Protein AF-A0A133XW76-F1 (afdb_monomer_lite)

InterPro domains:
  IPR025682 CpXC domain [PF14353] (285-408)

Foldseek 3Di:
DDDDDDDDDDDDDDDDDDPPPVVCVLVVVVPPVDPDPPDPLDADDDDDPLPVQQVAALQHPVRVVQCELVVCVVLLADAFAFFCLQVVLQVVVCVVDVDPDPPPDTQLPDDRQNTSNRSLVSLVVVLVVCVPVPVPSSVSSVVRSSVRSQQSPQVQWWKKAFCDPQADDPQGHDHGHIWTFTAGLLGLATQATDYNPYHQQQADALQVVGIDTPDHNSCSNVCRNVVVHPGQPDGDDDDDDPVCPVVVVVCVVVVHDGDDDDGHHSGPDDQQEDAWDKDWDWDADPPPRDIDIDIAIQEAECVRCVVLLVCLLVVNRQWDADPPPRDIDGHDDWHWYAYLPLQETETADADPVVVVSVVVVLVPQDCVVCVSHNSVGQAAYDHDSQVRSQVSQCSVLSHDLLLVQLVVVVVVVVCCVVVVDPVPPDPVQWDKGFNHDDPQWTKIWIDGPDDPPGIDIDTHHCVSSVVSLVQCCPFPCNVPRDNYRHNVVSVVSVVGGDDD

Sequence (500 aa):
MLKTNIARKQRPTEASPMNEKTSQSAKNFEKNGKPKQNNAAKPITAPDDLEAITAKPYIPPEHQHYGLLPGARKNKTEVYAWPEELVEADAHISEHYPIVLDSRETYIMPRRDESYMQYFARLREFQHQYASEDPDLSQEIAIAAEFMKLVNRKEYWSIVKFVGKQAVGFKGLTPGRCYYWPCSPEHPEYEGVIDDDEFTSYLYPCDPDYWEIVSDPTHMAERALAGDADTVDTWEPAASDARYAEFFEWAHFMDISTKTKGSYYMMLQPYPWAASESEQDTLICSACGSSSDFSYWSVVNAQENPEFTRALLDESFFIKTCAACGASIRTLHPCLYLSPNQRWCIYFVTNDQMKAAVRKMFMNLNADDDREGPGGSTRRIVTTPDEFIDKVAVCEAALDDRIIELVKLGIAGSAMNAGHLPDGIDDDKYYICFCGEHDGALQFEIQRSATPDGPMHCEIDKGAYGFFADLLSRSPMADAQSFLVGRRWARSASDVLPEE

Structure (mmCIF, N/CA/C/O backbone):
data_AF-A0A133XW76-F1
#
_entry.id   AF-A0A133XW76-F1
#
loop_
_atom_site.group_PDB
_atom_site.id
_atom_site.type_symbol
_atom_site.label_atom_id
_atom_site.label_alt_id
_atom_site.label_comp_id
_atom_site.label_asym_id
_atom_site.label_entity_id
_atom_site.label_seq_id
_atom_site.pdbx_PDB_ins_code
_atom_site.Cartn_x
_atom_site.Cartn_y
_atom_site.Cartn_z
_atom_site.occupancy
_atom_site.B_iso_or_equiv
_atom_site.auth_seq_id
_atom_site.auth_comp_id
_atom_site.auth_asym_id
_atom_site.auth_atom_id
_atom_site.pdbx_PDB_model_num
ATOM 1 N N . MET A 1 1 ? -5.649 62.024 12.350 1.00 29.39 1 MET A N 1
ATOM 2 C CA . MET A 1 1 ? -5.123 62.837 13.477 1.00 29.39 1 MET A CA 1
ATOM 3 C C . MET A 1 1 ? -6.315 63.215 14.348 1.00 29.39 1 MET A C 1
ATOM 5 O O . MET A 1 1 ? -7.268 63.690 13.764 1.00 29.39 1 MET A O 1
ATOM 9 N N . LEU A 1 2 ? -6.439 63.024 15.661 1.00 26.41 2 LEU A N 1
ATOM 10 C CA . LEU A 1 2 ? -5.629 62.506 16.770 1.00 26.41 2 LEU A CA 1
ATOM 11 C C . LEU A 1 2 ? -6.669 61.981 17.798 1.00 26.41 2 LEU A C 1
ATOM 13 O O . LEU A 1 2 ? -7.668 62.647 18.033 1.00 26.41 2 LEU A O 1
ATOM 17 N N . LYS A 1 3 ? -6.561 60.731 18.258 1.00 25.64 3 LYS A N 1
ATOM 18 C CA . LYS A 1 3 ? -6.126 60.338 19.616 1.00 25.64 3 LYS A CA 1
ATOM 19 C C . LYS A 1 3 ? -6.927 60.939 20.784 1.00 25.64 3 LYS A C 1
ATOM 21 O O . LYS A 1 3 ? -6.719 62.090 21.148 1.00 25.64 3 LYS A O 1
ATOM 26 N N . THR A 1 4 ? -7.615 60.064 21.513 1.00 25.55 4 THR A N 1
ATOM 27 C CA . THR A 1 4 ? -7.794 60.198 22.965 1.00 25.55 4 THR A CA 1
ATOM 28 C C . THR A 1 4 ? -7.401 58.888 23.642 1.00 25.55 4 THR A C 1
ATOM 30 O O . THR A 1 4 ? -8.057 57.860 23.515 1.00 25.55 4 THR A O 1
ATOM 33 N N . ASN A 1 5 ? -6.257 58.956 24.323 1.00 25.25 5 ASN A N 1
ATOM 34 C CA . ASN A 1 5 ? -5.717 57.959 25.236 1.00 25.25 5 ASN A CA 1
ATOM 35 C C . ASN A 1 5 ? -6.554 57.913 26.518 1.00 25.25 5 ASN A C 1
ATOM 37 O O . ASN A 1 5 ? -6.744 58.954 27.145 1.00 25.25 5 ASN A O 1
ATOM 41 N N . ILE A 1 6 ? -6.896 56.716 26.991 1.00 28.31 6 ILE A N 1
ATOM 42 C CA . ILE A 1 6 ? -7.061 56.460 28.425 1.00 28.31 6 ILE A CA 1
ATOM 43 C C . ILE A 1 6 ? -6.255 55.207 28.759 1.00 28.31 6 ILE A C 1
ATOM 45 O O . ILE A 1 6 ? -6.613 54.091 28.400 1.00 28.31 6 ILE A O 1
ATOM 49 N N . ALA A 1 7 ? -5.137 55.421 29.445 1.00 24.39 7 ALA A N 1
ATOM 50 C CA . ALA A 1 7 ? -4.382 54.381 30.116 1.00 24.39 7 ALA A CA 1
ATOM 51 C C . ALA A 1 7 ? -4.922 54.211 31.541 1.00 24.39 7 ALA A C 1
ATOM 53 O O . ALA A 1 7 ? -5.061 55.208 32.252 1.00 24.39 7 ALA A O 1
ATOM 54 N N . ARG A 1 8 ? -5.106 52.967 32.004 1.00 26.19 8 ARG A N 1
ATOM 55 C CA . ARG A 1 8 ? -4.725 52.581 33.373 1.00 26.19 8 ARG A CA 1
ATOM 56 C C . ARG A 1 8 ? -4.697 51.062 33.597 1.00 26.19 8 ARG A C 1
ATOM 58 O O . ARG A 1 8 ? -5.724 50.406 33.587 1.00 26.19 8 ARG A O 1
ATOM 65 N N . LYS A 1 9 ? -3.489 50.629 33.982 1.00 26.73 9 LYS A N 1
ATOM 66 C CA . LYS A 1 9 ? -3.131 49.632 35.009 1.00 26.73 9 LYS A CA 1
ATOM 67 C C . LYS A 1 9 ? -3.323 48.139 34.711 1.00 26.73 9 LYS A C 1
ATOM 69 O O . LYS A 1 9 ? -4.376 47.558 34.925 1.00 26.73 9 LYS A O 1
ATOM 74 N N . GLN A 1 10 ? -2.177 47.530 34.409 1.00 25.75 10 GLN A N 1
ATOM 75 C CA . GLN A 1 10 ? -1.817 46.144 34.707 1.00 25.75 10 GLN A CA 1
ATOM 76 C C . GLN A 1 10 ? -1.926 45.823 36.212 1.00 25.75 10 GLN A C 1
ATOM 78 O O . GLN A 1 10 ? -1.469 46.609 37.049 1.00 25.75 10 GLN A O 1
ATOM 83 N N . ARG A 1 11 ? -2.402 44.612 36.527 1.00 24.53 11 ARG A N 1
ATOM 84 C CA . ARG A 1 11 ? -1.715 43.648 37.406 1.00 24.53 11 ARG A CA 1
ATOM 85 C C . ARG A 1 11 ? -2.104 42.206 37.025 1.00 24.53 11 ARG A C 1
ATOM 87 O O . ARG A 1 11 ? -3.170 42.027 36.446 1.00 24.53 11 ARG A O 1
ATOM 94 N N . PRO A 1 12 ? -1.218 41.231 37.290 1.00 25.77 12 PRO A N 1
ATOM 95 C CA . PRO A 1 12 ? -1.189 39.927 36.636 1.00 25.77 12 PRO A CA 1
ATOM 96 C C . PRO A 1 12 ? -1.976 38.871 37.419 1.00 25.77 12 PRO A C 1
ATOM 98 O O . PRO A 1 12 ? -1.992 38.900 38.647 1.00 25.77 12 PRO A O 1
ATOM 101 N N . THR A 1 13 ? -2.556 37.902 36.716 1.00 27.48 13 THR A N 1
ATOM 102 C CA . THR A 1 13 ? -2.989 36.626 37.298 1.00 27.48 13 THR A CA 1
ATOM 103 C C . THR A 1 13 ? -2.223 35.506 36.612 1.00 27.48 13 THR A C 1
ATOM 105 O O . THR A 1 13 ? -2.450 35.203 35.444 1.00 27.48 13 THR A O 1
ATOM 108 N N . GLU A 1 14 ? -1.231 35.025 37.356 1.00 24.12 14 GLU A N 1
ATOM 109 C CA . GLU A 1 14 ? -0.675 33.671 37.412 1.00 24.12 14 GLU A CA 1
ATOM 110 C C . GLU A 1 14 ? -1.082 32.719 36.277 1.00 24.12 14 GLU A C 1
ATOM 112 O O . GLU A 1 14 ? -2.132 32.082 36.304 1.00 24.12 14 GLU A O 1
ATOM 117 N N . ALA A 1 15 ? -0.181 32.570 35.304 1.00 24.89 15 ALA A N 1
ATOM 118 C CA . ALA A 1 15 ? -0.104 31.364 34.499 1.00 24.89 15 ALA A CA 1
ATOM 119 C C . ALA A 1 15 ? 0.592 30.283 35.340 1.00 24.89 15 ALA A C 1
ATOM 121 O O . ALA A 1 15 ? 1.779 30.402 35.652 1.00 24.89 15 ALA A O 1
ATOM 122 N N . SER A 1 16 ? -0.147 29.241 35.725 1.00 24.14 16 SER A N 1
ATOM 123 C CA . SER A 1 16 ? 0.458 27.981 36.162 1.00 24.14 16 SER A CA 1
ATOM 124 C C . SER A 1 16 ? 1.220 27.336 34.994 1.00 24.14 16 SER A C 1
ATOM 126 O O . SER A 1 16 ? 0.844 27.531 33.835 1.00 24.14 16 SER A O 1
ATOM 128 N N . PRO A 1 17 ? 2.314 26.607 35.271 1.00 25.45 17 PRO A N 1
ATOM 129 C CA . PRO A 1 17 ? 3.320 26.307 34.268 1.00 25.45 17 PRO A CA 1
ATOM 130 C C . PRO A 1 17 ? 2.810 25.283 33.253 1.00 25.45 17 PRO A C 1
ATOM 132 O O . PRO A 1 17 ? 2.394 24.180 33.605 1.00 25.45 17 PRO A O 1
ATOM 135 N N . MET A 1 18 ? 2.878 25.680 31.981 1.00 25.78 18 MET A N 1
ATOM 136 C CA . MET A 1 18 ? 2.783 24.805 30.819 1.00 25.78 18 MET A CA 1
ATOM 137 C C . MET A 1 18 ? 3.783 23.659 30.962 1.00 25.78 18 MET A C 1
ATOM 139 O O . MET A 1 18 ? 4.983 23.875 31.109 1.00 25.78 18 MET A O 1
ATOM 143 N N . ASN A 1 19 ? 3.266 22.439 30.885 1.00 28.55 19 ASN A N 1
ATOM 144 C CA . ASN A 1 19 ? 4.056 21.226 30.775 1.00 28.55 19 ASN A CA 1
ATOM 145 C C . ASN A 1 19 ? 4.823 21.277 29.437 1.00 28.55 19 ASN A C 1
ATOM 147 O O . ASN A 1 19 ? 4.235 21.120 28.371 1.00 28.55 19 ASN A O 1
ATOM 151 N N . GLU A 1 20 ? 6.132 21.528 29.481 1.00 26.64 20 GLU A N 1
ATOM 152 C CA . GLU A 1 20 ? 7.012 21.684 28.306 1.00 26.64 20 GLU A CA 1
ATOM 153 C C . GLU A 1 20 ? 7.146 20.414 27.437 1.00 26.64 20 GLU A C 1
ATOM 155 O O . GLU A 1 20 ? 7.664 20.483 26.321 1.00 26.64 20 GLU A O 1
ATOM 160 N N . LYS A 1 21 ? 6.620 19.264 27.883 1.00 30.03 21 LYS A N 1
ATOM 161 C CA . LYS A 1 21 ? 6.766 17.967 27.200 1.00 30.03 21 LYS A CA 1
ATOM 162 C C . LYS A 1 21 ? 5.862 17.772 25.972 1.00 30.03 21 LYS A C 1
ATOM 164 O O . LYS A 1 21 ? 6.264 17.090 25.038 1.00 30.03 21 LYS A O 1
ATOM 169 N N . THR A 1 22 ? 4.695 18.417 25.891 1.00 32.34 22 THR A N 1
ATOM 170 C CA . THR A 1 22 ? 3.752 18.255 24.756 1.00 32.34 22 THR A CA 1
ATOM 171 C C . THR A 1 22 ? 4.220 18.920 23.459 1.00 32.34 22 THR A C 1
ATOM 173 O O . THR A 1 22 ? 3.707 18.623 22.384 1.00 32.34 22 THR A O 1
ATOM 176 N N . SER A 1 23 ? 5.218 19.806 23.531 1.00 29.02 23 SER A N 1
ATOM 177 C CA . SER A 1 23 ? 5.750 20.518 22.363 1.00 29.02 23 SER A CA 1
ATOM 178 C C . SER A 1 23 ? 6.969 19.849 21.716 1.00 29.02 23 SER A C 1
ATOM 180 O O . SER A 1 23 ? 7.393 20.284 20.646 1.00 29.02 23 SER A O 1
ATOM 182 N N . GLN A 1 24 ? 7.522 18.792 22.326 1.00 31.00 24 GLN A N 1
ATOM 183 C CA . GLN A 1 24 ? 8.679 18.060 21.798 1.00 31.00 24 GLN A CA 1
ATOM 184 C C . GLN A 1 24 ? 8.292 16.971 20.787 1.00 31.00 24 GLN A C 1
ATOM 186 O O . GLN A 1 24 ? 8.972 16.859 19.771 1.00 31.00 24 GLN A O 1
ATOM 191 N N . SER A 1 25 ? 7.172 16.261 20.960 1.00 31.88 25 SER A N 1
ATOM 192 C CA . SER A 1 25 ? 6.766 15.205 20.012 1.00 31.88 25 SER A CA 1
ATOM 193 C C . SER A 1 25 ? 6.368 15.752 18.631 1.00 31.88 25 SER A C 1
ATOM 195 O O . SER A 1 25 ? 6.731 15.170 17.616 1.00 31.88 25 SER A O 1
ATOM 197 N N . ALA A 1 26 ? 5.727 16.927 18.561 1.00 29.70 26 ALA A N 1
ATOM 198 C CA . ALA A 1 26 ? 5.404 17.577 17.282 1.00 29.70 26 ALA A CA 1
ATOM 199 C C . ALA A 1 26 ? 6.628 18.247 16.617 1.00 29.70 26 ALA A C 1
ATOM 201 O O . ALA A 1 26 ? 6.742 18.267 15.394 1.00 29.70 26 ALA A O 1
ATOM 202 N N . LYS A 1 27 ? 7.578 18.765 17.413 1.00 29.38 27 LYS A N 1
ATOM 203 C CA . LYS A 1 27 ? 8.809 19.393 16.896 1.00 29.38 27 LYS A CA 1
ATOM 204 C C . LYS A 1 27 ? 9.888 18.388 16.488 1.00 29.38 27 LYS A C 1
ATOM 206 O O . LYS A 1 27 ? 10.749 18.744 15.686 1.00 29.38 27 LYS A O 1
ATOM 211 N N . ASN A 1 28 ? 9.856 17.161 17.008 1.00 31.02 28 ASN A N 1
ATOM 212 C CA . ASN A 1 28 ? 10.784 16.104 16.599 1.00 31.02 28 ASN A CA 1
ATOM 213 C C . ASN A 1 28 ? 10.475 15.554 15.196 1.00 31.02 28 ASN A C 1
ATOM 215 O O . ASN A 1 28 ? 11.390 15.056 14.549 1.00 31.02 28 ASN A O 1
ATOM 219 N N . PHE A 1 29 ? 9.253 15.728 14.682 1.00 32.41 29 PHE A N 1
ATOM 220 C CA . PHE A 1 29 ? 8.929 15.426 13.282 1.00 32.41 29 PHE A CA 1
ATOM 221 C C . PHE A 1 29 ? 9.299 16.577 12.329 1.00 32.41 29 PHE A C 1
ATOM 223 O O . PHE A 1 29 ? 9.912 16.332 11.296 1.00 32.41 29 PHE A O 1
ATOM 230 N N . GLU A 1 30 ? 9.058 17.845 12.700 1.00 30.42 30 GLU A N 1
ATOM 231 C CA . GLU A 1 30 ? 9.458 19.007 11.870 1.00 30.42 30 GLU A CA 1
ATOM 232 C C . GLU A 1 30 ? 10.988 19.191 11.754 1.00 30.42 30 GLU A C 1
ATOM 234 O O . GLU A 1 30 ? 11.457 19.903 10.868 1.00 30.42 30 GLU A O 1
ATOM 239 N N . LYS A 1 31 ? 11.788 18.549 12.620 1.00 28.09 31 LYS A N 1
ATOM 240 C CA . LYS A 1 31 ? 13.264 18.571 12.563 1.00 28.09 31 LYS A CA 1
ATOM 241 C C . LYS A 1 31 ? 13.920 17.312 11.994 1.00 28.09 31 LYS A C 1
ATOM 243 O O . LYS A 1 31 ? 15.137 17.321 11.828 1.00 28.09 31 LYS A O 1
ATOM 248 N N . ASN A 1 32 ? 13.148 16.293 11.624 1.00 30.44 32 ASN A N 1
ATOM 249 C CA . ASN A 1 32 ? 13.658 15.097 10.944 1.00 30.44 32 ASN A CA 1
ATOM 250 C C . ASN A 1 32 ? 13.375 15.120 9.431 1.00 30.44 32 ASN A C 1
ATOM 252 O O . ASN A 1 32 ? 13.240 14.081 8.801 1.00 30.44 32 ASN A O 1
ATOM 256 N N . GLY A 1 33 ? 13.394 16.313 8.823 1.00 30.81 33 GLY A N 1
ATOM 257 C CA . GLY A 1 33 ? 13.541 16.518 7.373 1.00 30.81 33 GLY A CA 1
ATOM 258 C C . GLY A 1 33 ? 14.966 16.262 6.861 1.00 30.81 33 GLY A C 1
ATOM 259 O O . GLY A 1 33 ? 15.459 16.971 5.990 1.00 30.81 33 GLY A O 1
ATOM 260 N N . LYS A 1 34 ? 15.655 15.287 7.453 1.00 24.22 34 LYS A N 1
ATOM 261 C CA . LYS A 1 34 ? 16.765 14.568 6.836 1.00 24.22 34 LYS A CA 1
ATOM 262 C C . LYS A 1 34 ? 16.568 13.110 7.226 1.00 24.22 34 LYS A C 1
ATOM 264 O O . LYS A 1 34 ? 16.566 12.843 8.433 1.00 24.22 34 LYS A O 1
ATOM 269 N N . PRO A 1 35 ? 16.397 12.184 6.269 1.00 26.22 35 PRO A N 1
ATOM 270 C CA . PRO A 1 35 ? 16.408 10.772 6.601 1.00 26.22 35 PRO A CA 1
ATOM 271 C C . PRO A 1 35 ? 17.702 10.500 7.371 1.00 26.22 35 PRO A C 1
ATOM 273 O O . PRO A 1 35 ? 18.795 10.891 6.946 1.00 26.22 35 PRO A O 1
ATOM 276 N N . LYS A 1 36 ? 17.583 9.899 8.560 1.00 26.09 36 LYS A N 1
ATOM 277 C CA . LYS A 1 36 ? 18.749 9.317 9.218 1.00 26.09 36 LYS A CA 1
ATOM 278 C C . LYS A 1 36 ? 19.333 8.332 8.212 1.00 26.09 36 LYS A C 1
ATOM 280 O O . LYS A 1 36 ? 18.658 7.381 7.837 1.00 26.09 36 LYS A O 1
ATOM 285 N N . GLN A 1 37 ? 20.563 8.593 7.772 1.00 32.69 37 GLN A N 1
ATOM 286 C CA . GLN A 1 37 ? 21.376 7.649 7.014 1.00 32.69 37 GLN A CA 1
ATOM 287 C C . GLN A 1 37 ? 21.433 6.339 7.799 1.00 32.69 37 GLN A C 1
ATOM 289 O O . GLN A 1 37 ? 22.192 6.231 8.755 1.00 32.69 37 GLN A O 1
ATOM 294 N N . ASN A 1 38 ? 20.579 5.387 7.446 1.00 31.42 38 ASN A N 1
ATOM 295 C CA . ASN A 1 38 ? 20.690 3.985 7.823 1.00 31.42 38 ASN A CA 1
ATOM 296 C C . ASN A 1 38 ? 19.844 3.155 6.860 1.00 31.42 38 ASN A C 1
ATOM 298 O O . ASN A 1 38 ? 18.806 2.607 7.200 1.00 31.42 38 ASN A O 1
ATOM 302 N N . ASN A 1 39 ? 20.299 3.155 5.615 1.00 30.25 39 ASN A N 1
ATOM 303 C CA . ASN A 1 39 ? 20.593 1.969 4.822 1.00 30.25 39 ASN A CA 1
ATOM 304 C C . ASN A 1 39 ? 21.134 2.524 3.511 1.00 30.25 39 ASN A C 1
ATOM 306 O O . ASN A 1 39 ? 20.373 2.965 2.660 1.00 30.25 39 ASN A O 1
ATOM 310 N N . ALA A 1 40 ? 22.462 2.607 3.388 1.00 33.44 40 ALA A N 1
ATOM 311 C CA . ALA A 1 40 ? 23.055 2.876 2.087 1.00 33.44 40 ALA A CA 1
ATOM 312 C C . ALA A 1 40 ? 22.515 1.807 1.131 1.00 33.44 40 ALA A C 1
ATOM 314 O O . ALA A 1 40 ? 22.739 0.618 1.386 1.00 33.44 40 ALA A O 1
ATOM 315 N N . ALA A 1 41 ? 21.773 2.227 0.102 1.00 37.28 41 ALA A N 1
ATOM 316 C CA . ALA A 1 41 ? 21.392 1.368 -1.006 1.00 37.28 41 ALA A CA 1
ATOM 317 C C . ALA A 1 41 ? 22.676 0.686 -1.482 1.00 37.28 41 ALA A C 1
ATOM 319 O O . ALA A 1 41 ? 23.635 1.341 -1.898 1.00 37.28 41 ALA A O 1
ATOM 320 N N . LYS A 1 42 ? 22.769 -0.627 -1.264 1.00 35.47 42 LYS A N 1
ATOM 321 C CA . LYS A 1 42 ? 23.931 -1.382 -1.713 1.00 35.47 42 LYS A CA 1
ATOM 322 C C . LYS A 1 42 ? 23.695 -1.699 -3.183 1.00 35.47 42 LYS A C 1
ATOM 324 O O . LYS A 1 42 ? 22.668 -2.311 -3.474 1.00 35.47 42 LYS A O 1
ATOM 329 N N . PRO A 1 43 ? 24.616 -1.329 -4.086 1.00 38.91 43 PRO A N 1
ATOM 330 C CA . PRO A 1 43 ? 24.539 -1.799 -5.456 1.00 38.91 43 PRO A CA 1
ATOM 331 C C . PRO A 1 43 ? 24.514 -3.327 -5.440 1.00 38.91 43 PRO A C 1
ATOM 333 O O . PRO A 1 43 ? 25.259 -3.965 -4.684 1.00 38.91 43 PRO A O 1
ATOM 336 N N . ILE A 1 44 ? 23.648 -3.909 -6.265 1.00 47.22 44 ILE A N 1
ATOM 337 C CA . ILE A 1 44 ? 23.719 -5.330 -6.583 1.00 47.22 44 ILE A CA 1
ATOM 338 C C . ILE A 1 44 ? 25.116 -5.550 -7.169 1.00 47.22 44 ILE A C 1
ATOM 340 O O . ILE A 1 44 ? 25.546 -4.818 -8.059 1.00 47.22 44 ILE A O 1
ATOM 344 N N . THR A 1 45 ? 25.882 -6.469 -6.582 1.00 44.00 45 THR A N 1
ATOM 345 C CA . THR A 1 45 ? 27.278 -6.717 -6.961 1.00 44.00 45 THR A CA 1
ATOM 346 C C . THR A 1 45 ? 27.363 -7.032 -8.450 1.00 44.00 45 THR A C 1
ATOM 348 O O . THR A 1 45 ? 26.920 -8.095 -8.879 1.00 44.00 45 THR A O 1
ATOM 351 N N . ALA A 1 46 ? 27.924 -6.097 -9.216 1.00 51.69 46 ALA A N 1
ATOM 352 C CA . ALA A 1 46 ? 28.096 -6.207 -10.654 1.00 51.69 46 ALA A CA 1
ATOM 353 C C . ALA A 1 46 ? 29.060 -7.352 -11.032 1.00 51.69 46 ALA A C 1
ATOM 355 O O . ALA A 1 46 ? 30.065 -7.549 -10.343 1.00 51.69 46 ALA A O 1
ATOM 356 N N . PRO A 1 47 ? 28.805 -8.089 -12.127 1.00 53.03 47 PRO A N 1
ATOM 357 C CA . PRO A 1 47 ? 29.741 -9.080 -12.653 1.00 53.03 47 PRO A CA 1
ATOM 358 C C . PRO A 1 47 ? 31.001 -8.438 -13.268 1.00 53.03 47 PRO A C 1
ATOM 360 O O . PRO A 1 47 ? 30.965 -7.314 -13.762 1.00 53.03 47 PRO A O 1
ATOM 363 N N . ASP A 1 48 ? 32.102 -9.199 -13.287 1.00 49.59 48 ASP A N 1
ATOM 364 C CA . ASP A 1 48 ? 33.492 -8.772 -13.555 1.00 49.59 48 ASP A CA 1
ATOM 365 C C . ASP A 1 48 ? 33.812 -8.151 -14.951 1.00 49.59 48 ASP A C 1
ATOM 367 O O . ASP A 1 48 ? 34.985 -7.929 -15.246 1.00 49.59 48 ASP A O 1
ATOM 371 N N . ASP A 1 49 ? 32.839 -7.830 -15.822 1.00 63.38 49 ASP A N 1
ATOM 372 C CA . ASP A 1 49 ? 33.111 -7.176 -17.125 1.00 63.38 49 ASP A CA 1
ATOM 373 C C . ASP A 1 49 ? 31.919 -6.376 -17.705 1.00 63.38 49 ASP A C 1
ATOM 375 O O . ASP A 1 49 ? 31.384 -6.681 -18.775 1.00 63.38 49 ASP A O 1
ATOM 379 N N . LEU A 1 50 ? 31.463 -5.338 -16.992 1.00 69.06 50 LEU A N 1
ATOM 380 C CA . LEU A 1 50 ? 30.395 -4.452 -17.482 1.00 69.06 50 LEU A CA 1
ATOM 381 C C . LEU A 1 50 ? 30.807 -3.599 -18.689 1.00 69.06 50 LEU A C 1
ATOM 383 O O . LEU A 1 50 ? 29.960 -3.240 -19.501 1.00 69.06 50 LEU A O 1
ATOM 387 N N . GLU A 1 51 ? 32.093 -3.294 -18.862 1.00 80.50 51 GLU A N 1
ATOM 388 C CA . GLU A 1 51 ? 32.556 -2.504 -20.009 1.00 80.50 51 GLU A CA 1
ATOM 389 C C . GLU A 1 51 ? 32.505 -3.286 -21.327 1.00 80.50 51 GLU A C 1
ATOM 391 O O . GLU A 1 51 ? 32.292 -2.677 -22.379 1.00 80.50 51 GLU A O 1
ATOM 396 N N . ALA A 1 52 ? 32.610 -4.621 -21.310 1.00 78.94 52 ALA A N 1
ATOM 397 C CA . ALA A 1 52 ? 32.519 -5.419 -22.531 1.00 78.94 52 ALA A CA 1
ATOM 398 C C . ALA A 1 52 ? 31.203 -5.242 -23.296 1.00 78.94 52 ALA A C 1
ATOM 400 O O . ALA A 1 52 ? 31.199 -5.395 -24.520 1.00 78.94 52 ALA A O 1
ATOM 401 N N . ILE A 1 53 ? 30.098 -4.883 -22.628 1.00 80.38 53 ILE A N 1
ATOM 402 C CA . ILE A 1 53 ? 28.825 -4.629 -23.319 1.00 80.38 53 ILE A CA 1
ATOM 403 C C . ILE A 1 53 ? 28.940 -3.484 -24.329 1.00 80.38 53 ILE A C 1
ATOM 405 O O . ILE A 1 53 ? 28.313 -3.528 -25.385 1.00 80.38 53 ILE A O 1
ATOM 409 N N . THR A 1 54 ? 29.796 -2.494 -24.059 1.00 83.69 54 THR A N 1
ATOM 410 C CA . THR A 1 54 ? 29.954 -1.315 -24.919 1.00 83.69 54 THR A CA 1
ATOM 411 C C . THR A 1 54 ? 30.457 -1.684 -26.316 1.00 83.69 54 THR A C 1
ATOM 413 O O . THR A 1 54 ? 30.126 -1.012 -27.290 1.00 83.69 54 THR A O 1
ATOM 416 N N . ALA A 1 55 ? 31.204 -2.787 -26.429 1.00 85.00 55 ALA A N 1
ATOM 417 C CA . ALA A 1 55 ? 31.751 -3.298 -27.680 1.00 85.00 55 ALA A CA 1
ATOM 418 C C . ALA A 1 55 ? 30.846 -4.332 -28.378 1.00 85.00 55 ALA A C 1
ATOM 420 O O . ALA A 1 55 ? 31.157 -4.761 -29.493 1.00 85.00 55 ALA A O 1
ATOM 421 N N . LYS A 1 56 ? 29.750 -4.764 -27.743 1.00 83.94 56 LYS A N 1
ATOM 422 C CA . LYS A 1 56 ? 28.840 -5.769 -28.304 1.00 83.94 56 LYS A CA 1
ATOM 423 C C . LYS A 1 56 ? 27.863 -5.151 -29.309 1.00 83.94 56 LYS A C 1
ATOM 425 O O . LYS A 1 56 ? 27.489 -3.984 -29.178 1.00 83.94 56 LYS A O 1
ATOM 430 N N . PRO A 1 57 ? 27.410 -5.926 -30.313 1.00 86.06 57 PRO A N 1
ATOM 431 C CA . PRO A 1 57 ? 26.264 -5.522 -31.112 1.00 86.06 57 PRO A CA 1
ATOM 432 C C . PRO A 1 57 ? 25.014 -5.487 -30.232 1.00 86.06 57 PRO A C 1
ATOM 434 O O . PRO A 1 57 ? 24.857 -6.303 -29.327 1.00 86.06 57 PRO A O 1
ATOM 437 N N . TYR A 1 58 ? 24.086 -4.593 -30.551 1.00 85.25 58 TYR A N 1
ATOM 438 C CA . TYR A 1 58 ? 22.843 -4.478 -29.801 1.00 85.25 58 TYR A CA 1
ATOM 439 C C . TYR A 1 58 ? 21.935 -5.713 -29.863 1.00 85.25 58 TYR A C 1
ATOM 441 O O . TYR A 1 58 ? 21.158 -5.956 -28.946 1.00 85.25 58 TYR A O 1
ATOM 449 N N . ILE A 1 59 ? 21.995 -6.481 -30.956 1.00 88.00 59 ILE A N 1
ATOM 450 C CA . ILE A 1 59 ? 21.369 -7.802 -31.049 1.00 88.00 59 ILE A CA 1
ATOM 451 C C . ILE A 1 59 ? 22.498 -8.832 -30.984 1.00 88.00 59 ILE A C 1
ATOM 453 O O . ILE A 1 59 ? 23.313 -8.871 -31.919 1.00 88.00 59 ILE A O 1
ATOM 457 N N . PRO A 1 60 ? 22.544 -9.670 -29.931 1.00 89.56 60 PRO A N 1
ATOM 458 C CA . PRO A 1 60 ? 23.536 -10.729 -29.815 1.00 89.56 60 PRO A CA 1
ATOM 459 C C . PRO A 1 60 ? 23.552 -11.623 -31.067 1.00 89.56 60 PRO A C 1
ATOM 461 O O . PRO A 1 60 ? 22.486 -11.882 -31.640 1.00 89.56 60 PRO A O 1
ATOM 464 N N . PRO A 1 61 ? 24.723 -12.088 -31.543 1.00 89.62 61 PRO A N 1
ATOM 465 C CA . PRO A 1 61 ? 24.826 -12.954 -32.722 1.00 89.62 61 PRO A CA 1
ATOM 466 C C . PRO A 1 61 ? 23.883 -14.165 -32.689 1.00 89.62 61 PRO A C 1
ATOM 468 O O . PRO A 1 61 ? 23.240 -14.481 -33.689 1.00 89.62 61 PRO A O 1
ATOM 471 N N . GLU A 1 62 ? 23.746 -14.787 -31.524 1.00 90.44 62 GLU A N 1
ATOM 472 C CA . GLU A 1 62 ? 22.863 -15.913 -31.227 1.00 90.44 62 GLU A CA 1
ATOM 473 C C . GLU A 1 62 ? 21.369 -15.573 -31.298 1.00 90.44 62 GLU A C 1
ATOM 475 O O . GLU A 1 62 ? 20.545 -16.477 -31.341 1.00 90.44 62 GLU A O 1
ATOM 480 N N . HIS A 1 63 ? 20.993 -14.293 -31.321 1.00 92.69 63 HIS A N 1
ATOM 481 C CA . HIS A 1 63 ? 19.598 -13.860 -31.421 1.00 92.69 63 HIS A CA 1
ATOM 482 C C . HIS A 1 63 ? 19.204 -13.454 -32.851 1.00 92.69 63 HIS A C 1
ATOM 484 O O . HIS A 1 63 ? 18.021 -13.266 -33.149 1.00 92.69 63 HIS A O 1
ATOM 490 N N . GLN A 1 64 ? 20.170 -13.337 -33.771 1.00 89.56 64 GLN A N 1
ATOM 491 C CA . GLN A 1 64 ? 19.940 -12.792 -35.115 1.00 89.56 64 GLN A CA 1
ATOM 492 C C . GLN A 1 64 ? 18.965 -13.621 -35.962 1.00 89.56 64 GLN A C 1
ATOM 494 O O . GLN A 1 64 ? 18.286 -13.063 -36.830 1.00 89.56 64 GLN A O 1
ATOM 499 N N . HIS A 1 65 ? 18.866 -14.933 -35.724 1.00 91.00 65 HIS A N 1
ATOM 500 C CA . HIS A 1 65 ? 17.980 -15.820 -36.487 1.00 91.00 65 HIS A CA 1
ATOM 501 C C . HIS A 1 65 ? 16.506 -15.742 -36.075 1.00 91.00 65 HIS A C 1
ATOM 503 O O . HIS A 1 65 ? 15.661 -16.218 -36.829 1.00 91.00 65 HIS A O 1
ATOM 509 N N . TYR A 1 66 ? 16.169 -15.118 -34.942 1.00 91.88 66 TYR A N 1
ATOM 510 C CA . TYR A 1 66 ? 14.780 -15.018 -34.467 1.00 91.88 66 TYR A CA 1
ATOM 511 C C . TYR A 1 66 ? 13.964 -13.904 -35.136 1.00 91.88 66 TYR A C 1
ATOM 513 O O . TYR A 1 66 ? 12.766 -13.790 -34.893 1.00 91.88 66 TYR A O 1
ATOM 521 N N . GLY A 1 67 ? 14.580 -13.071 -35.982 1.00 89.38 67 GLY A N 1
ATOM 522 C CA . GLY A 1 67 ? 13.866 -11.985 -36.664 1.00 89.38 67 GLY A CA 1
ATOM 523 C C . GLY A 1 67 ? 13.372 -10.879 -35.722 1.00 89.38 67 GLY A C 1
ATOM 524 O O . GLY A 1 67 ? 12.383 -10.219 -36.028 1.00 89.38 67 GLY A O 1
ATOM 525 N N . LEU A 1 68 ? 14.058 -10.688 -34.592 1.00 89.44 68 LEU A N 1
ATOM 526 C CA . LEU A 1 68 ? 13.761 -9.670 -33.582 1.00 89.44 68 LEU A CA 1
ATOM 527 C C . LEU A 1 68 ? 14.000 -8.254 -34.129 1.00 89.44 68 LEU A C 1
ATOM 529 O O . LEU A 1 68 ? 14.903 -8.039 -34.944 1.00 89.44 68 LEU A O 1
ATOM 533 N N . LEU A 1 69 ? 13.189 -7.302 -33.660 1.00 86.12 69 LEU A N 1
ATOM 534 C CA . LEU A 1 69 ? 13.286 -5.864 -33.955 1.00 86.12 69 LEU A CA 1
ATOM 535 C C . LEU A 1 69 ? 13.480 -5.511 -35.463 1.00 86.12 69 LEU A C 1
ATOM 537 O O . LEU A 1 69 ? 14.412 -4.789 -35.826 1.00 86.12 69 LEU A O 1
ATOM 541 N N . PRO A 1 70 ? 12.656 -6.035 -36.394 1.00 84.62 70 PRO A N 1
ATOM 542 C CA . PRO A 1 70 ? 12.788 -5.821 -37.838 1.00 84.62 70 PRO A CA 1
ATOM 543 C C . PRO A 1 70 ? 12.751 -4.348 -38.279 1.00 84.62 70 PRO A C 1
ATOM 545 O O . PRO A 1 70 ? 13.470 -3.973 -39.208 1.00 84.62 70 PRO A O 1
ATOM 548 N N . GLY A 1 71 ? 11.928 -3.514 -37.647 1.00 80.12 71 GLY A N 1
ATOM 549 C CA . GLY A 1 71 ? 11.864 -2.072 -37.867 1.00 80.12 71 GLY A CA 1
ATOM 550 C C . GLY A 1 71 ? 13.125 -1.364 -37.380 1.00 80.12 71 GLY A C 1
ATOM 551 O O . GLY A 1 71 ? 13.724 -0.614 -38.155 1.00 80.12 71 GLY A O 1
ATOM 552 N N . ALA A 1 72 ? 13.584 -1.670 -36.163 1.00 79.25 72 ALA A N 1
ATOM 553 C CA . ALA A 1 72 ? 14.821 -1.101 -35.626 1.00 79.25 72 ALA A CA 1
ATOM 554 C C . ALA A 1 72 ? 16.030 -1.480 -36.502 1.00 79.25 72 ALA A C 1
ATOM 556 O O . ALA A 1 72 ? 16.789 -0.621 -36.953 1.00 79.25 72 ALA A O 1
ATOM 557 N N . ARG A 1 73 ? 16.119 -2.754 -36.911 1.00 80.31 73 ARG A N 1
ATOM 558 C CA . ARG A 1 73 ? 17.145 -3.249 -37.847 1.00 80.31 73 ARG A CA 1
ATOM 559 C C . ARG A 1 73 ? 17.098 -2.554 -39.205 1.00 80.31 73 ARG A C 1
ATOM 561 O O . ARG A 1 73 ? 18.147 -2.231 -39.761 1.00 80.31 73 ARG A O 1
ATOM 568 N N . LYS A 1 74 ? 15.902 -2.321 -39.757 1.00 82.94 74 LYS A N 1
ATOM 569 C CA . LYS A 1 74 ? 15.728 -1.608 -41.034 1.00 82.94 74 LYS A CA 1
ATOM 570 C C . LYS A 1 74 ? 16.196 -0.155 -40.935 1.00 82.94 74 LYS A C 1
ATOM 572 O O . LYS A 1 74 ? 16.804 0.349 -41.878 1.00 82.94 74 LYS A O 1
ATOM 577 N N . ASN A 1 75 ? 15.914 0.495 -39.810 1.00 77.81 75 ASN A N 1
ATOM 578 C CA . ASN A 1 75 ? 16.221 1.904 -39.582 1.00 77.81 75 ASN A CA 1
ATOM 579 C C . ASN A 1 75 ? 17.615 2.132 -38.978 1.00 77.81 75 ASN A C 1
ATOM 581 O O . ASN A 1 75 ? 18.017 3.285 -38.844 1.00 77.81 75 ASN A O 1
ATOM 585 N N . LYS A 1 76 ? 18.353 1.056 -38.659 1.00 76.00 76 LYS A N 1
ATOM 586 C CA . LYS A 1 76 ? 19.621 1.085 -37.911 1.00 76.00 76 LYS A CA 1
ATOM 587 C C . LYS A 1 76 ? 19.496 1.824 -36.574 1.00 76.00 76 LYS A C 1
ATOM 589 O O . LYS A 1 76 ? 20.391 2.561 -36.181 1.00 76.00 76 LYS A O 1
ATOM 594 N N . THR A 1 77 ? 18.358 1.650 -35.918 1.00 74.12 77 THR A N 1
ATOM 595 C CA . THR A 1 77 ? 18.091 2.160 -34.575 1.00 74.12 77 THR A CA 1
ATOM 596 C C . THR A 1 77 ? 18.094 1.007 -33.587 1.00 74.12 77 THR A C 1
ATOM 598 O O . THR A 1 77 ? 18.127 -0.158 -33.988 1.00 74.12 77 THR A O 1
ATOM 601 N N . GLU A 1 78 ? 18.034 1.336 -32.302 1.00 77.88 78 GLU A N 1
ATOM 602 C CA . GLU A 1 78 ? 17.968 0.349 -31.238 1.00 77.88 78 GLU A CA 1
ATOM 603 C C . GLU A 1 78 ? 16.930 0.719 -30.180 1.00 77.88 78 GLU A C 1
ATOM 605 O O . GLU A 1 78 ? 16.608 1.897 -30.025 1.00 77.88 78 GLU A O 1
ATOM 610 N N . VAL A 1 79 ? 16.436 -0.297 -29.470 1.00 78.25 79 VAL A N 1
ATOM 611 C CA . VAL A 1 79 ? 15.536 -0.169 -28.327 1.00 78.25 79 VAL A CA 1
ATOM 612 C C . VAL A 1 79 ? 16.275 -0.487 -27.028 1.00 78.25 79 VAL A C 1
ATOM 614 O O . VAL A 1 79 ? 17.035 -1.458 -26.949 1.00 78.25 79 VAL A O 1
ATOM 617 N N . TYR A 1 80 ? 16.027 0.342 -26.017 1.00 81.75 80 TYR A N 1
ATOM 618 C CA . TYR A 1 80 ? 16.684 0.302 -24.716 1.00 81.75 80 TYR A CA 1
ATOM 619 C C . TYR A 1 80 ? 15.671 0.139 -23.594 1.00 81.75 80 TYR A C 1
ATOM 621 O O . TYR A 1 80 ? 14.668 0.847 -23.588 1.00 81.75 80 TYR A O 1
ATOM 629 N N . ALA A 1 81 ? 15.985 -0.734 -22.636 1.00 80.44 81 ALA A N 1
ATOM 630 C CA . ALA A 1 81 ? 15.448 -0.657 -21.283 1.00 80.44 81 ALA A CA 1
ATOM 631 C C . ALA A 1 81 ? 16.096 0.527 -20.567 1.00 80.44 81 ALA A C 1
ATOM 633 O O . ALA A 1 81 ? 17.319 0.681 -20.642 1.00 80.44 81 ALA A O 1
ATOM 634 N N . TRP A 1 82 ? 15.295 1.348 -19.897 1.00 79.44 82 TRP A N 1
ATOM 635 C CA . TRP A 1 82 ? 15.755 2.523 -19.159 1.00 79.44 82 TRP A CA 1
ATOM 636 C C . TRP A 1 82 ? 15.284 2.417 -17.710 1.00 79.44 82 TRP A C 1
ATOM 638 O O . TRP A 1 82 ? 14.076 2.303 -17.493 1.00 79.44 82 TRP A O 1
ATOM 648 N N . PRO A 1 83 ? 16.208 2.463 -16.740 1.00 79.75 83 PRO A N 1
ATOM 649 C CA . PRO A 1 83 ? 15.866 2.561 -15.333 1.00 79.75 83 PRO A CA 1
ATOM 650 C C . PRO A 1 83 ? 15.547 4.022 -14.970 1.00 79.75 83 PRO A C 1
ATOM 652 O O . PRO A 1 83 ? 16.003 4.950 -15.648 1.00 79.75 83 PRO A O 1
ATOM 655 N N . GLU A 1 84 ? 14.789 4.243 -13.899 1.00 78.25 84 GLU A N 1
ATOM 656 C CA . GLU A 1 84 ? 14.362 5.581 -13.466 1.00 78.25 84 GLU A CA 1
ATOM 657 C C . GLU A 1 84 ? 15.547 6.478 -13.080 1.00 78.25 84 GLU A C 1
ATOM 659 O O . GLU A 1 84 ? 15.506 7.683 -13.306 1.00 78.25 84 GLU A O 1
ATOM 664 N N . GLU A 1 85 ? 16.672 5.901 -12.644 1.00 85.75 85 GLU A N 1
ATOM 665 C CA . GLU A 1 85 ? 17.908 6.652 -12.392 1.00 85.75 85 GLU A CA 1
ATOM 666 C C . GLU A 1 85 ? 18.410 7.421 -13.626 1.00 85.75 85 GLU A C 1
ATOM 668 O O . GLU A 1 85 ? 19.046 8.467 -13.494 1.00 85.75 85 GLU A O 1
ATOM 673 N N . LEU A 1 86 ? 18.134 6.928 -14.841 1.00 87.88 86 LEU A N 1
ATOM 674 C CA . LEU A 1 86 ? 18.459 7.664 -16.063 1.00 87.88 86 LEU A CA 1
ATOM 675 C C . LEU A 1 86 ? 17.523 8.867 -16.266 1.00 87.88 86 LEU A C 1
ATOM 677 O O . LEU A 1 86 ? 17.962 9.896 -16.777 1.00 87.88 86 LEU A O 1
ATOM 681 N N . VAL A 1 87 ? 16.251 8.739 -15.880 1.00 84.12 87 VAL A N 1
ATOM 682 C CA . VAL A 1 87 ? 15.237 9.805 -15.957 1.00 84.12 87 VAL A CA 1
ATOM 683 C C . VAL A 1 87 ? 15.553 10.916 -14.970 1.00 84.12 87 VAL A C 1
ATOM 685 O O . VAL A 1 87 ? 15.567 12.082 -15.363 1.00 84.12 87 VAL A O 1
ATOM 688 N N . GLU A 1 88 ? 15.896 10.562 -13.735 1.00 83.19 88 GLU A N 1
ATOM 689 C CA . GLU A 1 88 ? 16.303 11.520 -12.707 1.00 83.19 88 GLU A CA 1
ATOM 690 C C . GLU A 1 88 ? 17.560 12.286 -13.118 1.00 83.19 88 GLU A C 1
ATOM 692 O O . GLU A 1 88 ? 17.569 13.516 -13.077 1.00 83.19 88 GLU A O 1
ATOM 697 N N . ALA A 1 89 ? 18.587 11.586 -13.609 1.00 87.38 89 ALA A N 1
ATOM 698 C CA . ALA A 1 89 ? 19.804 12.237 -14.081 1.00 87.38 89 ALA A CA 1
ATOM 699 C C . ALA A 1 89 ? 19.536 13.164 -15.288 1.00 87.38 89 ALA A C 1
ATOM 701 O O . ALA A 1 89 ? 20.121 14.243 -15.372 1.00 87.38 89 ALA A O 1
ATOM 702 N N . ASP A 1 90 ? 18.638 12.802 -16.215 1.00 88.19 90 ASP A N 1
ATOM 703 C CA . ASP A 1 90 ? 18.260 13.663 -17.351 1.00 88.19 90 ASP A CA 1
ATOM 704 C C . ASP A 1 90 ? 17.502 14.916 -16.890 1.00 88.19 90 ASP A C 1
ATOM 706 O O . ASP A 1 90 ? 17.796 16.025 -17.349 1.00 88.19 90 ASP A O 1
ATOM 710 N N . ALA A 1 91 ? 16.576 14.753 -15.941 1.00 84.94 91 ALA A N 1
ATOM 711 C CA . ALA A 1 91 ? 15.838 15.853 -15.330 1.00 84.94 91 ALA A CA 1
ATOM 712 C C . ALA A 1 91 ? 16.781 16.807 -14.584 1.00 84.94 91 ALA A C 1
ATOM 714 O O . ALA A 1 91 ? 16.723 18.020 -14.793 1.00 84.94 91 ALA A O 1
ATOM 715 N N . HIS A 1 92 ? 17.714 16.264 -13.801 1.00 86.31 92 HIS A N 1
ATOM 716 C CA . HIS A 1 92 ? 18.712 17.036 -13.071 1.00 86.31 92 HIS A CA 1
ATOM 717 C C . HIS A 1 92 ? 19.634 17.810 -14.035 1.00 86.31 92 HIS A C 1
ATOM 719 O O . HIS A 1 92 ? 19.849 19.010 -13.858 1.00 86.31 92 HIS A O 1
ATOM 725 N N . ILE A 1 93 ? 20.078 17.204 -15.146 1.00 86.31 93 ILE A N 1
ATOM 726 C CA . ILE A 1 93 ? 20.800 17.933 -16.210 1.00 86.31 93 ILE A CA 1
ATOM 727 C C . ILE A 1 93 ? 19.956 19.090 -16.758 1.00 86.31 93 ILE A C 1
ATOM 729 O O . ILE A 1 93 ? 20.479 20.191 -16.957 1.00 86.31 93 ILE A O 1
ATOM 733 N N . SER A 1 94 ? 18.660 18.866 -16.989 1.00 82.75 94 SER A N 1
ATOM 734 C CA . SER A 1 94 ? 17.756 19.888 -17.523 1.00 82.75 94 SER A CA 1
ATOM 735 C C . SER A 1 94 ? 17.586 21.092 -16.595 1.00 82.75 94 SER A C 1
ATOM 737 O O . SER A 1 94 ? 17.385 22.205 -17.086 1.00 82.75 94 SER A O 1
ATOM 739 N N . GLU A 1 95 ? 17.671 20.910 -15.278 1.00 79.50 95 GLU A N 1
ATOM 740 C CA . GLU A 1 95 ? 17.623 22.018 -14.317 1.00 79.50 95 GLU A CA 1
ATOM 741 C C . GLU A 1 95 ? 18.884 22.895 -14.390 1.00 79.50 95 GLU A C 1
ATOM 743 O O . GLU A 1 95 ? 18.804 24.122 -14.270 1.00 79.50 95 GLU A O 1
ATOM 748 N N . HIS A 1 96 ? 20.042 22.286 -14.663 1.00 74.19 96 HIS A N 1
ATOM 749 C CA . HIS A 1 96 ? 21.327 22.979 -14.781 1.00 74.19 96 HIS A CA 1
ATOM 750 C C . HIS A 1 96 ? 21.604 23.552 -16.184 1.00 74.19 96 HIS A C 1
ATOM 752 O O . HIS A 1 96 ? 22.365 24.517 -16.310 1.00 74.19 96 HIS A O 1
ATOM 758 N N . TYR A 1 97 ? 20.980 23.011 -17.236 1.00 67.38 97 TYR A N 1
ATOM 759 C CA . TYR A 1 97 ? 21.059 23.500 -18.617 1.00 67.38 97 TYR A CA 1
ATOM 760 C C . TYR A 1 97 ? 19.687 23.985 -19.120 1.00 67.38 97 TYR A C 1
ATOM 762 O O . TYR A 1 97 ? 18.945 23.238 -19.751 1.00 67.38 97 TYR A O 1
ATOM 770 N N . PRO A 1 98 ? 19.340 25.273 -18.948 1.00 54.41 98 PRO A N 1
ATOM 771 C CA . PRO A 1 98 ? 18.092 25.828 -19.464 1.00 54.41 98 PRO A CA 1
ATOM 772 C C . PRO A 1 98 ? 18.217 26.214 -20.949 1.00 54.41 98 PRO A C 1
ATOM 774 O O . PRO A 1 98 ? 17.853 27.323 -21.350 1.00 54.41 98 PRO A O 1
ATOM 777 N N . ILE A 1 99 ? 18.776 25.339 -21.790 1.00 56.69 99 ILE A N 1
ATOM 778 C CA . ILE A 1 99 ? 18.612 25.490 -23.239 1.00 56.69 99 ILE A CA 1
ATOM 779 C C . ILE A 1 99 ? 17.207 24.988 -23.567 1.00 56.69 99 ILE A C 1
ATOM 781 O O . ILE A 1 99 ? 16.802 23.923 -23.112 1.00 56.69 99 ILE A O 1
ATOM 785 N N . VAL A 1 100 ? 16.459 25.758 -24.360 1.00 48.81 100 VAL A N 1
ATOM 786 C CA . VAL A 1 100 ? 15.183 25.304 -24.925 1.00 48.81 100 VAL A CA 1
ATOM 787 C C . VAL A 1 100 ? 15.494 24.212 -25.945 1.00 48.81 100 VAL A C 1
ATOM 789 O O . VAL A 1 100 ? 15.687 24.479 -27.130 1.00 48.81 100 VAL A O 1
ATOM 792 N N . LEU A 1 101 ? 15.603 22.987 -25.453 1.00 54.12 101 LEU A N 1
ATOM 793 C CA . LEU A 1 101 ? 15.440 21.784 -26.244 1.00 54.12 101 LEU A CA 1
ATOM 794 C C . LEU A 1 101 ? 14.038 21.834 -26.878 1.00 54.12 101 LEU A C 1
ATOM 796 O O . LEU A 1 101 ? 13.078 22.290 -26.248 1.00 54.12 101 LEU A O 1
ATOM 800 N N . ASP A 1 102 ? 13.902 21.428 -28.145 1.00 53.41 102 ASP A N 1
ATOM 801 C CA . ASP A 1 102 ? 12.565 21.176 -28.700 1.00 53.41 102 ASP A CA 1
ATOM 802 C C . ASP A 1 102 ? 11.870 20.153 -27.784 1.00 53.41 102 ASP A C 1
ATOM 804 O O . ASP A 1 102 ? 12.541 19.338 -27.160 1.00 53.41 102 ASP A O 1
ATOM 808 N N . SER A 1 103 ? 10.542 20.157 -27.691 1.00 47.97 103 SER A N 1
ATOM 809 C CA . SER A 1 103 ? 9.740 19.329 -26.756 1.00 47.97 103 SER A CA 1
ATOM 810 C C . SER A 1 103 ? 9.984 17.805 -26.814 1.00 47.97 103 SER A C 1
ATOM 812 O O . SER A 1 103 ? 9.383 17.044 -26.062 1.00 47.97 103 SER A O 1
ATOM 814 N N . ARG A 1 104 ? 10.837 17.348 -27.734 1.00 48.78 104 ARG A N 1
ATOM 815 C CA . ARG A 1 104 ? 11.252 15.960 -27.955 1.00 48.78 104 ARG A CA 1
ATOM 816 C C . ARG A 1 104 ? 12.754 15.753 -27.760 1.00 48.78 104 ARG A C 1
ATOM 818 O O . ARG A 1 104 ? 13.259 14.686 -28.111 1.00 48.78 104 ARG A O 1
ATOM 825 N N . GLU A 1 105 ? 13.490 16.756 -27.288 1.00 59.03 105 GLU A N 1
ATOM 826 C CA . GLU A 1 105 ? 14.915 16.670 -26.995 1.00 59.03 105 GLU A CA 1
ATOM 827 C C . GLU A 1 105 ? 15.195 16.420 -25.498 1.00 59.03 105 GLU A C 1
ATOM 829 O O . GLU A 1 105 ? 14.570 17.017 -24.637 1.00 59.03 105 GLU A O 1
ATOM 834 N N . THR A 1 106 ? 16.103 15.487 -25.208 1.00 70.88 106 THR A N 1
ATOM 835 C CA . THR A 1 106 ? 16.519 14.952 -23.899 1.00 70.88 106 THR A CA 1
ATOM 836 C C . THR A 1 106 ? 18.044 14.846 -23.935 1.00 70.88 106 THR A C 1
ATOM 838 O O . THR A 1 106 ? 18.623 14.700 -25.018 1.00 70.88 106 THR A O 1
ATOM 841 N N . TYR A 1 107 ? 18.719 14.949 -22.798 1.00 81.69 107 TYR A N 1
ATOM 842 C CA . TYR A 1 107 ? 20.171 15.119 -22.749 1.00 81.69 107 TYR A CA 1
ATOM 843 C C . TYR A 1 107 ? 20.923 13.793 -22.833 1.00 81.69 107 TYR A C 1
ATOM 845 O O . TYR A 1 107 ? 21.795 13.612 -23.690 1.00 81.69 107 TYR A O 1
ATOM 853 N N . ILE A 1 108 ? 20.562 12.847 -21.972 1.00 86.69 108 ILE A N 1
ATOM 854 C CA . ILE A 1 108 ? 21.287 11.588 -21.763 1.00 86.69 108 ILE A CA 1
ATOM 855 C C . ILE A 1 108 ? 20.470 10.348 -22.114 1.00 86.69 108 ILE A C 1
ATOM 857 O O . ILE A 1 108 ? 21.024 9.249 -22.195 1.00 86.69 108 ILE A O 1
ATOM 861 N N . MET A 1 109 ? 19.185 10.509 -22.430 1.00 84.69 109 MET A N 1
ATOM 862 C CA . MET A 1 109 ? 18.391 9.404 -22.960 1.00 84.69 109 MET A CA 1
ATOM 863 C C . MET A 1 109 ? 18.984 8.880 -24.287 1.00 84.69 109 MET A C 1
ATOM 865 O O . MET A 1 109 ? 19.476 9.675 -25.106 1.00 84.69 109 MET A O 1
ATOM 869 N N . PRO A 1 110 ? 18.960 7.557 -24.529 1.00 79.69 110 PRO A N 1
ATOM 870 C CA . PRO A 1 110 ? 19.303 6.936 -25.801 1.00 79.69 110 PRO A CA 1
ATOM 871 C C . PRO A 1 110 ? 18.613 7.598 -26.998 1.00 79.69 110 PRO A C 1
ATOM 873 O O . PRO A 1 110 ? 17.402 7.816 -26.994 1.00 79.69 110 PRO A O 1
ATOM 876 N N . ARG A 1 111 ? 19.383 7.931 -28.044 1.00 69.94 111 ARG A N 1
ATOM 877 C CA . ARG A 1 111 ? 18.882 8.689 -29.206 1.00 69.94 111 ARG A CA 1
ATOM 878 C C . ARG A 1 111 ? 19.553 8.260 -30.497 1.00 69.94 111 ARG A C 1
ATOM 880 O O . ARG A 1 111 ? 20.560 8.839 -30.888 1.00 69.94 111 ARG A O 1
ATOM 887 N N . ARG A 1 112 ? 18.949 7.305 -31.214 1.00 69.00 112 ARG A N 1
ATOM 888 C CA . ARG A 1 112 ? 19.433 6.855 -32.540 1.00 69.00 112 ARG A CA 1
ATOM 889 C C . ARG A 1 112 ? 20.955 6.598 -32.577 1.00 69.00 112 ARG A C 1
ATOM 891 O O . ARG A 1 112 ? 21.577 6.783 -33.619 1.00 69.00 112 ARG A O 1
ATOM 898 N N . ASP A 1 113 ? 21.538 6.211 -31.443 1.00 77.75 113 ASP A N 1
ATOM 899 C CA . ASP A 1 113 ? 22.952 5.876 -31.338 1.00 77.75 113 ASP A CA 1
ATOM 900 C C . ASP A 1 113 ? 23.203 4.603 -32.171 1.00 77.75 113 ASP A C 1
ATOM 902 O O . ASP A 1 113 ? 22.400 3.670 -32.151 1.00 77.75 113 ASP A O 1
ATOM 906 N N . GLU A 1 114 ? 24.288 4.568 -32.947 1.00 77.25 114 GLU A N 1
ATOM 907 C CA . GLU A 1 114 ? 24.582 3.454 -33.861 1.00 77.25 114 GLU A CA 1
ATOM 908 C C . GLU A 1 114 ? 25.177 2.234 -33.131 1.00 77.25 114 GLU A C 1
ATOM 910 O O . GLU A 1 114 ? 25.251 1.141 -33.698 1.00 77.25 114 GLU A O 1
ATOM 915 N N . SER A 1 115 ? 25.640 2.411 -31.887 1.00 84.88 115 SER A N 1
ATOM 916 C CA . SER A 1 115 ? 26.236 1.356 -31.055 1.00 84.88 115 SER A CA 1
ATOM 917 C C . SER A 1 115 ? 26.226 1.709 -29.564 1.00 84.88 115 SER A C 1
ATOM 919 O O . SER A 1 115 ? 26.237 2.889 -29.201 1.00 84.88 115 SER A O 1
ATOM 921 N N . TYR A 1 116 ? 26.288 0.693 -28.689 1.00 87.50 116 TYR A N 1
ATOM 922 C CA . TYR A 1 116 ? 26.469 0.912 -27.249 1.00 87.50 116 TYR A CA 1
ATOM 923 C C . TYR A 1 116 ? 27.700 1.787 -26.971 1.00 87.50 116 TYR A C 1
ATOM 925 O O . TYR A 1 116 ? 27.636 2.688 -26.142 1.00 87.50 116 TYR A O 1
ATOM 933 N N . MET A 1 117 ? 28.800 1.586 -27.704 1.00 88.56 117 MET A N 1
ATOM 934 C CA . MET A 1 117 ? 30.014 2.398 -27.584 1.00 88.56 117 MET A CA 1
ATOM 935 C C . MET A 1 117 ? 29.740 3.895 -27.762 1.00 88.56 117 MET A C 1
ATOM 937 O O . MET A 1 117 ? 30.241 4.695 -26.975 1.00 88.56 117 MET A O 1
ATOM 941 N N . GLN A 1 118 ? 28.956 4.271 -28.776 1.00 87.69 118 GLN A N 1
ATOM 942 C CA . GLN A 1 118 ? 28.609 5.670 -29.026 1.00 87.69 118 GLN A CA 1
ATOM 943 C C . GLN A 1 118 ? 27.753 6.238 -27.890 1.00 87.69 118 GLN A C 1
ATOM 945 O O . GLN A 1 118 ? 28.066 7.305 -27.363 1.00 87.69 118 GLN A O 1
ATOM 950 N N . TYR A 1 119 ? 26.727 5.494 -27.474 1.00 89.88 119 TYR A N 1
ATOM 951 C CA . TYR A 1 119 ? 25.828 5.908 -26.401 1.00 89.88 119 TYR A CA 1
ATOM 952 C C . TYR A 1 119 ? 26.569 6.115 -25.066 1.00 89.88 119 TYR A C 1
ATOM 954 O O . TYR A 1 119 ? 26.506 7.189 -24.467 1.00 89.88 119 TYR A O 1
ATOM 962 N N . PHE A 1 120 ? 27.353 5.127 -24.626 1.00 90.94 120 PHE A N 1
ATOM 963 C CA . PHE A 1 120 ? 28.092 5.213 -23.363 1.00 90.94 120 PHE A CA 1
ATOM 964 C C . PHE A 1 120 ? 29.271 6.196 -23.417 1.00 90.94 120 PHE A C 1
ATOM 966 O O . PHE A 1 120 ? 29.665 6.733 -22.383 1.00 90.94 120 PHE A O 1
ATOM 973 N N . ALA A 1 121 ? 29.837 6.479 -24.597 1.00 89.81 121 ALA A N 1
ATOM 974 C CA . ALA A 1 121 ? 30.798 7.573 -24.748 1.00 89.81 121 ALA A CA 1
ATOM 975 C C . ALA A 1 121 ? 30.146 8.933 -24.460 1.00 89.81 121 ALA A C 1
ATOM 977 O O . ALA A 1 121 ? 30.719 9.717 -23.709 1.00 89.81 121 ALA A O 1
ATOM 978 N N . ARG A 1 122 ? 28.926 9.166 -24.962 1.00 90.25 122 ARG A N 1
ATOM 979 C CA . ARG A 1 122 ? 28.156 10.385 -24.678 1.00 90.25 122 ARG A CA 1
ATOM 980 C C . ARG A 1 122 ? 27.845 10.535 -23.187 1.00 90.25 122 ARG A C 1
ATOM 982 O O . ARG A 1 122 ? 28.062 11.606 -22.635 1.00 90.25 122 ARG A O 1
ATOM 989 N N . LEU A 1 123 ? 27.415 9.469 -22.506 1.00 91.25 123 LEU A N 1
ATOM 990 C CA . LEU A 1 123 ? 27.210 9.513 -21.047 1.00 91.25 123 LEU A CA 1
ATOM 991 C C . LEU A 1 123 ? 28.493 9.889 -20.288 1.00 91.25 123 LEU A C 1
ATOM 993 O O . LEU A 1 123 ? 28.449 10.709 -19.373 1.00 91.25 123 LEU A O 1
ATOM 997 N N . ARG A 1 124 ? 29.650 9.352 -20.703 1.00 91.25 124 ARG A N 1
ATOM 998 C CA . ARG A 1 124 ? 30.953 9.718 -20.120 1.00 91.25 124 ARG A CA 1
ATOM 999 C C . ARG A 1 124 ? 31.314 11.186 -20.351 1.00 91.25 124 ARG A C 1
ATOM 1001 O O . ARG A 1 124 ? 31.923 11.793 -19.476 1.00 91.25 124 ARG A O 1
ATOM 1008 N N . GLU A 1 125 ? 30.946 11.772 -21.489 1.00 90.75 125 GLU A N 1
ATOM 1009 C CA . GLU A 1 125 ? 31.148 13.207 -21.738 1.00 90.75 125 GLU A CA 1
ATOM 1010 C C . GLU A 1 125 ? 30.363 14.063 -20.734 1.00 90.75 125 GLU A C 1
ATOM 1012 O O . GLU A 1 125 ? 30.953 14.944 -20.106 1.00 90.75 125 GLU A O 1
ATOM 1017 N N . PHE A 1 126 ? 29.083 13.747 -20.501 1.00 89.38 126 PHE A N 1
ATOM 1018 C CA . PHE A 1 126 ? 28.270 14.418 -19.479 1.00 89.38 126 PHE A CA 1
ATOM 1019 C C . PHE A 1 126 ? 28.836 14.206 -18.069 1.00 89.38 126 PHE A C 1
ATOM 1021 O O . PHE A 1 126 ? 28.997 15.166 -17.318 1.00 89.38 126 PHE A O 1
ATOM 1028 N N . GLN A 1 127 ? 29.238 12.979 -17.723 1.00 90.50 127 GLN A N 1
ATOM 1029 C CA . GLN A 1 127 ? 29.890 12.694 -16.444 1.00 90.50 127 GLN A CA 1
ATOM 1030 C C . GLN A 1 127 ? 31.130 13.579 -16.227 1.00 90.50 127 GLN A C 1
ATOM 1032 O O . GLN A 1 127 ? 31.281 14.189 -15.166 1.00 90.50 127 GLN A O 1
ATOM 1037 N N . HIS A 1 128 ? 32.015 13.669 -17.226 1.00 91.00 128 HIS A N 1
ATOM 1038 C CA . HIS A 1 128 ? 33.231 14.481 -17.157 1.00 91.00 128 HIS A CA 1
ATOM 1039 C C . HIS A 1 128 ? 32.940 15.977 -17.077 1.00 91.00 128 HIS A C 1
ATOM 1041 O O . HIS A 1 128 ? 33.666 16.692 -16.385 1.00 91.00 128 HIS A O 1
ATOM 1047 N N . GLN A 1 129 ? 31.897 16.440 -17.762 1.00 88.94 129 GLN A N 1
ATOM 1048 C CA . GLN A 1 129 ? 31.471 17.833 -17.731 1.00 88.94 129 GLN A CA 1
ATOM 1049 C C . GLN A 1 129 ? 31.084 18.268 -16.312 1.00 88.94 129 GLN A C 1
ATOM 1051 O O . GLN A 1 129 ? 31.523 19.325 -15.863 1.00 88.94 129 GLN A O 1
ATOM 1056 N N . TYR A 1 130 ? 30.325 17.442 -15.587 1.00 87.31 130 TYR A N 1
ATOM 1057 C CA . TYR A 1 130 ? 29.859 17.780 -14.238 1.00 87.31 130 TYR A CA 1
ATOM 1058 C C . TYR A 1 130 ? 30.838 17.408 -13.122 1.00 87.31 130 TYR A C 1
ATOM 1060 O O . TYR A 1 130 ? 30.692 17.897 -12.010 1.00 87.31 130 TYR A O 1
ATOM 1068 N N . ALA A 1 131 ? 31.894 16.638 -13.400 1.00 89.25 131 ALA A N 1
ATOM 1069 C CA . ALA A 1 131 ? 32.805 16.105 -12.378 1.00 89.25 131 ALA A CA 1
ATOM 1070 C C . ALA A 1 131 ? 33.388 17.150 -11.401 1.00 89.25 131 ALA A C 1
ATOM 1072 O O . ALA A 1 131 ? 33.688 16.815 -10.256 1.00 89.25 131 ALA A O 1
ATOM 1073 N N . SER A 1 132 ? 33.585 18.400 -11.837 1.00 85.94 132 SER A N 1
ATOM 1074 C CA . SER A 1 132 ? 34.062 19.489 -10.972 1.00 85.94 132 SER A CA 1
ATOM 1075 C C . SER A 1 132 ? 32.980 20.463 -10.511 1.00 85.94 132 SER A C 1
ATOM 1077 O O . SER A 1 132 ? 33.154 21.093 -9.470 1.00 85.94 132 SER A O 1
ATOM 1079 N N . GLU A 1 133 ? 31.928 20.648 -11.308 1.00 86.56 133 GLU A N 1
ATOM 1080 C CA . GLU A 1 133 ? 30.893 21.663 -11.068 1.00 86.56 133 GLU A CA 1
ATOM 1081 C C . GLU A 1 133 ? 29.756 21.115 -10.204 1.00 86.56 133 GLU A C 1
ATOM 1083 O O . GLU A 1 133 ? 29.292 21.814 -9.305 1.00 86.56 133 GLU A O 1
ATOM 1088 N N . ASP A 1 134 ? 29.380 19.858 -10.437 1.00 87.25 134 ASP A N 1
ATOM 1089 C CA . ASP A 1 134 ? 28.360 19.125 -9.698 1.00 87.25 134 ASP A CA 1
ATOM 1090 C C . ASP A 1 134 ? 28.763 17.640 -9.554 1.00 87.25 134 ASP A C 1
ATOM 1092 O O . ASP A 1 134 ? 28.427 16.790 -10.390 1.00 87.25 134 ASP A O 1
ATOM 1096 N N . PRO A 1 135 ? 29.564 17.312 -8.522 1.00 86.88 135 PRO A N 1
ATOM 1097 C CA . PRO A 1 135 ? 30.026 15.947 -8.294 1.00 86.88 135 PRO A CA 1
ATOM 1098 C C . PRO A 1 135 ? 28.895 14.951 -8.019 1.00 86.88 135 PRO A C 1
ATOM 1100 O O . PRO A 1 135 ? 29.070 13.768 -8.311 1.00 86.88 135 PRO A O 1
ATOM 1103 N N . ASP A 1 136 ? 27.766 15.415 -7.475 1.00 84.12 136 ASP A N 1
ATOM 1104 C CA . ASP A 1 136 ? 26.617 14.566 -7.163 1.00 84.12 136 ASP A CA 1
ATOM 1105 C C . ASP A 1 136 ? 25.915 14.162 -8.470 1.00 84.12 136 ASP A C 1
ATOM 1107 O O . ASP A 1 136 ? 25.781 12.968 -8.741 1.00 84.12 136 ASP A O 1
ATOM 1111 N N . LEU A 1 137 ? 25.641 15.117 -9.368 1.00 86.69 137 LEU A N 1
ATOM 1112 C CA . LEU A 1 137 ? 25.111 14.826 -10.707 1.00 86.69 137 LEU A CA 1
ATOM 1113 C C . LEU A 1 137 ? 26.069 13.959 -11.545 1.00 86.69 137 LEU A C 1
ATOM 1115 O O . LEU A 1 137 ? 25.656 13.026 -12.234 1.00 86.69 137 LEU A O 1
ATOM 1119 N N . SER A 1 138 ? 27.378 14.224 -11.481 1.00 87.56 138 SER A N 1
ATOM 1120 C CA . SER A 1 138 ? 28.385 13.376 -12.138 1.00 87.56 138 SER A CA 1
ATOM 1121 C C . SER A 1 138 ? 28.298 11.919 -11.661 1.00 87.56 138 SER A C 1
ATOM 1123 O O . SER A 1 138 ? 28.411 10.986 -12.462 1.00 87.56 138 SER A O 1
ATOM 1125 N N . GLN A 1 139 ? 28.062 11.713 -10.363 1.00 85.06 139 GLN A N 1
ATOM 1126 C CA . GLN A 1 139 ? 27.889 10.393 -9.772 1.00 85.06 139 GLN A CA 1
ATOM 1127 C C . GLN A 1 139 ? 26.548 9.749 -10.158 1.00 85.06 139 GLN A C 1
ATOM 1129 O O . GLN A 1 139 ? 26.534 8.553 -10.448 1.00 85.06 139 GLN A O 1
ATOM 1134 N N . GLU A 1 140 ? 25.453 10.509 -10.217 1.00 86.00 140 GLU A N 1
ATOM 1135 C CA . GLU A 1 140 ? 24.145 10.039 -10.704 1.00 86.00 140 GLU A CA 1
ATOM 1136 C C . GLU A 1 140 ? 24.231 9.536 -12.151 1.00 86.00 140 GLU A C 1
ATOM 1138 O O . GLU A 1 140 ? 23.833 8.408 -12.438 1.00 86.00 140 GLU A O 1
ATOM 1143 N N . ILE A 1 141 ? 24.860 10.308 -13.047 1.00 89.56 141 ILE A N 1
ATOM 1144 C CA . ILE A 1 141 ? 25.084 9.908 -14.448 1.00 89.56 141 ILE A CA 1
ATOM 1145 C C . ILE A 1 141 ? 25.913 8.619 -14.522 1.00 89.56 141 ILE A C 1
ATOM 1147 O O . ILE A 1 141 ? 25.628 7.738 -15.336 1.00 89.56 141 ILE A O 1
ATOM 1151 N N . ALA A 1 142 ? 26.940 8.489 -13.678 1.00 86.81 142 ALA A N 1
ATOM 1152 C CA . ALA A 1 142 ? 27.766 7.287 -13.627 1.00 86.81 142 ALA A CA 1
ATOM 1153 C C . ALA A 1 142 ? 26.961 6.055 -13.179 1.00 86.81 142 ALA A C 1
ATOM 1155 O O . ALA A 1 142 ? 27.098 4.987 -13.774 1.00 86.81 142 ALA A O 1
ATOM 1156 N N . ILE A 1 143 ? 26.103 6.205 -12.166 1.00 84.19 143 ILE A N 1
ATOM 1157 C CA . ILE A 1 143 ? 25.215 5.139 -11.679 1.00 84.19 143 ILE A CA 1
ATOM 1158 C C . ILE A 1 143 ? 24.218 4.738 -12.769 1.00 84.19 143 ILE A C 1
ATOM 1160 O O . ILE A 1 143 ? 24.116 3.555 -13.098 1.00 84.19 143 ILE A O 1
ATOM 1164 N N . ALA A 1 144 ? 23.553 5.716 -13.388 1.00 88.31 144 ALA A N 1
ATOM 1165 C CA . ALA A 1 144 ? 22.627 5.479 -14.489 1.00 88.31 144 ALA A CA 1
ATOM 1166 C C . ALA A 1 144 ? 23.312 4.746 -15.655 1.00 88.31 144 ALA A C 1
ATOM 1168 O O . ALA A 1 144 ? 22.744 3.813 -16.220 1.00 88.31 144 ALA A O 1
ATOM 1169 N N . ALA A 1 145 ? 24.561 5.098 -15.987 1.00 89.69 145 ALA A N 1
ATOM 1170 C CA . ALA A 1 145 ? 25.332 4.412 -17.020 1.00 89.69 145 ALA A CA 1
ATOM 1171 C C . ALA A 1 145 ? 25.592 2.932 -16.683 1.00 89.69 145 ALA A C 1
ATOM 1173 O O . ALA A 1 145 ? 25.462 2.081 -17.563 1.00 89.69 145 ALA A O 1
ATOM 1174 N N . GLU A 1 146 ? 25.937 2.599 -15.437 1.00 87.69 146 GLU A N 1
ATOM 1175 C CA . GLU A 1 146 ? 26.130 1.205 -15.011 1.00 87.69 146 GLU A CA 1
ATOM 1176 C C . GLU A 1 146 ? 24.821 0.404 -15.055 1.00 87.69 146 GLU A C 1
ATOM 1178 O O . GLU A 1 146 ? 24.801 -0.722 -15.557 1.00 87.69 146 GLU A O 1
ATOM 1183 N N . PHE A 1 147 ? 23.703 0.987 -14.621 1.00 86.25 147 PHE A N 1
ATOM 1184 C CA . PHE A 1 147 ? 22.398 0.327 -14.710 1.00 86.25 147 PHE A CA 1
ATOM 1185 C C . PHE A 1 147 ? 21.932 0.137 -16.142 1.00 86.25 147 PHE A C 1
ATOM 1187 O O . PHE A 1 147 ? 21.512 -0.960 -16.501 1.00 86.25 147 PHE A O 1
ATOM 1194 N N . MET A 1 148 ? 22.130 1.136 -17.002 1.00 88.00 148 MET A N 1
ATOM 1195 C CA . MET A 1 148 ? 21.886 1.004 -18.435 1.00 88.00 148 MET A CA 1
ATOM 1196 C C . MET A 1 148 ? 22.664 -0.161 -19.051 1.00 88.00 148 MET A C 1
ATOM 1198 O O . MET A 1 148 ? 22.133 -0.840 -19.932 1.00 88.00 148 MET A O 1
ATOM 1202 N N . LYS A 1 149 ? 23.896 -0.430 -18.594 1.00 87.31 149 LYS A N 1
ATOM 1203 C CA . LYS A 1 149 ? 24.665 -1.611 -19.017 1.00 87.31 149 LYS A CA 1
ATOM 1204 C C . LYS A 1 149 ? 24.047 -2.907 -18.500 1.00 87.31 149 LYS A C 1
ATOM 1206 O O . LYS A 1 149 ? 24.031 -3.876 -19.246 1.00 87.31 149 LYS A O 1
ATOM 1211 N N . LEU A 1 150 ? 23.549 -2.944 -17.265 1.00 85.19 150 LEU A N 1
ATOM 1212 C CA . LEU A 1 150 ? 22.952 -4.140 -16.662 1.00 85.19 150 LEU A CA 1
ATOM 1213 C C . LEU A 1 150 ? 21.621 -4.526 -17.320 1.00 85.19 150 LEU A C 1
ATOM 1215 O O . LEU A 1 150 ? 21.495 -5.647 -17.818 1.00 85.19 150 LEU A O 1
ATOM 1219 N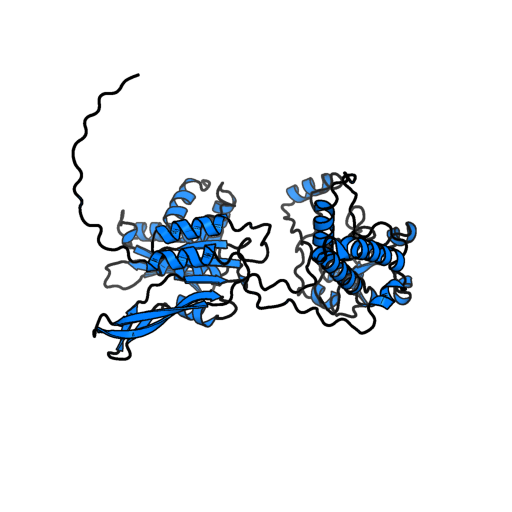 N . VAL A 1 151 ? 20.664 -3.595 -17.401 1.00 82.44 151 VAL A N 1
ATOM 1220 C CA . VAL A 1 151 ? 19.307 -3.883 -17.907 1.00 82.44 151 VAL A CA 1
ATOM 1221 C C . VAL A 1 151 ? 19.286 -4.223 -19.394 1.00 82.44 151 VAL A C 1
ATOM 1223 O O . VAL A 1 151 ? 18.425 -4.968 -19.846 1.00 82.44 151 VAL A O 1
ATOM 1226 N N . ASN A 1 152 ? 20.265 -3.742 -20.168 1.00 86.44 152 ASN A N 1
ATOM 1227 C CA . ASN A 1 152 ? 20.333 -3.955 -21.615 1.00 86.44 152 ASN A CA 1
ATOM 1228 C C . ASN A 1 152 ? 21.189 -5.161 -22.044 1.00 86.44 152 ASN A C 1
ATOM 1230 O O . ASN A 1 152 ? 21.537 -5.290 -23.221 1.00 86.44 152 ASN A O 1
ATOM 1234 N N . ARG A 1 153 ? 21.509 -6.082 -21.127 1.00 87.81 153 ARG A N 1
ATOM 1235 C CA . ARG A 1 153 ? 22.138 -7.372 -21.461 1.00 87.81 153 ARG A CA 1
ATOM 1236 C C . ARG A 1 153 ? 21.122 -8.324 -22.075 1.00 87.81 153 ARG A C 1
ATOM 1238 O O . ARG A 1 153 ? 20.551 -9.178 -21.398 1.00 87.81 153 ARG A O 1
ATOM 1245 N N . LYS A 1 154 ? 20.908 -8.189 -23.382 1.00 89.00 154 LYS A N 1
ATOM 1246 C CA . LYS A 1 154 ? 19.865 -8.941 -24.090 1.00 89.00 154 LYS A CA 1
ATOM 1247 C C . LYS A 1 154 ? 20.054 -10.450 -24.063 1.00 89.00 154 LYS A C 1
ATOM 1249 O O . LYS A 1 154 ? 19.079 -11.154 -24.271 1.00 89.00 154 LYS A O 1
ATOM 1254 N N . GLU A 1 155 ? 21.254 -10.959 -23.782 1.00 89.00 155 GLU A N 1
ATOM 1255 C CA . GLU A 1 155 ? 21.499 -12.392 -23.562 1.00 89.00 155 GLU A CA 1
ATOM 1256 C C . GLU A 1 155 ? 20.718 -12.960 -22.363 1.00 89.00 155 GLU A C 1
ATOM 1258 O O . GLU A 1 155 ? 20.553 -14.173 -22.268 1.00 89.00 155 GLU A O 1
ATOM 1263 N N . TYR A 1 156 ? 20.237 -12.102 -21.457 1.00 88.69 156 TYR A N 1
ATOM 1264 C CA . TYR A 1 156 ? 19.357 -12.474 -20.346 1.00 88.69 156 TYR A CA 1
ATOM 1265 C C . TYR A 1 156 ? 17.880 -12.194 -20.602 1.00 88.69 156 TYR A C 1
ATOM 1267 O O . TYR A 1 156 ? 17.032 -12.609 -19.815 1.00 88.69 156 TYR A O 1
ATOM 1275 N N . TRP A 1 157 ? 17.553 -11.517 -21.698 1.00 90.81 157 TRP A N 1
ATOM 1276 C CA . TRP A 1 157 ? 16.166 -11.257 -22.041 1.00 90.81 157 TRP A CA 1
ATOM 1277 C C . TRP A 1 157 ? 15.523 -12.536 -22.559 1.00 90.81 157 TRP A C 1
ATOM 1279 O O . TRP A 1 157 ? 16.104 -13.282 -23.354 1.00 90.81 157 TRP A O 1
ATOM 1289 N N . SER A 1 158 ? 14.290 -12.767 -22.129 1.00 91.81 158 SER A N 1
ATOM 1290 C CA . SER A 1 158 ? 13.476 -13.830 -22.690 1.00 91.81 158 SER A CA 1
ATOM 1291 C C . SER A 1 158 ? 13.119 -13.510 -24.139 1.00 91.81 158 SER A C 1
ATOM 1293 O O . SER A 1 158 ? 12.944 -12.353 -24.529 1.00 91.81 158 SER A O 1
ATOM 1295 N N . ILE A 1 159 ? 13.000 -14.553 -24.949 1.00 93.56 159 ILE A N 1
ATOM 1296 C CA . ILE A 1 159 ? 12.497 -14.488 -26.314 1.00 93.56 159 ILE A CA 1
ATOM 1297 C C . ILE A 1 159 ? 11.222 -15.308 -26.346 1.00 93.56 159 ILE A C 1
ATOM 1299 O O . ILE A 1 159 ? 11.246 -16.519 -26.122 1.00 93.56 159 ILE A O 1
ATOM 1303 N N . VAL A 1 160 ? 10.118 -14.651 -26.670 1.00 91.94 160 VAL A N 1
ATOM 1304 C CA . VAL A 1 160 ? 8.812 -15.291 -26.821 1.00 91.94 160 VAL A CA 1
ATOM 1305 C C . VAL A 1 160 ? 8.303 -15.102 -28.239 1.00 91.94 160 VAL A C 1
ATOM 1307 O O . VAL A 1 160 ? 8.606 -14.108 -28.900 1.00 91.94 160 VAL A O 1
ATOM 1310 N N . LYS A 1 161 ? 7.522 -16.057 -28.731 1.00 92.94 161 LYS A N 1
ATOM 1311 C CA . LYS A 1 161 ? 6.807 -15.955 -29.999 1.00 92.94 161 LYS A CA 1
ATOM 1312 C C . LYS A 1 161 ? 5.326 -15.752 -29.725 1.00 92.94 161 LYS A C 1
ATOM 1314 O O . LYS A 1 161 ? 4.726 -16.498 -28.961 1.00 92.94 161 LYS A O 1
ATOM 1319 N N . PHE A 1 162 ? 4.729 -14.786 -30.412 1.00 89.31 162 PHE A N 1
ATOM 1320 C CA . PHE A 1 162 ? 3.287 -14.589 -30.361 1.00 89.31 162 PHE A CA 1
ATOM 1321 C C . PHE A 1 162 ? 2.571 -15.628 -31.237 1.00 89.31 162 PHE A C 1
ATOM 1323 O O . PHE A 1 162 ? 2.814 -15.694 -32.445 1.00 89.31 162 PHE A O 1
ATOM 1330 N N . VAL A 1 163 ? 1.684 -16.433 -30.650 1.00 89.56 163 VAL A N 1
ATOM 1331 C CA . VAL A 1 163 ? 0.915 -17.495 -31.336 1.00 89.56 163 VAL A CA 1
ATOM 1332 C C . VAL A 1 163 ? -0.570 -17.158 -31.504 1.00 89.56 163 VAL A C 1
ATOM 1334 O O . VAL A 1 163 ? -1.345 -17.976 -32.006 1.00 89.56 163 VAL A O 1
ATOM 1337 N N . GLY A 1 164 ? -0.967 -15.932 -31.150 1.00 79.88 164 GLY A N 1
ATOM 1338 C CA . GLY A 1 164 ? -2.317 -15.433 -31.388 1.00 79.88 164 GLY A CA 1
ATOM 1339 C C . GLY A 1 164 ? -2.737 -15.537 -32.859 1.00 79.88 164 GLY A C 1
ATOM 1340 O O . GLY A 1 164 ? -1.925 -15.476 -33.781 1.00 79.88 164 GLY A O 1
ATOM 1341 N N . LYS A 1 165 ? -4.041 -15.705 -33.097 1.00 76.38 165 LYS A N 1
ATOM 1342 C CA . LYS A 1 165 ? -4.590 -15.968 -34.443 1.00 76.38 165 LYS A CA 1
ATOM 1343 C C . LYS A 1 165 ? -4.623 -14.737 -35.352 1.00 76.38 165 LYS A C 1
ATOM 1345 O O . LYS A 1 165 ? -4.744 -14.884 -36.567 1.00 76.38 165 LYS A O 1
ATOM 1350 N N . GLN A 1 166 ? -4.581 -13.540 -34.777 1.00 71.31 166 GLN A N 1
ATOM 1351 C CA . GLN A 1 166 ? -4.693 -12.268 -35.487 1.00 71.31 166 GLN A CA 1
ATOM 1352 C C . GLN A 1 166 ? -3.640 -11.298 -34.968 1.00 71.31 166 GLN A C 1
ATOM 1354 O O . GLN A 1 166 ? -3.206 -11.413 -33.825 1.00 71.31 166 GLN A O 1
ATOM 1359 N N . ALA A 1 167 ? -3.230 -10.359 -35.819 1.00 67.88 167 ALA A N 1
ATOM 1360 C CA . ALA A 1 167 ? -2.385 -9.265 -35.374 1.00 67.88 167 ALA A CA 1
ATOM 1361 C C . ALA A 1 167 ? -3.167 -8.340 -34.438 1.00 67.88 167 ALA A C 1
ATOM 1363 O O . ALA A 1 167 ? -4.363 -8.130 -34.648 1.00 67.88 167 ALA A O 1
ATOM 1364 N N . VAL A 1 168 ? -2.494 -7.785 -33.434 1.00 64.19 168 VAL A N 1
ATOM 1365 C CA . VAL A 1 168 ? -3.125 -6.913 -32.440 1.00 64.19 168 VAL A CA 1
ATOM 1366 C C . VAL A 1 168 ? -2.386 -5.578 -32.388 1.00 64.19 168 VAL A C 1
ATOM 1368 O O . VAL A 1 168 ? -1.167 -5.567 -32.289 1.00 64.19 168 VAL A O 1
ATOM 1371 N N . GLY A 1 169 ? -3.112 -4.458 -32.468 1.00 56.44 169 GLY A N 1
ATOM 1372 C CA . GLY A 1 169 ? -2.557 -3.094 -32.436 1.00 56.44 169 GLY A CA 1
ATOM 1373 C C . GLY A 1 169 ? -1.989 -2.577 -33.774 1.00 56.44 169 GLY A C 1
ATOM 1374 O O . GLY A 1 169 ? -1.587 -3.341 -34.647 1.00 56.44 169 GLY A O 1
ATOM 1375 N N . PHE A 1 170 ? -1.924 -1.247 -33.938 1.00 41.47 170 PHE A N 1
ATOM 1376 C CA . PHE A 1 170 ? -1.514 -0.549 -35.180 1.00 41.47 170 PHE A CA 1
ATOM 1377 C C . PHE A 1 170 ? -0.019 -0.728 -35.553 1.00 41.47 170 PHE A C 1
ATOM 1379 O O . PHE A 1 170 ? 0.373 -0.507 -36.700 1.00 41.47 170 PHE A O 1
ATOM 1386 N N . LYS A 1 171 ? 0.806 -1.190 -34.603 1.00 54.22 171 LYS A N 1
ATOM 1387 C CA . LYS A 1 171 ? 2.196 -1.666 -34.778 1.00 54.22 171 LYS A CA 1
ATOM 1388 C C . LYS A 1 171 ? 2.489 -2.954 -33.982 1.00 54.22 171 LYS A C 1
ATOM 1390 O O . LYS A 1 171 ? 3.646 -3.330 -33.831 1.00 54.22 171 LYS A O 1
ATOM 1395 N N . GLY A 1 172 ? 1.457 -3.609 -33.452 1.00 64.06 172 GLY A N 1
ATOM 1396 C CA . GLY A 1 172 ? 1.630 -4.544 -32.344 1.00 64.06 172 GLY A CA 1
ATOM 1397 C C . GLY A 1 172 ? 1.897 -5.996 -32.739 1.00 64.06 172 GLY A C 1
ATOM 1398 O O . GLY A 1 172 ? 2.550 -6.303 -33.746 1.00 64.06 172 GLY A O 1
ATOM 1399 N N . LEU A 1 173 ? 1.462 -6.916 -31.878 1.00 75.19 173 LEU A N 1
ATOM 1400 C CA . LEU A 1 173 ? 1.853 -8.319 -31.953 1.00 75.19 173 LEU A CA 1
ATOM 1401 C C . LEU A 1 173 ? 1.415 -8.966 -33.268 1.00 75.19 173 LEU A C 1
ATOM 1403 O O . LEU A 1 173 ? 0.261 -8.883 -33.678 1.00 75.19 173 LEU A O 1
ATOM 1407 N N . THR A 1 174 ? 2.359 -9.613 -33.946 1.00 84.19 174 THR A N 1
ATOM 1408 C CA . THR A 1 174 ? 2.186 -10.248 -35.252 1.00 84.19 174 THR A CA 1
ATOM 1409 C C . THR A 1 174 ? 2.285 -11.763 -35.081 1.00 84.19 174 THR A C 1
ATOM 1411 O O . THR A 1 174 ? 3.296 -12.234 -34.552 1.00 84.19 174 THR A O 1
ATOM 1414 N N . PRO A 1 175 ? 1.289 -12.548 -35.533 1.00 86.81 175 PRO A N 1
ATOM 1415 C CA . PRO A 1 175 ? 1.317 -14.002 -35.415 1.00 86.81 175 PRO A CA 1
ATOM 1416 C C . PRO A 1 175 ? 2.607 -14.610 -35.974 1.00 86.81 175 PRO A C 1
ATOM 1418 O O . PRO A 1 175 ? 3.011 -14.324 -37.102 1.00 86.81 175 PRO A O 1
ATOM 1421 N N . GLY A 1 176 ? 3.258 -15.451 -35.176 1.00 89.06 176 GLY A N 1
ATOM 1422 C CA . GLY A 1 176 ? 4.499 -16.142 -35.517 1.00 89.06 176 GLY A CA 1
ATOM 1423 C C . GLY A 1 176 ? 5.780 -15.317 -35.364 1.00 89.06 176 GLY A C 1
ATOM 1424 O O . GLY A 1 176 ? 6.860 -15.864 -35.597 1.00 89.06 176 GLY A O 1
ATOM 1425 N N . ARG A 1 177 ? 5.700 -14.038 -34.973 1.00 90.19 177 ARG A N 1
ATOM 1426 C CA . ARG A 1 177 ? 6.871 -13.177 -34.749 1.00 90.19 177 ARG A CA 1
ATOM 1427 C C . ARG A 1 177 ? 7.429 -13.355 -33.334 1.00 90.19 177 ARG A C 1
ATOM 1429 O O . ARG A 1 177 ? 6.667 -13.540 -32.386 1.00 90.19 177 ARG A O 1
ATOM 1436 N N . CYS A 1 178 ? 8.756 -13.282 -33.212 1.00 92.69 178 CYS A N 1
ATOM 1437 C CA . CYS A 1 178 ? 9.447 -13.273 -31.926 1.00 92.69 178 CYS A CA 1
ATOM 1438 C C . CYS A 1 178 ? 9.610 -11.850 -31.378 1.00 92.69 178 CYS A C 1
ATOM 1440 O O . CYS A 1 178 ? 9.826 -10.899 -32.138 1.00 92.69 178 CYS A O 1
ATOM 1442 N N . TYR A 1 179 ? 9.566 -11.745 -30.055 1.00 89.81 179 TYR A N 1
ATOM 1443 C CA . TYR A 1 179 ? 9.662 -10.518 -29.275 1.00 89.81 179 TYR A CA 1
ATOM 1444 C C . TYR A 1 179 ? 10.608 -10.716 -28.094 1.00 89.81 179 TYR A C 1
ATOM 1446 O O . TYR A 1 179 ? 10.777 -11.838 -27.613 1.00 89.81 179 TYR A O 1
ATOM 1454 N N . TYR A 1 180 ? 11.216 -9.621 -27.641 1.00 89.88 180 TYR A N 1
ATOM 1455 C CA . TYR A 1 180 ? 11.981 -9.611 -26.400 1.00 89.88 180 TYR A CA 1
ATOM 1456 C C . TYR A 1 180 ? 11.065 -9.341 -25.212 1.00 89.88 180 TYR A C 1
ATOM 1458 O O . TYR A 1 180 ? 10.222 -8.447 -25.282 1.00 89.88 180 TYR A O 1
ATOM 1466 N N . TRP A 1 181 ? 11.297 -10.080 -24.132 1.00 87.06 181 TRP A N 1
ATOM 1467 C CA . TRP A 1 181 ? 10.787 -9.839 -22.785 1.00 87.06 181 TRP A CA 1
ATOM 1468 C C . TRP A 1 181 ? 11.981 -9.496 -21.884 1.00 87.06 181 TRP A C 1
ATOM 1470 O O . TRP A 1 181 ? 12.743 -10.401 -21.519 1.00 87.06 181 TRP A O 1
ATOM 1480 N N . PRO A 1 182 ? 12.220 -8.202 -21.604 1.00 83.38 182 PRO A N 1
ATOM 1481 C CA . PRO A 1 182 ? 13.382 -7.754 -20.849 1.00 83.38 182 PRO A CA 1
ATOM 1482 C C . PRO A 1 182 ? 13.340 -8.234 -19.407 1.00 83.38 182 PRO A C 1
ATOM 1484 O O . PRO A 1 182 ? 12.281 -8.308 -18.785 1.00 83.38 182 PRO A O 1
ATOM 1487 N N . CYS A 1 183 ? 14.516 -8.597 -18.913 1.00 79.94 183 CYS A N 1
ATOM 1488 C CA . CYS A 1 183 ? 14.757 -8.991 -17.536 1.00 79.94 183 CYS A CA 1
ATOM 1489 C C . CYS A 1 183 ? 16.265 -8.993 -17.295 1.00 79.94 183 CYS A C 1
ATOM 1491 O O . CYS A 1 183 ? 17.042 -9.360 -18.183 1.00 79.94 183 CYS A O 1
ATOM 1493 N N . SER A 1 184 ? 16.680 -8.635 -16.085 1.00 75.00 184 SER A N 1
ATOM 1494 C CA . SER A 1 184 ? 18.053 -8.828 -15.629 1.00 75.00 184 SER A CA 1
ATOM 1495 C C . SER A 1 184 ? 18.096 -9.835 -14.471 1.00 75.00 184 SER A C 1
ATOM 1497 O O . SER A 1 184 ? 17.143 -9.925 -13.696 1.00 75.00 184 SER A O 1
ATOM 1499 N N . PRO A 1 185 ? 19.176 -10.623 -14.318 1.00 74.81 185 PRO A N 1
ATOM 1500 C CA . PRO A 1 185 ? 19.381 -11.437 -13.119 1.00 74.81 185 PRO A CA 1
ATOM 1501 C C . PRO A 1 185 ? 19.389 -10.609 -11.829 1.00 74.81 185 PRO A C 1
ATOM 1503 O O . PRO A 1 185 ? 19.002 -11.105 -10.773 1.00 74.81 185 PRO A O 1
ATOM 1506 N N . GLU A 1 186 ? 19.851 -9.364 -11.921 1.00 68.88 186 GLU A N 1
ATOM 1507 C CA . GLU A 1 186 ? 19.910 -8.404 -10.826 1.00 68.88 186 GLU A CA 1
ATOM 1508 C C . GLU A 1 186 ? 18.508 -7.919 -10.419 1.00 68.88 186 GLU A C 1
ATOM 1510 O O . GLU A 1 186 ? 18.239 -7.752 -9.232 1.00 68.88 186 GLU A O 1
ATOM 1515 N N . HIS A 1 187 ? 17.600 -7.768 -11.385 1.00 68.88 187 HIS A N 1
ATOM 1516 C CA . HIS A 1 187 ? 16.216 -7.347 -11.184 1.00 68.88 187 HIS A CA 1
ATOM 1517 C C . HIS A 1 187 ? 15.262 -8.282 -11.950 1.00 68.88 187 HIS A C 1
ATOM 1519 O O . HIS A 1 187 ? 14.869 -7.997 -13.089 1.00 68.88 187 HIS A O 1
ATOM 1525 N N . PRO A 1 188 ? 14.920 -9.450 -11.369 1.00 71.81 188 PRO A N 1
ATOM 1526 C CA . PRO A 1 188 ? 14.196 -10.509 -12.057 1.00 71.81 188 PRO A CA 1
ATOM 1527 C C . PRO A 1 188 ? 12.682 -10.249 -12.079 1.00 71.81 188 PRO A C 1
ATOM 1529 O O . PRO A 1 188 ? 11.900 -11.145 -11.746 1.00 71.81 188 PRO A O 1
ATOM 1532 N N . GLU A 1 189 ? 12.274 -9.051 -12.510 1.00 72.00 189 GLU A N 1
ATOM 1533 C CA . GLU A 1 189 ? 10.879 -8.614 -12.653 1.00 72.00 189 GLU A CA 1
ATOM 1534 C C . GLU A 1 189 ? 10.458 -8.447 -14.115 1.00 72.00 189 GLU A C 1
ATOM 1536 O O . GLU A 1 189 ? 11.269 -8.130 -14.984 1.00 72.00 189 GLU A O 1
ATOM 1541 N N . TYR A 1 190 ? 9.180 -8.705 -14.402 1.00 73.69 190 TYR A N 1
ATOM 1542 C CA . TYR A 1 190 ? 8.652 -8.591 -15.756 1.00 73.69 190 TYR A CA 1
ATOM 1543 C C . TYR A 1 190 ? 8.546 -7.118 -16.159 1.00 73.69 190 TYR A C 1
ATOM 1545 O O . TYR A 1 190 ? 7.772 -6.341 -15.586 1.00 73.69 190 TYR A O 1
ATOM 1553 N N . GLU A 1 191 ? 9.315 -6.748 -17.179 1.00 69.69 191 GLU A N 1
ATOM 1554 C CA . GLU A 1 191 ? 9.367 -5.384 -17.709 1.00 69.69 191 GLU A CA 1
ATOM 1555 C C . GLU A 1 191 ? 8.522 -5.203 -18.972 1.00 69.69 191 GLU A C 1
ATOM 1557 O O . GLU A 1 191 ? 8.525 -4.129 -19.561 1.00 69.69 191 GLU A O 1
ATOM 1562 N N . GLY A 1 192 ? 7.772 -6.225 -19.392 1.00 74.12 192 GLY A N 1
ATOM 1563 C CA . GLY A 1 192 ? 6.918 -6.160 -20.571 1.00 74.12 192 GLY A CA 1
ATOM 1564 C C . GLY A 1 192 ? 7.487 -6.805 -21.820 1.00 74.12 192 GLY A C 1
ATOM 1565 O O . GLY A 1 192 ? 8.446 -7.570 -21.797 1.00 74.12 192 GLY A O 1
ATOM 1566 N N . VAL A 1 193 ? 6.874 -6.445 -22.944 1.00 77.44 193 VAL A N 1
ATOM 1567 C CA . VAL A 1 193 ? 7.309 -6.837 -24.285 1.00 77.44 193 VAL A CA 1
ATOM 1568 C C . VAL A 1 193 ? 7.947 -5.627 -24.949 1.00 77.44 193 VAL A C 1
ATOM 1570 O O . VAL A 1 193 ? 7.444 -4.518 -24.805 1.00 77.44 193 VAL A O 1
ATOM 1573 N N . ILE A 1 194 ? 9.031 -5.821 -25.692 1.00 77.31 194 ILE A N 1
ATOM 1574 C CA . ILE A 1 194 ? 9.597 -4.771 -26.544 1.00 77.31 194 ILE A CA 1
ATOM 1575 C C . ILE A 1 194 ? 9.179 -4.996 -27.999 1.00 77.31 194 ILE A C 1
ATOM 1577 O O . ILE A 1 194 ? 9.410 -6.079 -28.558 1.00 77.31 194 ILE A O 1
ATOM 1581 N N . ASP A 1 195 ? 8.638 -3.947 -28.630 1.00 69.12 195 ASP A N 1
ATOM 1582 C CA . ASP A 1 195 ? 8.490 -3.853 -30.085 1.00 69.12 195 ASP A CA 1
ATOM 1583 C C . ASP A 1 195 ? 9.574 -2.960 -30.730 1.00 69.12 195 ASP A C 1
ATOM 1585 O O . ASP A 1 195 ? 10.555 -2.598 -30.097 1.00 69.12 195 ASP A O 1
ATOM 1589 N N . ASP A 1 196 ? 9.467 -2.676 -32.030 1.00 71.69 196 ASP A N 1
ATOM 1590 C CA . ASP A 1 196 ? 10.465 -1.900 -32.786 1.00 71.69 196 ASP A CA 1
ATOM 1591 C C . ASP A 1 196 ? 10.700 -0.449 -32.310 1.00 71.69 196 ASP A C 1
ATOM 1593 O O . ASP A 1 196 ? 11.589 0.204 -32.866 1.00 71.69 196 ASP A O 1
ATOM 1597 N N . ASP A 1 197 ? 9.901 0.067 -31.372 1.00 63.22 197 ASP A N 1
ATOM 1598 C CA . ASP A 1 197 ? 9.888 1.477 -30.956 1.00 63.22 197 ASP A CA 1
ATOM 1599 C C . ASP A 1 197 ? 9.992 1.640 -29.426 1.00 63.22 197 ASP A C 1
ATOM 1601 O O . ASP A 1 197 ? 10.832 2.407 -28.958 1.00 63.22 197 ASP A O 1
ATOM 1605 N N . GLU A 1 198 ? 9.174 0.928 -28.638 1.00 60.69 198 GLU A N 1
ATOM 1606 C CA . GLU A 1 198 ? 9.051 1.183 -27.192 1.00 60.69 198 GLU A CA 1
ATOM 1607 C C . GLU A 1 198 ? 8.766 -0.087 -26.369 1.00 60.69 198 GLU A C 1
ATOM 1609 O O . GLU A 1 198 ? 8.379 -1.137 -26.891 1.00 60.69 198 GLU A O 1
ATOM 1614 N N . PHE A 1 199 ? 8.958 0.027 -25.052 1.00 58.47 199 PHE A N 1
ATOM 1615 C CA . PHE A 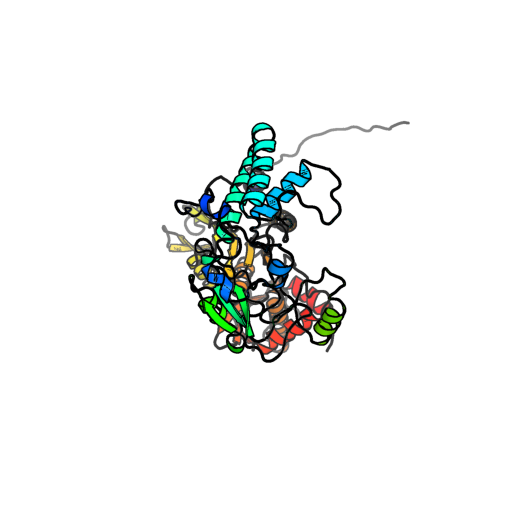1 199 ? 8.415 -0.896 -24.062 1.00 58.47 199 PHE A CA 1
ATOM 1616 C C . PHE A 1 199 ? 6.898 -0.845 -24.117 1.00 58.47 199 PHE A C 1
ATOM 1618 O O . PHE A 1 199 ? 6.293 0.195 -23.890 1.00 58.47 199 PHE A O 1
ATOM 1625 N N . THR A 1 200 ? 6.278 -1.985 -24.372 1.00 53.41 200 THR A N 1
ATOM 1626 C CA . THR A 1 200 ? 4.827 -2.115 -24.463 1.00 53.41 200 THR A CA 1
ATOM 1627 C C . THR A 1 200 ? 4.277 -2.921 -23.290 1.00 53.41 200 THR A C 1
ATOM 1629 O O . THR A 1 200 ? 3.314 -3.668 -23.449 1.00 53.41 200 THR A O 1
ATOM 1632 N N . SER A 1 201 ? 4.919 -2.842 -22.121 1.00 48.28 201 SER A N 1
ATOM 1633 C CA . SER A 1 201 ? 4.554 -3.593 -20.908 1.00 48.28 201 SER A CA 1
ATOM 1634 C C . SER A 1 201 ? 3.101 -3.396 -20.486 1.00 48.28 201 SER A C 1
ATOM 1636 O O . SER A 1 201 ? 2.460 -4.321 -20.002 1.00 48.28 201 SER A O 1
ATOM 1638 N N . TYR A 1 202 ? 2.572 -2.208 -20.756 1.00 49.81 202 TYR A N 1
ATOM 1639 C CA . TYR A 1 202 ? 1.191 -1.800 -20.530 1.00 49.81 202 TYR A CA 1
ATOM 1640 C C . TYR A 1 202 ? 0.218 -2.266 -21.635 1.00 49.81 202 TYR A C 1
ATOM 1642 O O . TYR A 1 202 ? -0.993 -2.174 -21.471 1.00 49.81 202 TYR A O 1
ATOM 1650 N N . LEU A 1 203 ? 0.716 -2.800 -22.757 1.00 50.72 203 LEU A N 1
ATOM 1651 C CA . LEU A 1 203 ? -0.116 -3.184 -23.902 1.00 50.72 203 LEU A CA 1
ATOM 1652 C C . LEU A 1 203 ? -0.557 -4.641 -23.897 1.00 50.72 203 LEU A C 1
ATOM 1654 O O . LEU A 1 203 ? -1.614 -4.919 -24.456 1.00 50.72 203 LEU A O 1
ATOM 1658 N N . TYR A 1 204 ? 0.242 -5.564 -23.348 1.00 59.19 204 TYR A N 1
ATOM 1659 C CA . TYR A 1 204 ? 0.101 -6.997 -23.631 1.00 59.19 204 TYR A CA 1
ATOM 1660 C C . TYR A 1 204 ? 0.130 -7.859 -22.347 1.00 59.19 204 TYR A C 1
ATOM 1662 O O . TYR A 1 204 ? 1.133 -7.831 -21.633 1.00 59.19 204 TYR A O 1
ATOM 1670 N N . PRO A 1 205 ? -0.919 -8.657 -22.062 1.00 58.88 205 PRO A N 1
ATOM 1671 C CA . PRO A 1 205 ? -1.001 -9.565 -20.931 1.00 58.88 205 PRO A CA 1
ATOM 1672 C C . PRO A 1 205 ? -0.142 -10.809 -21.165 1.00 58.88 205 PRO A C 1
ATOM 1674 O O . PRO A 1 205 ? 0.179 -11.190 -22.300 1.00 58.88 205 PRO A O 1
ATOM 1677 N N . CYS A 1 206 ? 0.148 -11.495 -20.067 1.00 72.25 206 CYS A N 1
ATOM 1678 C CA . CYS A 1 206 ? 0.889 -12.750 -20.037 1.00 72.25 206 CYS A CA 1
ATOM 1679 C C . CYS A 1 206 ? -0.042 -13.973 -20.083 1.00 72.25 206 CYS A C 1
ATOM 1681 O O . CYS A 1 206 ? 0.167 -14.935 -19.353 1.00 72.25 206 CYS A O 1
ATOM 1683 N N . ASP A 1 207 ? -1.075 -13.951 -20.930 1.00 74.81 207 ASP A N 1
ATOM 1684 C CA . ASP A 1 207 ? -1.939 -15.123 -21.113 1.00 74.81 207 ASP A CA 1
ATOM 1685 C C . ASP A 1 207 ? -1.150 -16.242 -21.833 1.00 74.81 207 ASP A C 1
ATOM 1687 O O . ASP A 1 207 ? -0.707 -16.039 -22.974 1.00 74.81 207 ASP A O 1
ATOM 1691 N N . PRO A 1 208 ? -0.956 -17.416 -21.198 1.00 78.62 208 PRO A N 1
ATOM 1692 C CA . PRO A 1 208 ? -0.153 -18.509 -21.745 1.00 78.62 208 PRO A CA 1
ATOM 1693 C C . PRO A 1 208 ? -0.649 -19.032 -23.097 1.00 78.62 208 PRO A C 1
ATOM 1695 O O . PRO A 1 208 ? 0.153 -19.571 -23.858 1.00 78.62 208 PRO A O 1
ATOM 1698 N N . ASP A 1 209 ? -1.919 -18.827 -23.458 1.00 78.75 209 ASP A N 1
ATOM 1699 C CA . ASP A 1 209 ? -2.462 -19.276 -24.745 1.00 78.75 209 ASP A CA 1
ATOM 1700 C C . ASP A 1 209 ? -1.968 -18.438 -25.942 1.00 78.75 209 ASP A C 1
ATOM 1702 O O . ASP A 1 209 ? -2.113 -18.847 -27.101 1.00 78.75 209 ASP A O 1
ATOM 1706 N N . TYR A 1 210 ? -1.370 -17.268 -25.693 1.00 80.50 210 TYR A N 1
ATOM 1707 C CA . TYR A 1 210 ? -0.910 -16.344 -26.735 1.00 80.50 210 TYR A CA 1
ATOM 1708 C C . TYR A 1 210 ? 0.599 -16.365 -26.970 1.00 80.50 210 TYR A C 1
ATOM 1710 O O . TYR A 1 210 ? 1.063 -15.762 -27.948 1.00 80.50 210 TYR A O 1
ATOM 1718 N N . TRP A 1 211 ? 1.361 -17.082 -26.141 1.00 88.19 211 TRP A N 1
ATOM 1719 C CA . TRP A 1 211 ? 2.819 -17.022 -26.136 1.00 88.19 211 TRP A CA 1
ATOM 1720 C C . TRP A 1 211 ? 3.472 -18.404 -26.158 1.00 88.19 211 TRP A C 1
ATOM 1722 O O . TRP A 1 211 ? 3.097 -19.319 -25.437 1.00 88.19 211 TRP A O 1
ATOM 1732 N N . GLU A 1 212 ? 4.513 -18.539 -26.973 1.00 93.69 212 GLU A N 1
ATOM 1733 C CA . GLU A 1 212 ? 5.432 -19.676 -26.960 1.00 93.69 212 GLU A CA 1
ATOM 1734 C C . GLU A 1 212 ? 6.798 -19.184 -26.467 1.00 93.69 212 GLU A C 1
ATOM 1736 O O . GLU A 1 212 ? 7.390 -18.288 -27.074 1.00 93.69 212 GLU A O 1
ATOM 1741 N N . ILE A 1 213 ? 7.318 -19.765 -25.384 1.00 94.44 213 ILE A N 1
ATOM 1742 C CA . ILE A 1 213 ? 8.673 -19.469 -24.905 1.00 94.44 213 ILE A CA 1
ATOM 1743 C C . ILE A 1 213 ? 9.689 -20.084 -25.874 1.00 94.44 213 ILE A C 1
ATOM 1745 O O . ILE A 1 213 ? 9.720 -21.296 -26.075 1.00 94.44 213 ILE A O 1
ATOM 1749 N N . VAL A 1 214 ? 10.542 -19.244 -26.463 1.00 95.56 214 VAL A N 1
ATOM 1750 C CA . VAL A 1 214 ? 11.605 -19.660 -27.393 1.00 95.56 214 VAL A CA 1
ATOM 1751 C C . VAL A 1 214 ? 12.952 -19.762 -26.677 1.00 95.56 214 VAL A C 1
ATOM 1753 O O . VAL A 1 214 ? 13.725 -20.682 -26.934 1.00 95.56 214 VAL A O 1
ATOM 1756 N N . SER A 1 215 ? 13.240 -18.812 -25.790 1.00 94.06 215 SER A N 1
ATOM 1757 C CA . SER A 1 215 ? 14.433 -18.780 -24.943 1.00 94.06 215 SER A CA 1
ATOM 1758 C C . SER A 1 215 ? 14.087 -18.058 -23.650 1.00 94.06 215 SER A C 1
ATOM 1760 O O . SER A 1 215 ? 13.503 -16.982 -23.709 1.00 94.06 215 SER A O 1
ATOM 1762 N N . ASP A 1 216 ? 14.451 -18.618 -22.503 1.00 91.38 216 ASP A N 1
ATOM 1763 C CA . ASP A 1 216 ? 14.145 -18.023 -21.198 1.00 91.38 216 ASP A CA 1
ATOM 1764 C C . ASP A 1 216 ? 15.280 -18.285 -20.194 1.00 91.38 216 ASP A C 1
ATOM 1766 O O . ASP A 1 216 ? 15.207 -19.200 -19.375 1.00 91.38 216 ASP A O 1
ATOM 1770 N N . PRO A 1 217 ? 16.392 -17.539 -20.294 1.00 88.56 217 PRO A N 1
ATOM 1771 C CA . PRO A 1 217 ? 17.583 -17.779 -19.478 1.00 88.56 217 PRO A CA 1
ATOM 1772 C C . PRO A 1 217 ? 17.404 -17.405 -17.998 1.00 88.56 217 PRO A C 1
ATOM 1774 O O . PRO A 1 217 ? 18.169 -17.883 -17.161 1.00 88.56 217 PRO A O 1
ATOM 1777 N N . THR A 1 218 ? 16.430 -16.552 -17.666 1.00 84.94 218 THR A N 1
ATOM 1778 C CA . THR A 1 218 ? 16.156 -16.074 -16.297 1.00 84.94 218 THR A CA 1
ATOM 1779 C C . THR A 1 218 ? 14.861 -16.637 -15.710 1.00 84.94 218 THR A C 1
ATOM 1781 O O . THR A 1 218 ? 14.480 -16.259 -14.597 1.00 84.94 218 THR A O 1
ATOM 1784 N N . HIS A 1 219 ? 14.183 -17.539 -16.427 1.00 86.88 219 HIS A N 1
ATOM 1785 C CA . HIS A 1 219 ? 12.840 -18.036 -16.106 1.00 86.88 219 HIS A CA 1
ATOM 1786 C C . HIS A 1 219 ? 11.789 -16.918 -15.984 1.00 86.88 219 HIS A C 1
ATOM 1788 O O . HIS A 1 219 ? 10.797 -17.062 -15.270 1.00 86.88 219 HIS A O 1
ATOM 1794 N N . MET A 1 220 ? 12.038 -15.761 -16.604 1.00 84.94 220 MET A N 1
ATOM 1795 C CA . MET A 1 220 ? 11.133 -14.620 -16.544 1.00 84.94 220 MET A CA 1
ATOM 1796 C C . MET A 1 220 ? 9.838 -14.925 -17.285 1.00 84.94 220 MET A C 1
ATOM 1798 O O . MET A 1 220 ? 8.758 -14.695 -16.747 1.00 84.94 220 MET A O 1
ATOM 1802 N N . ALA A 1 221 ? 9.938 -15.442 -18.511 1.00 87.56 221 ALA A N 1
ATOM 1803 C CA . ALA A 1 221 ? 8.751 -15.719 -19.300 1.00 87.56 221 ALA A CA 1
ATOM 1804 C C . ALA A 1 221 ? 7.902 -16.821 -18.664 1.00 87.56 221 ALA A C 1
ATOM 1806 O O . ALA A 1 221 ? 6.684 -16.688 -18.599 1.00 87.56 221 ALA A O 1
ATOM 1807 N N . GLU A 1 222 ? 8.542 -17.858 -18.125 1.00 88.25 222 GLU A N 1
ATOM 1808 C CA . GLU A 1 222 ? 7.872 -18.914 -17.368 1.00 88.25 222 GLU A CA 1
ATOM 1809 C C . GLU A 1 222 ? 7.097 -18.356 -16.164 1.00 88.25 222 GLU A C 1
ATOM 1811 O O . GLU A 1 222 ? 5.902 -18.622 -16.040 1.00 88.25 222 GLU A O 1
ATOM 1816 N N . ARG A 1 223 ? 7.737 -17.535 -15.318 1.00 83.94 223 ARG A N 1
ATOM 1817 C CA . ARG A 1 223 ? 7.088 -16.914 -14.148 1.00 83.94 223 ARG A CA 1
ATOM 1818 C C . ARG A 1 223 ? 5.955 -15.970 -14.539 1.00 83.94 223 ARG A C 1
ATOM 1820 O O . ARG A 1 223 ? 4.863 -16.046 -13.983 1.00 83.94 223 ARG A O 1
ATOM 1827 N N . ALA A 1 224 ? 6.194 -15.097 -15.514 1.00 80.38 224 ALA A N 1
ATOM 1828 C CA . ALA A 1 224 ? 5.201 -14.121 -15.942 1.00 80.38 224 ALA A CA 1
ATOM 1829 C C . ALA A 1 224 ? 3.946 -14.798 -16.522 1.00 80.38 224 ALA A C 1
ATOM 1831 O O . ALA A 1 224 ? 2.835 -14.385 -16.201 1.00 80.38 224 ALA A O 1
ATOM 1832 N N . LEU A 1 225 ? 4.104 -15.876 -17.301 1.00 82.00 225 LEU A N 1
ATOM 1833 C CA . LEU A 1 225 ? 2.983 -16.679 -17.812 1.00 82.00 225 LEU A CA 1
ATOM 1834 C C . LEU A 1 225 ? 2.293 -17.530 -16.728 1.00 82.00 225 LEU A C 1
ATOM 1836 O O . LEU A 1 225 ? 1.151 -17.945 -16.916 1.00 82.00 225 LEU A O 1
ATOM 1840 N N . ALA A 1 226 ? 2.962 -17.794 -15.601 1.00 80.38 226 ALA A N 1
ATOM 1841 C CA . ALA A 1 226 ? 2.390 -18.489 -14.446 1.00 80.38 226 ALA A CA 1
ATOM 1842 C C . ALA A 1 226 ? 1.585 -17.568 -13.506 1.00 80.38 226 ALA A C 1
ATOM 1844 O O . ALA A 1 226 ? 0.964 -18.063 -12.565 1.00 80.38 226 ALA A O 1
ATOM 1845 N N . GLY A 1 227 ? 1.563 -16.255 -13.770 1.00 69.88 227 GLY A N 1
ATOM 1846 C CA . GLY A 1 227 ? 0.848 -15.263 -12.963 1.00 69.88 227 GLY A CA 1
ATOM 1847 C C . GLY A 1 227 ? 1.680 -14.623 -11.847 1.00 69.88 227 GLY A C 1
ATOM 1848 O O . GLY A 1 227 ? 1.126 -13.879 -11.045 1.00 69.88 227 GLY A O 1
ATOM 1849 N N . ASP A 1 228 ? 2.996 -14.863 -11.802 1.00 65.38 228 ASP A N 1
ATOM 1850 C CA . ASP A 1 228 ? 3.898 -14.279 -10.792 1.00 65.38 228 ASP A CA 1
ATOM 1851 C C . ASP A 1 228 ? 4.279 -12.816 -11.093 1.00 65.38 228 ASP A C 1
ATOM 1853 O O . ASP A 1 228 ? 4.967 -12.170 -10.304 1.00 65.38 228 ASP A O 1
ATOM 1857 N N . ALA A 1 229 ? 3.886 -12.294 -12.255 1.00 63.62 229 ALA A N 1
ATOM 1858 C CA . ALA A 1 229 ? 4.146 -10.919 -12.648 1.00 63.62 229 ALA A CA 1
ATOM 1859 C C . ALA A 1 229 ? 2.886 -10.064 -12.490 1.00 63.62 229 ALA A C 1
ATOM 1861 O O . ALA A 1 229 ? 1.825 -10.431 -13.001 1.00 63.62 229 ALA A O 1
ATOM 1862 N N . ASP A 1 230 ? 3.039 -8.883 -11.879 1.00 52.34 230 ASP A N 1
ATOM 1863 C CA . ASP A 1 230 ? 2.047 -7.809 -11.962 1.00 52.34 230 ASP A CA 1
ATOM 1864 C C . ASP A 1 230 ? 1.891 -7.413 -13.435 1.00 52.34 230 ASP A C 1
ATOM 1866 O O . ASP A 1 230 ? 2.708 -6.694 -14.022 1.00 52.34 230 ASP A O 1
ATOM 1870 N N . THR A 1 231 ? 0.852 -7.961 -14.050 1.00 51.91 231 THR A N 1
ATOM 1871 C CA . THR A 1 231 ? 0.479 -7.729 -15.440 1.00 51.91 231 THR A CA 1
ATOM 1872 C C . THR A 1 231 ? -0.845 -6.985 -15.472 1.00 51.91 231 THR A C 1
ATOM 1874 O O . THR A 1 231 ? -1.577 -6.906 -14.483 1.00 51.91 231 THR A O 1
ATOM 1877 N N . VAL A 1 232 ? -1.145 -6.365 -16.607 1.00 44.91 232 VAL A N 1
ATOM 1878 C CA . VAL A 1 232 ? -2.481 -5.827 -16.829 1.00 44.91 232 VAL A CA 1
ATOM 1879 C C . VAL A 1 232 ? -3.395 -6.983 -17.225 1.00 44.91 232 VAL A C 1
ATOM 1881 O O . VAL A 1 232 ? -3.113 -7.686 -18.193 1.00 44.91 232 VAL A O 1
ATOM 1884 N N . ASP A 1 233 ? -4.491 -7.181 -16.488 1.00 36.50 233 ASP A N 1
ATOM 1885 C CA . ASP A 1 233 ? -5.495 -8.214 -16.799 1.00 36.50 233 ASP A CA 1
ATOM 1886 C C . ASP A 1 233 ? -6.163 -7.967 -18.172 1.00 36.50 233 ASP A C 1
ATOM 1888 O O . ASP A 1 233 ? -6.760 -8.865 -18.767 1.00 36.50 233 ASP A O 1
ATOM 1892 N N . THR A 1 234 ? -6.025 -6.746 -18.704 1.00 38.09 234 THR A N 1
ATOM 1893 C CA . THR A 1 234 ? -6.551 -6.292 -19.995 1.00 38.09 234 THR A CA 1
ATOM 1894 C C . THR A 1 234 ? -5.610 -5.292 -20.682 1.00 38.09 234 THR A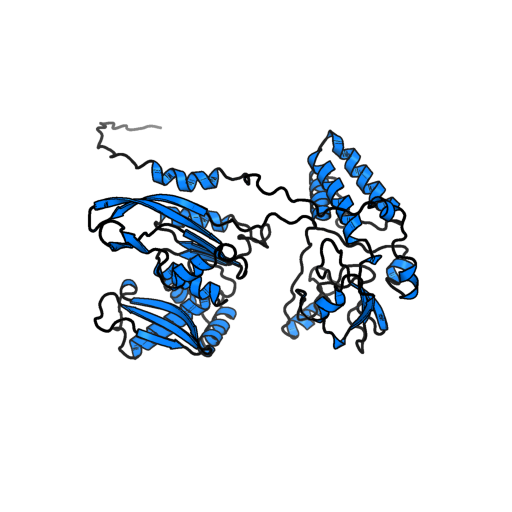 C 1
ATOM 1896 O O . THR A 1 234 ? -5.033 -4.417 -20.044 1.00 38.09 234 THR A O 1
ATOM 1899 N N . TRP A 1 235 ? -5.475 -5.440 -22.004 1.00 41.75 235 TRP A N 1
ATOM 1900 C CA . TRP A 1 235 ? -4.616 -4.674 -22.918 1.00 41.75 235 TRP A CA 1
ATOM 1901 C C . TRP A 1 235 ? -5.031 -3.197 -23.042 1.00 41.75 235 TRP A C 1
ATOM 1903 O O . TRP A 1 235 ? -6.075 -3.003 -23.652 1.00 41.75 235 TRP A O 1
ATOM 1913 N N . GLU A 1 236 ? -4.236 -2.176 -22.661 1.00 43.09 236 GLU A N 1
ATOM 1914 C CA . GLU A 1 236 ? -4.428 -0.800 -23.199 1.00 43.09 236 GLU A CA 1
ATOM 1915 C C . GLU A 1 236 ? -3.155 0.104 -23.244 1.00 43.09 236 GLU A C 1
ATOM 1917 O O . GLU A 1 236 ? -2.457 0.253 -22.242 1.00 43.09 236 GLU A O 1
ATOM 1922 N N . PRO A 1 237 ? -2.869 0.792 -24.379 1.00 35.72 237 PRO A N 1
ATOM 1923 C CA . PRO A 1 237 ? -1.886 1.881 -24.508 1.00 35.72 237 PRO A CA 1
ATOM 1924 C C . PRO A 1 237 ? -2.208 3.143 -23.717 1.00 35.72 237 PRO A C 1
ATOM 1926 O O . PRO A 1 237 ? -3.364 3.496 -23.538 1.00 35.72 237 PRO A O 1
ATOM 1929 N N . ALA A 1 238 ? -1.163 3.880 -23.328 1.00 36.31 238 ALA A N 1
ATOM 1930 C CA . ALA A 1 238 ? -1.269 5.145 -22.606 1.00 36.31 238 ALA A CA 1
ATOM 1931 C C . ALA A 1 238 ? -1.869 6.297 -23.448 1.00 36.31 238 ALA A C 1
ATOM 1933 O O . ALA A 1 238 ? -1.593 6.459 -24.639 1.00 36.31 238 ALA A O 1
ATOM 1934 N N . ALA A 1 239 ? -2.667 7.139 -22.782 1.00 36.47 239 ALA A N 1
ATOM 1935 C CA . ALA A 1 239 ? -3.589 8.133 -23.345 1.00 36.47 239 ALA A CA 1
ATOM 1936 C C . ALA A 1 239 ? -2.996 9.458 -23.861 1.00 36.47 239 ALA A C 1
ATOM 1938 O O . ALA A 1 239 ? -3.733 10.422 -24.071 1.00 36.47 239 ALA A O 1
ATOM 1939 N N . SER A 1 240 ? -1.685 9.553 -24.086 1.00 39.06 240 SER A N 1
ATOM 1940 C CA . SER A 1 240 ? -1.034 10.843 -24.375 1.00 39.06 240 SER A CA 1
ATOM 1941 C C . SER A 1 240 ? -0.774 11.136 -25.858 1.00 39.06 240 SER A C 1
ATOM 1943 O O . SER A 1 240 ? -0.319 12.233 -26.187 1.00 39.06 240 SER A O 1
ATOM 1945 N N . ASP A 1 241 ? -1.103 10.222 -26.778 1.00 40.94 241 ASP A N 1
ATOM 1946 C CA . ASP A 1 241 ? -0.872 10.419 -28.213 1.00 40.94 241 ASP A CA 1
ATOM 1947 C C . ASP A 1 241 ? -2.177 10.376 -29.026 1.00 40.94 241 ASP A C 1
ATOM 1949 O O . ASP A 1 241 ? -2.915 9.390 -29.024 1.00 40.94 241 ASP A O 1
ATOM 1953 N N . ALA A 1 242 ? -2.445 11.453 -29.773 1.00 41.78 242 ALA A N 1
ATOM 1954 C CA . ALA A 1 242 ? -3.644 11.642 -30.596 1.00 41.78 242 ALA A CA 1
ATOM 1955 C C . ALA A 1 242 ? -3.872 10.535 -31.649 1.00 41.78 242 ALA A C 1
ATOM 1957 O O . ALA A 1 242 ? -4.960 10.431 -32.213 1.00 41.78 242 ALA A O 1
ATOM 1958 N N . ARG A 1 243 ? -2.864 9.693 -31.912 1.00 46.44 243 ARG A N 1
ATOM 1959 C CA . ARG A 1 243 ? -2.950 8.509 -32.782 1.00 46.44 243 ARG A CA 1
ATOM 1960 C C . ARG A 1 243 ? -3.781 7.358 -32.194 1.00 46.44 243 ARG A C 1
ATOM 1962 O O . ARG A 1 243 ? -4.130 6.452 -32.943 1.00 46.44 243 ARG A O 1
ATOM 1969 N N . TYR A 1 244 ? -4.105 7.393 -30.900 1.00 47.56 244 TYR A N 1
ATOM 1970 C CA . TYR A 1 244 ? -4.860 6.349 -30.190 1.00 47.56 244 TYR A CA 1
ATOM 1971 C C . TYR A 1 244 ? -6.296 6.775 -29.815 1.00 47.56 244 TYR A C 1
ATOM 1973 O O . TYR A 1 244 ? -6.998 6.042 -29.129 1.00 47.56 244 TYR A O 1
ATOM 1981 N N . ALA A 1 245 ? -6.774 7.936 -30.281 1.00 44.38 245 ALA A N 1
ATOM 1982 C CA . ALA A 1 245 ? -8.094 8.474 -29.921 1.00 44.38 245 ALA A CA 1
ATOM 1983 C C . ALA A 1 245 ? -9.273 7.551 -30.300 1.00 44.38 245 ALA A C 1
ATOM 1985 O O . ALA A 1 245 ? -10.174 7.346 -29.493 1.00 44.38 245 ALA A O 1
ATOM 1986 N N . GLU A 1 246 ? -9.235 6.936 -31.488 1.00 45.19 246 GLU A N 1
ATOM 1987 C CA . GLU A 1 246 ? -10.261 5.973 -31.936 1.00 45.19 246 GLU A CA 1
ATOM 1988 C C . GLU A 1 246 ? -10.274 4.687 -31.085 1.00 45.19 246 GLU A C 1
ATOM 1990 O O . GLU A 1 246 ? -11.298 4.017 -30.976 1.00 45.19 246 GLU A O 1
ATOM 1995 N N . PHE A 1 247 ? -9.144 4.349 -30.457 1.00 42.44 247 PHE A N 1
ATOM 1996 C CA . PHE A 1 247 ? -9.013 3.205 -29.558 1.00 42.44 247 PHE A CA 1
ATOM 1997 C C . PHE A 1 247 ? -9.613 3.505 -28.172 1.00 42.44 247 PHE A C 1
ATOM 1999 O O . PHE A 1 247 ? -10.338 2.666 -27.645 1.00 42.44 247 PHE A O 1
ATOM 2006 N N . PHE A 1 248 ? -9.412 4.713 -27.626 1.00 42.31 248 PHE A N 1
ATOM 2007 C CA . PHE A 1 248 ? -9.988 5.111 -26.330 1.00 42.31 248 PHE A CA 1
ATOM 2008 C C . PHE A 1 248 ? -11.511 5.277 -26.355 1.00 42.31 248 PHE A C 1
ATOM 2010 O O . PHE A 1 248 ? -12.174 4.968 -25.368 1.00 42.31 248 PHE A O 1
ATOM 2017 N N . GLU A 1 249 ? -12.091 5.716 -27.478 1.00 42.59 249 GLU A N 1
ATOM 2018 C CA . GLU A 1 249 ? -13.554 5.746 -27.635 1.00 42.59 249 GLU A CA 1
ATOM 2019 C C . GLU A 1 249 ? -14.160 4.332 -27.629 1.00 42.59 249 GLU A C 1
ATOM 2021 O O . GLU A 1 249 ? -15.231 4.118 -27.063 1.00 42.59 249 GLU A O 1
ATOM 2026 N N . TRP A 1 250 ? -13.460 3.353 -28.211 1.00 44.94 250 TRP A N 1
ATOM 2027 C CA . TRP A 1 250 ? -13.857 1.945 -28.176 1.00 44.94 250 TRP A CA 1
ATOM 2028 C C . TRP A 1 250 ? -13.645 1.303 -26.791 1.00 44.94 250 TRP A C 1
ATOM 2030 O O . TRP A 1 250 ? -14.524 0.583 -26.327 1.00 44.94 250 TRP A O 1
ATOM 2040 N N . ALA A 1 251 ? -12.540 1.605 -26.103 1.00 34.78 251 ALA A N 1
ATOM 2041 C CA . ALA A 1 251 ? -12.245 1.158 -24.736 1.00 34.78 251 ALA A CA 1
ATOM 2042 C C . ALA A 1 251 ? -13.263 1.673 -23.705 1.00 34.78 251 ALA A C 1
ATOM 2044 O O . ALA A 1 251 ? -13.817 0.901 -22.923 1.00 34.78 251 ALA A O 1
ATOM 2045 N N . HIS A 1 252 ? -13.603 2.965 -23.779 1.00 39.00 252 HIS A N 1
ATOM 2046 C CA . HIS A 1 252 ? -14.663 3.572 -22.973 1.00 39.00 252 HIS A CA 1
ATOM 2047 C C . HIS A 1 252 ? -16.044 2.965 -23.282 1.00 39.00 252 HIS A C 1
ATOM 2049 O O . HIS A 1 252 ? -16.862 2.795 -22.384 1.00 39.00 252 HIS A O 1
ATOM 2055 N N . PHE A 1 253 ? -16.301 2.592 -24.542 1.00 41.19 253 PHE A N 1
ATOM 2056 C CA . PHE A 1 253 ? -17.522 1.885 -24.946 1.00 41.19 253 PHE A CA 1
ATOM 2057 C C . PHE A 1 253 ? -17.589 0.434 -24.427 1.00 41.19 253 PHE A C 1
ATOM 2059 O O . PHE A 1 253 ? -18.686 -0.105 -24.278 1.00 41.19 253 PHE A O 1
ATOM 2066 N N . MET A 1 254 ? -16.442 -0.195 -24.152 1.00 35.78 254 MET A N 1
ATOM 2067 C CA . MET A 1 254 ? -16.325 -1.578 -23.670 1.00 35.78 254 MET A CA 1
ATOM 2068 C C . MET A 1 254 ? -16.110 -1.696 -22.147 1.00 35.78 254 MET A C 1
ATOM 2070 O O . MET A 1 254 ? -16.028 -2.817 -21.653 1.00 35.78 254 MET A O 1
ATOM 2074 N N . ASP A 1 255 ? -16.064 -0.572 -21.421 1.00 33.16 255 ASP A N 1
ATOM 2075 C CA . ASP A 1 255 ? -15.924 -0.480 -19.955 1.00 33.16 255 ASP A CA 1
ATOM 2076 C C . ASP A 1 255 ? -14.629 -1.110 -19.395 1.00 33.16 255 ASP A C 1
ATOM 2078 O O . ASP A 1 255 ? -14.632 -1.854 -18.415 1.00 33.16 255 ASP A O 1
ATOM 2082 N N . ILE A 1 256 ? -13.497 -0.833 -20.053 1.00 34.69 256 ILE A N 1
ATOM 2083 C CA . ILE A 1 256 ? -12.167 -1.343 -19.681 1.00 34.69 256 ILE A CA 1
ATOM 2084 C C . ILE A 1 256 ? -11.342 -0.220 -19.020 1.00 34.69 256 ILE A C 1
ATOM 2086 O O . ILE A 1 256 ? -11.385 0.934 -19.444 1.00 34.69 256 ILE A O 1
ATOM 2090 N N . SER A 1 257 ? -10.607 -0.551 -17.947 1.00 32.47 257 SER A N 1
ATOM 2091 C CA . SER A 1 257 ? -9.754 0.377 -17.184 1.00 32.47 257 SER A CA 1
ATOM 2092 C C . SER A 1 257 ? -8.267 0.100 -17.429 1.00 32.47 257 SER A C 1
ATOM 2094 O O . SER A 1 257 ? -7.807 -1.036 -17.296 1.00 32.47 257 SER A O 1
ATOM 2096 N N . THR A 1 258 ? -7.499 1.140 -17.763 1.00 33.28 258 THR A N 1
ATOM 2097 C CA . THR A 1 258 ? -6.066 1.044 -18.083 1.00 33.28 258 THR A CA 1
ATOM 2098 C C . THR A 1 258 ? -5.202 1.204 -16.834 1.00 33.28 258 THR A C 1
ATOM 2100 O O . THR A 1 258 ? -5.283 2.237 -16.167 1.00 33.28 258 THR A O 1
ATOM 2103 N N . LYS A 1 259 ? -4.304 0.254 -16.546 1.00 35.25 259 LYS A N 1
ATOM 2104 C CA . LYS A 1 259 ? -3.215 0.466 -15.576 1.00 35.25 259 LYS A CA 1
ATOM 2105 C C . LYS A 1 259 ? -1.940 0.879 -16.314 1.00 35.25 259 LYS A C 1
ATOM 2107 O O . LYS A 1 259 ? -1.472 0.177 -17.203 1.00 35.25 259 LYS A O 1
ATOM 2112 N N . THR A 1 260 ? -1.345 1.996 -15.912 1.00 36.03 260 THR A N 1
ATOM 2113 C CA . THR A 1 260 ? -0.004 2.412 -16.346 1.00 36.03 260 THR A CA 1
ATOM 2114 C C . THR A 1 260 ? 1.038 1.836 -15.390 1.00 36.03 260 THR A C 1
ATOM 2116 O O . THR A 1 260 ? 0.986 2.145 -14.198 1.00 36.03 260 THR A O 1
ATOM 2119 N N . LYS A 1 261 ? 1.998 1.040 -15.880 1.00 41.50 261 LYS A N 1
ATOM 2120 C CA . LYS A 1 261 ? 3.201 0.713 -15.097 1.00 41.50 261 LYS A CA 1
ATOM 2121 C C . LYS A 1 261 ? 4.188 1.876 -15.232 1.00 41.50 261 LYS A C 1
ATOM 2123 O O . LYS A 1 261 ? 4.484 2.293 -16.351 1.00 41.50 261 LYS A O 1
ATOM 2128 N N . GLY A 1 262 ? 4.611 2.436 -14.100 1.00 44.38 262 GLY A N 1
ATOM 2129 C CA . GLY A 1 262 ? 5.654 3.460 -14.051 1.00 44.38 262 GLY A CA 1
ATOM 2130 C C . GLY A 1 262 ? 7.026 2.889 -14.411 1.00 44.38 262 GLY A C 1
ATOM 2131 O O . GLY A 1 262 ? 7.194 1.677 -14.558 1.00 44.38 262 GLY A O 1
ATOM 2132 N N . SER A 1 263 ? 7.997 3.775 -14.563 1.00 47.91 263 SER A N 1
ATOM 2133 C CA . SER A 1 263 ? 9.419 3.443 -14.581 1.00 47.91 263 SER A CA 1
ATOM 2134 C C . SER A 1 263 ? 9.852 2.715 -13.298 1.00 47.91 263 SER A C 1
ATOM 2136 O O . SER A 1 263 ? 9.172 2.790 -12.274 1.00 47.91 263 SER A O 1
ATOM 2138 N N . TYR A 1 264 ? 10.954 1.962 -13.368 1.00 53.41 264 TYR A N 1
ATOM 2139 C CA . TYR A 1 264 ? 11.464 1.155 -12.254 1.00 53.41 264 TYR A CA 1
ATOM 2140 C C . TYR A 1 264 ? 12.880 1.583 -11.868 1.00 53.41 264 TYR A C 1
ATOM 2142 O O . TYR A 1 264 ? 13.680 1.952 -12.727 1.00 53.41 264 TYR A O 1
ATOM 2150 N N . TYR A 1 265 ? 13.199 1.499 -10.580 1.00 52.38 265 TYR A N 1
ATOM 2151 C CA . TYR A 1 265 ? 14.533 1.788 -10.060 1.00 52.38 265 TYR A CA 1
ATOM 2152 C C . TYR A 1 265 ? 15.398 0.529 -10.030 1.00 52.38 265 TYR A C 1
ATOM 2154 O O . TYR A 1 265 ? 14.941 -0.542 -9.635 1.00 52.38 265 TYR A O 1
ATOM 2162 N N . MET A 1 266 ? 16.666 0.656 -10.412 1.00 58.06 266 MET A N 1
ATOM 2163 C CA . MET A 1 266 ? 17.651 -0.423 -10.298 1.00 58.06 266 MET A CA 1
ATOM 2164 C C . MET A 1 266 ? 18.360 -0.451 -8.939 1.00 58.06 266 MET A C 1
ATOM 2166 O O . MET A 1 266 ? 18.804 -1.509 -8.481 1.00 58.06 266 MET A O 1
ATOM 2170 N N . MET A 1 267 ? 18.473 0.693 -8.266 1.00 55.06 267 MET A N 1
ATOM 2171 C CA . MET A 1 267 ? 18.742 0.726 -6.837 1.00 55.06 267 MET A CA 1
ATOM 2172 C C . MET A 1 267 ? 17.509 0.235 -6.096 1.00 55.06 267 MET A C 1
ATOM 2174 O O . MET A 1 267 ? 16.397 0.687 -6.350 1.00 55.06 267 MET A O 1
ATOM 2178 N N . LEU A 1 268 ? 17.729 -0.621 -5.094 1.00 49.34 268 LEU A N 1
ATOM 2179 C CA . LEU A 1 268 ? 16.738 -0.815 -4.045 1.00 49.34 268 LEU A CA 1
ATOM 2180 C C . LEU A 1 268 ? 16.427 0.560 -3.453 1.00 49.34 268 LEU A C 1
ATOM 2182 O O . LEU A 1 268 ? 17.260 1.126 -2.735 1.00 49.34 268 LEU A O 1
ATOM 2186 N N . GLN A 1 269 ? 15.246 1.088 -3.769 1.00 50.62 269 GLN A N 1
ATOM 2187 C CA . GLN A 1 269 ? 14.743 2.277 -3.108 1.00 50.62 269 GLN A CA 1
ATOM 2188 C C . GLN A 1 269 ? 14.711 1.987 -1.605 1.00 50.62 269 GLN A C 1
ATOM 2190 O O . GLN A 1 269 ? 14.396 0.858 -1.198 1.00 50.62 269 GLN A O 1
ATOM 2195 N N . PRO A 1 270 ? 15.105 2.945 -0.748 1.00 54.47 270 PRO A N 1
ATOM 2196 C CA . PRO A 1 270 ? 14.960 2.756 0.682 1.00 54.47 270 PRO A CA 1
ATOM 2197 C C . PRO A 1 270 ? 13.504 2.385 0.944 1.00 54.47 270 PRO A C 1
ATOM 2199 O O . PRO A 1 270 ? 12.608 3.090 0.493 1.00 54.47 270 PRO A O 1
ATOM 2202 N N . TYR A 1 271 ? 13.291 1.254 1.625 1.00 63.62 271 TYR A N 1
ATOM 2203 C CA . TYR A 1 271 ? 11.960 0.762 1.963 1.00 63.62 271 TYR A CA 1
ATOM 2204 C C . TYR A 1 271 ? 11.111 1.941 2.465 1.00 63.62 271 TYR A C 1
ATOM 2206 O O . TYR A 1 271 ? 11.463 2.529 3.494 1.00 63.62 271 TYR A O 1
ATOM 2214 N N . PRO A 1 272 ? 10.062 2.349 1.724 1.00 74.62 272 PRO A N 1
ATOM 2215 C CA . PRO A 1 272 ? 9.476 3.682 1.891 1.00 74.62 272 PRO A CA 1
ATOM 2216 C C . PRO A 1 272 ? 8.623 3.785 3.162 1.00 74.62 272 PRO A C 1
ATOM 2218 O O . PRO A 1 272 ? 8.152 4.855 3.549 1.00 74.62 272 PRO A O 1
ATOM 2221 N N . TRP A 1 273 ? 8.444 2.661 3.851 1.00 80.12 273 TRP A N 1
ATOM 2222 C CA . TRP A 1 273 ? 7.689 2.546 5.082 1.00 80.12 273 TRP A CA 1
ATOM 2223 C C . TRP A 1 273 ? 8.627 2.594 6.284 1.00 80.12 273 TRP A C 1
ATOM 2225 O O . TRP A 1 273 ? 9.650 1.913 6.336 1.00 80.12 273 TRP A O 1
ATOM 2235 N N . ALA A 1 274 ? 8.252 3.376 7.295 1.00 85.19 274 ALA A N 1
ATOM 2236 C CA . ALA A 1 274 ? 8.985 3.393 8.553 1.00 85.19 274 ALA A CA 1
ATOM 2237 C C . ALA A 1 274 ? 8.959 2.006 9.223 1.00 85.19 274 ALA A C 1
ATOM 2239 O O . ALA A 1 274 ? 7.965 1.277 9.136 1.00 85.19 274 ALA A O 1
ATOM 2240 N N . ALA A 1 275 ? 10.049 1.663 9.908 1.00 88.12 275 ALA A N 1
ATOM 2241 C CA . ALA A 1 275 ? 10.100 0.512 10.807 1.00 88.12 275 ALA A CA 1
ATOM 2242 C C . ALA A 1 275 ? 9.216 0.747 12.044 1.00 88.12 275 ALA A C 1
ATOM 2244 O O . ALA A 1 275 ? 8.812 1.880 12.329 1.00 88.12 275 ALA A O 1
ATOM 2245 N N . SER A 1 276 ? 8.932 -0.313 12.799 1.00 91.19 276 SER A N 1
ATOM 2246 C CA . SER A 1 276 ? 8.253 -0.170 14.091 1.00 91.19 276 SER A CA 1
ATOM 2247 C C . SER A 1 276 ? 9.114 0.620 15.086 1.00 91.19 276 SER A C 1
ATOM 2249 O O . SER A 1 276 ? 10.315 0.384 15.231 1.00 91.19 276 SER A O 1
ATOM 2251 N N . GLU A 1 277 ? 8.495 1.539 15.828 1.00 93.69 277 GLU A N 1
ATOM 2252 C CA . GLU A 1 277 ? 9.173 2.396 16.805 1.00 93.69 277 GLU A CA 1
ATOM 2253 C C . GLU A 1 277 ? 8.472 2.346 18.165 1.00 93.69 277 GLU A C 1
ATOM 2255 O O . GLU A 1 277 ? 7.246 2.440 18.269 1.00 93.69 277 GLU A O 1
ATOM 2260 N N . SER A 1 278 ? 9.273 2.227 19.228 1.00 92.88 278 SER A N 1
ATOM 2261 C CA . SER A 1 278 ? 8.797 2.236 20.611 1.00 92.88 278 SER A CA 1
ATOM 2262 C C . SER A 1 278 ? 9.346 3.424 21.395 1.00 92.88 278 SER A C 1
ATOM 2264 O O . SER A 1 278 ? 10.530 3.751 21.294 1.00 92.88 278 SER A O 1
ATOM 2266 N N . GLU A 1 279 ? 8.518 3.996 22.259 1.00 91.38 279 GLU A N 1
ATOM 2267 C CA . GLU A 1 279 ? 8.872 5.052 23.203 1.00 91.38 279 GLU A CA 1
ATOM 2268 C C . GLU A 1 279 ? 8.836 4.525 24.642 1.00 91.38 279 GLU A C 1
ATOM 2270 O O . GLU A 1 279 ? 8.166 3.538 24.944 1.00 91.38 279 GLU A O 1
ATOM 2275 N N . GLN A 1 280 ? 9.587 5.169 25.539 1.00 91.62 280 GLN A N 1
ATOM 2276 C CA . GLN A 1 280 ? 9.601 4.848 26.967 1.00 91.62 280 GLN A CA 1
ATOM 2277 C C . GLN A 1 280 ? 8.886 5.933 27.767 1.00 91.62 280 GLN A C 1
ATOM 2279 O O . GLN A 1 280 ? 9.120 7.124 27.569 1.00 91.62 280 GLN A O 1
ATOM 2284 N N . ASP A 1 281 ? 8.082 5.499 28.726 1.00 89.88 281 ASP A N 1
ATOM 2285 C CA . ASP A 1 281 ? 7.391 6.332 29.696 1.00 89.88 281 ASP A CA 1
ATOM 2286 C C . ASP A 1 281 ? 7.293 5.606 31.050 1.00 89.88 281 ASP A C 1
ATOM 2288 O O . ASP A 1 281 ? 7.736 4.467 31.222 1.00 89.88 281 ASP A O 1
ATOM 2292 N N . THR A 1 282 ? 6.730 6.273 32.049 1.00 90.50 282 THR A N 1
ATOM 2293 C CA . THR A 1 282 ? 6.467 5.710 33.372 1.00 90.50 282 THR A CA 1
ATOM 2294 C C . THR A 1 282 ? 4.973 5.487 33.557 1.00 90.50 282 THR A C 1
ATOM 2296 O O . THR A 1 282 ? 4.176 6.421 33.507 1.00 90.50 282 THR A O 1
ATOM 2299 N N . LEU A 1 283 ? 4.593 4.244 33.850 1.00 89.25 283 LEU A N 1
ATOM 2300 C CA . LEU A 1 283 ? 3.214 3.877 34.150 1.00 89.25 283 LEU A CA 1
ATOM 2301 C C . LEU A 1 283 ? 3.010 3.760 35.660 1.00 89.25 283 LEU A C 1
ATOM 2303 O O . LEU A 1 283 ? 3.737 3.035 36.343 1.00 89.25 283 LEU A O 1
ATOM 2307 N N . ILE A 1 284 ? 1.975 4.429 36.168 1.00 91.12 284 ILE A N 1
ATOM 2308 C CA . ILE A 1 284 ? 1.543 4.330 37.565 1.00 91.12 284 ILE A CA 1
ATOM 2309 C C . ILE A 1 284 ? 0.269 3.489 37.622 1.00 91.12 284 ILE A C 1
ATOM 2311 O O . ILE A 1 284 ? -0.733 3.813 36.986 1.00 91.12 284 ILE A O 1
ATOM 2315 N N . CYS A 1 285 ? 0.291 2.411 38.405 1.00 92.06 285 CYS A N 1
ATOM 2316 C CA . CYS A 1 285 ? -0.885 1.571 38.602 1.00 92.06 285 CYS A CA 1
ATOM 2317 C C . CYS A 1 285 ? -1.956 2.313 39.412 1.00 92.06 285 CYS A C 1
ATOM 2319 O O . CYS A 1 285 ? -1.729 2.668 40.568 1.00 92.06 285 CYS A O 1
ATOM 2321 N N . SER A 1 286 ? -3.153 2.474 38.845 1.00 90.38 286 SER A N 1
ATOM 2322 C CA . SER A 1 286 ? -4.292 3.113 39.519 1.00 90.38 286 SER A CA 1
ATOM 2323 C C . SER A 1 286 ? -4.828 2.322 40.720 1.00 90.38 286 SER A C 1
ATOM 2325 O O . SER A 1 286 ? -5.455 2.911 41.596 1.00 90.38 286 SER A O 1
ATOM 2327 N N . ALA A 1 287 ? -4.572 1.010 40.790 1.00 91.69 287 ALA A N 1
ATOM 2328 C CA . ALA A 1 287 ? -5.061 0.145 41.865 1.00 91.69 287 ALA A CA 1
ATOM 2329 C C . ALA A 1 287 ? -4.159 0.145 43.112 1.00 91.69 287 ALA A C 1
ATOM 2331 O O . ALA A 1 287 ? -4.663 0.182 44.232 1.00 91.69 287 ALA A O 1
ATOM 2332 N N . CYS A 1 288 ? -2.832 0.094 42.942 1.00 94.31 288 CYS A N 1
ATOM 2333 C CA . CYS A 1 288 ? -1.885 -0.031 44.061 1.00 94.31 288 CYS A CA 1
ATOM 2334 C C . CYS A 1 288 ? -0.860 1.108 44.168 1.00 94.31 288 CYS A C 1
ATOM 2336 O O . CYS A 1 288 ? -0.083 1.136 45.119 1.00 94.31 288 CYS A O 1
ATOM 2338 N N . GLY A 1 289 ? -0.822 2.032 43.203 1.00 92.06 289 GLY A N 1
ATOM 2339 C CA . GLY A 1 289 ? 0.107 3.165 43.184 1.00 92.06 289 GLY A CA 1
ATOM 2340 C C . GLY A 1 289 ? 1.553 2.815 42.818 1.00 92.06 289 GLY A C 1
ATOM 2341 O O . GLY A 1 289 ? 2.408 3.697 42.822 1.00 92.06 289 GLY A O 1
ATOM 2342 N N . SER A 1 290 ? 1.856 1.552 42.502 1.00 92.00 290 SER A N 1
ATOM 2343 C CA . SER A 1 290 ? 3.202 1.147 42.083 1.00 92.00 290 SER A CA 1
ATOM 2344 C C . SER A 1 290 ? 3.566 1.765 40.732 1.00 92.00 290 SER A C 1
ATOM 2346 O O . SER A 1 290 ? 2.763 1.745 39.799 1.00 92.00 290 SER A O 1
ATOM 2348 N N . SER A 1 291 ? 4.789 2.286 40.643 1.00 91.25 291 SER A N 1
ATOM 2349 C CA . SER A 1 291 ? 5.379 2.849 39.428 1.00 91.25 291 SER A CA 1
ATOM 2350 C C . SER A 1 291 ? 6.241 1.803 38.727 1.00 91.25 291 SER A C 1
ATOM 2352 O O . SER A 1 291 ? 6.983 1.077 39.390 1.00 91.25 291 SER A O 1
ATOM 2354 N N . SER A 1 292 ? 6.173 1.745 37.400 1.00 88.00 292 SER A N 1
ATOM 2355 C CA . SER A 1 292 ? 7.001 0.856 36.577 1.00 88.00 292 SER A CA 1
ATOM 2356 C C . SER A 1 292 ? 7.349 1.495 35.240 1.00 88.00 292 SER A C 1
ATOM 2358 O O . SER A 1 292 ? 6.541 2.251 34.697 1.00 88.00 292 SER A O 1
ATOM 2360 N N . ASP A 1 293 ? 8.492 1.112 34.677 1.00 88.75 293 ASP A N 1
ATOM 2361 C CA . ASP A 1 293 ? 8.856 1.491 33.315 1.00 88.75 293 ASP A CA 1
ATOM 2362 C C . ASP A 1 293 ? 7.873 0.872 32.306 1.00 88.75 293 ASP A C 1
ATOM 2364 O O . ASP A 1 293 ? 7.427 -0.284 32.416 1.00 88.75 293 ASP A O 1
ATOM 2368 N N . PHE A 1 294 ? 7.487 1.672 31.322 1.00 87.25 294 PHE A N 1
ATOM 2369 C CA . PHE A 1 294 ? 6.490 1.335 30.323 1.00 87.25 294 PHE A CA 1
ATOM 2370 C C . PHE A 1 294 ? 6.993 1.725 28.942 1.00 87.25 294 PHE A C 1
ATOM 2372 O O . PHE A 1 294 ? 7.164 2.898 28.647 1.00 87.25 294 PHE A O 1
ATOM 2379 N N . SER A 1 295 ? 7.226 0.726 28.097 1.00 89.75 295 SER A N 1
ATOM 2380 C CA . SER A 1 295 ? 7.450 0.950 26.675 1.00 89.75 295 SER A CA 1
ATOM 2381 C C . SER A 1 295 ? 6.141 0.785 25.923 1.00 89.75 295 SER A C 1
ATOM 2383 O O . SER A 1 295 ? 5.439 -0.203 26.152 1.00 89.75 295 SER A O 1
ATOM 2385 N N . TYR A 1 296 ? 5.840 1.730 25.040 1.00 90.62 296 TYR A N 1
ATOM 2386 C CA . TYR A 1 296 ? 4.709 1.659 24.123 1.00 90.62 296 TYR A CA 1
ATOM 2387 C C . TYR A 1 296 ? 5.154 1.854 22.682 1.00 90.62 296 TYR A C 1
ATOM 2389 O O . TYR A 1 296 ? 6.170 2.493 22.426 1.00 90.62 296 TYR A O 1
ATOM 2397 N N . TRP A 1 297 ? 4.384 1.319 21.740 1.00 94.12 297 T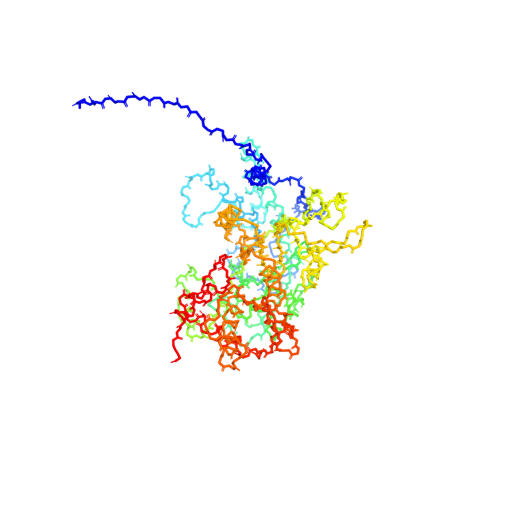RP A N 1
ATOM 2398 C CA . TRP A 1 297 ? 4.673 1.433 20.313 1.00 94.12 297 TRP A CA 1
ATOM 2399 C C . TRP A 1 297 ? 4.007 2.678 19.737 1.00 94.12 297 TRP A C 1
ATOM 2401 O O . TRP A 1 297 ? 2.778 2.767 19.688 1.00 94.12 297 TRP A O 1
ATOM 2411 N N . SER A 1 298 ? 4.822 3.651 19.331 1.00 94.06 298 SER A N 1
ATOM 2412 C CA . SER A 1 298 ? 4.356 4.868 18.663 1.00 94.06 298 SER A CA 1
ATOM 2413 C C . SER A 1 298 ? 4.198 4.664 17.156 1.00 94.06 298 SER A C 1
ATOM 2415 O O . SER A 1 298 ? 3.335 5.307 16.555 1.00 94.06 298 SER A O 1
ATOM 2417 N N . VAL A 1 299 ? 4.946 3.723 16.568 1.00 96.06 299 VAL A N 1
ATOM 2418 C CA . VAL A 1 299 ? 4.773 3.241 15.190 1.00 96.06 299 VAL A CA 1
ATOM 2419 C C . VAL A 1 299 ? 4.750 1.713 15.187 1.00 96.06 299 VAL A C 1
ATOM 2421 O O . VAL A 1 299 ? 5.614 1.080 15.792 1.00 96.06 299 VAL A O 1
ATOM 2424 N N . VAL A 1 300 ? 3.779 1.125 14.495 1.00 95.75 300 VAL A N 1
ATOM 2425 C CA . VAL A 1 300 ? 3.666 -0.318 14.259 1.00 95.75 300 VAL A CA 1
ATOM 2426 C C . VAL A 1 300 ? 3.678 -0.556 12.757 1.00 95.75 300 VAL A C 1
ATOM 2428 O O . VAL A 1 300 ? 2.755 -0.134 12.065 1.00 95.75 300 VAL A O 1
ATOM 2431 N N . ASN A 1 301 ? 4.698 -1.249 12.256 1.00 92.88 301 ASN A N 1
ATOM 2432 C CA . ASN A 1 301 ? 4.724 -1.764 10.894 1.00 92.88 301 ASN A CA 1
ATOM 2433 C C . ASN A 1 301 ? 4.212 -3.210 10.889 1.00 92.88 301 ASN A C 1
ATOM 2435 O O . ASN A 1 301 ? 4.862 -4.112 11.416 1.00 92.88 301 ASN A O 1
ATOM 2439 N N . ALA A 1 302 ? 3.041 -3.435 10.295 1.00 88.19 302 ALA A N 1
ATOM 2440 C CA . ALA A 1 302 ? 2.363 -4.730 10.290 1.00 88.19 302 ALA A CA 1
ATOM 2441 C C . ALA A 1 302 ? 3.152 -5.830 9.563 1.00 88.19 302 ALA A C 1
ATOM 2443 O O . ALA A 1 302 ? 3.026 -7.004 9.909 1.00 88.19 302 ALA A O 1
ATOM 2444 N N . GLN A 1 303 ? 3.981 -5.456 8.582 1.00 82.06 303 GLN A N 1
ATOM 2445 C CA . GLN A 1 303 ? 4.842 -6.394 7.864 1.00 82.06 303 GLN A CA 1
ATOM 2446 C C . GLN A 1 303 ? 6.026 -6.847 8.731 1.00 82.06 303 GLN A C 1
ATOM 2448 O O . GLN A 1 303 ? 6.434 -8.004 8.655 1.00 82.06 303 GLN A O 1
ATOM 2453 N N . GLU A 1 304 ? 6.566 -5.956 9.566 1.00 81.75 304 GLU A N 1
ATOM 2454 C CA . GLU A 1 304 ? 7.676 -6.264 10.477 1.00 81.75 304 GLU A CA 1
ATOM 2455 C C . GLU A 1 304 ? 7.196 -6.996 11.741 1.00 81.75 304 GLU A C 1
ATOM 2457 O O . GLU A 1 304 ? 7.847 -7.935 12.199 1.00 81.75 304 GLU A O 1
ATOM 2462 N N . ASN A 1 305 ? 6.046 -6.587 12.287 1.00 86.12 305 ASN A N 1
ATOM 2463 C CA . ASN A 1 305 ? 5.533 -7.044 13.580 1.00 86.12 305 ASN A CA 1
ATOM 2464 C C . ASN A 1 305 ? 4.056 -7.479 13.515 1.00 86.12 305 ASN A C 1
ATOM 2466 O O . ASN A 1 305 ? 3.184 -6.846 14.128 1.00 86.12 305 ASN A O 1
ATOM 2470 N N . PRO A 1 306 ? 3.738 -8.590 12.823 1.00 84.19 306 PRO A N 1
ATOM 2471 C CA . PRO A 1 306 ? 2.367 -9.093 12.701 1.00 84.19 306 PRO A CA 1
ATOM 2472 C C . PRO A 1 306 ? 1.746 -9.519 14.045 1.00 84.19 306 PRO A C 1
ATOM 2474 O O . PRO A 1 306 ? 0.533 -9.701 14.161 1.00 84.19 306 PRO A O 1
ATOM 2477 N N . GLU A 1 307 ? 2.548 -9.718 15.092 1.00 88.69 307 GLU A N 1
ATOM 2478 C CA . GLU A 1 307 ? 2.069 -9.920 16.461 1.00 88.69 307 GLU A CA 1
ATOM 2479 C C . GLU A 1 307 ? 1.342 -8.705 17.041 1.00 88.69 307 GLU A C 1
ATOM 2481 O O . GLU A 1 307 ? 0.410 -8.899 17.819 1.00 88.69 307 GLU A O 1
ATOM 2486 N N . PHE A 1 308 ? 1.702 -7.477 16.652 1.00 91.88 308 PHE A N 1
ATOM 2487 C CA . PHE A 1 308 ? 0.999 -6.282 17.123 1.00 91.88 308 PHE A CA 1
ATOM 2488 C C . PHE A 1 308 ? -0.345 -6.106 16.431 1.00 91.88 308 PHE A C 1
ATOM 2490 O O . PHE A 1 308 ? -1.296 -5.696 17.088 1.00 91.88 308 PHE A O 1
ATOM 2497 N N . THR A 1 309 ? -0.466 -6.508 15.162 1.00 90.44 309 THR A N 1
ATOM 2498 C CA . THR A 1 309 ? -1.773 -6.627 14.502 1.00 90.44 309 THR A CA 1
ATOM 2499 C C . THR A 1 309 ? -2.676 -7.586 15.277 1.00 90.44 309 THR A C 1
ATOM 2501 O O . THR A 1 309 ? -3.791 -7.223 15.635 1.00 90.44 309 THR A O 1
ATOM 2504 N N . ARG A 1 310 ? -2.180 -8.781 15.633 1.00 91.81 310 ARG A N 1
ATOM 2505 C CA . ARG A 1 310 ? -2.945 -9.745 16.446 1.00 91.81 310 ARG A CA 1
ATOM 2506 C C . ARG A 1 310 ? -3.349 -9.170 17.804 1.00 91.81 310 ARG A C 1
ATOM 2508 O O . ARG A 1 310 ? -4.507 -9.299 18.178 1.00 91.81 310 ARG A O 1
ATOM 2515 N N . ALA A 1 311 ? -2.426 -8.491 18.486 1.00 92.94 311 ALA A N 1
ATOM 2516 C CA . ALA A 1 311 ? -2.696 -7.853 19.773 1.00 92.94 311 ALA A CA 1
ATOM 2517 C C . ALA A 1 311 ? -3.719 -6.701 19.677 1.00 92.94 311 ALA A C 1
ATOM 2519 O O . ALA A 1 311 ? -4.417 -6.392 20.639 1.00 92.94 311 ALA A O 1
ATOM 2520 N N . LEU A 1 312 ? -3.782 -6.002 18.540 1.00 93.69 312 LEU A N 1
ATOM 2521 C CA . LEU A 1 312 ? -4.801 -4.980 18.298 1.00 93.69 312 LEU A CA 1
ATOM 2522 C C . LEU A 1 312 ? -6.172 -5.634 18.113 1.00 93.69 312 LEU A C 1
ATOM 2524 O O . LEU A 1 312 ? -7.128 -5.212 18.754 1.00 93.69 312 LEU A O 1
ATOM 2528 N N . LEU A 1 313 ? -6.247 -6.685 17.293 1.00 90.38 313 LEU A N 1
ATOM 2529 C CA . LEU A 1 313 ? -7.493 -7.397 16.989 1.00 90.38 313 LEU A CA 1
ATOM 2530 C C . LEU A 1 313 ? -8.067 -8.172 18.185 1.00 90.38 313 LEU A C 1
ATOM 2532 O O . LEU A 1 313 ? -9.279 -8.323 18.273 1.00 90.38 313 LEU A O 1
ATOM 2536 N N . ASP A 1 314 ? -7.225 -8.649 19.106 1.00 91.25 314 ASP A N 1
ATOM 2537 C CA . ASP A 1 314 ? -7.664 -9.287 20.358 1.00 91.25 314 ASP A CA 1
ATOM 2538 C C . ASP A 1 314 ? -7.807 -8.302 21.539 1.00 91.25 314 ASP A C 1
ATOM 2540 O O . ASP A 1 314 ? -7.998 -8.715 22.686 1.00 91.25 314 ASP A O 1
ATOM 2544 N N . GLU A 1 315 ? -7.706 -6.998 21.257 1.00 88.81 315 GLU A N 1
ATOM 2545 C CA . GLU A 1 315 ? -7.792 -5.877 22.200 1.00 88.81 315 GLU A CA 1
ATOM 2546 C C . GLU A 1 315 ? -6.737 -5.868 23.328 1.00 88.81 315 GLU A C 1
ATOM 2548 O O . GLU A 1 315 ? -6.803 -5.041 24.247 1.00 88.81 315 GLU A O 1
ATOM 2553 N N . SER A 1 316 ? -5.723 -6.738 23.281 1.00 91.56 316 SER A N 1
ATOM 2554 C CA . SER A 1 316 ? -4.678 -6.813 24.308 1.00 91.56 316 SER A CA 1
ATOM 2555 C C . SER A 1 316 ? -3.581 -5.753 24.162 1.00 91.56 316 SER A C 1
ATOM 2557 O O . SER A 1 316 ? -2.872 -5.475 25.132 1.00 91.56 316 SER A O 1
ATOM 2559 N N . PHE A 1 317 ? -3.460 -5.104 22.998 1.00 93.00 317 PHE A N 1
ATOM 2560 C CA . PHE A 1 317 ? -2.380 -4.158 22.678 1.00 93.00 317 PHE A CA 1
ATOM 2561 C C . PHE A 1 317 ? -2.261 -2.997 23.675 1.00 93.00 317 PHE A C 1
ATOM 2563 O O . PHE A 1 317 ? -1.159 -2.614 24.068 1.00 93.00 317 PHE A O 1
ATOM 2570 N N . PHE A 1 318 ? -3.394 -2.461 24.136 1.00 92.12 318 PHE A N 1
ATOM 2571 C CA . PHE A 1 318 ? -3.433 -1.366 25.112 1.00 92.12 318 PHE A CA 1
ATOM 2572 C C . PHE A 1 318 ? -3.620 -1.846 26.555 1.00 92.12 318 PHE A C 1
ATOM 2574 O O . PHE A 1 318 ? -3.982 -1.046 27.423 1.00 92.12 318 PHE A O 1
ATOM 2581 N N . ILE A 1 319 ? -3.429 -3.135 26.837 1.00 91.19 319 ILE A N 1
ATOM 2582 C CA . ILE A 1 319 ? -3.638 -3.714 28.164 1.00 91.19 319 ILE A CA 1
ATOM 2583 C C . ILE A 1 319 ? -2.303 -4.181 28.734 1.00 91.19 319 ILE A C 1
ATOM 2585 O O . ILE A 1 319 ? -1.626 -5.051 28.195 1.00 91.19 319 ILE A O 1
ATOM 2589 N N . LYS A 1 320 ? -1.949 -3.652 29.907 1.00 90.25 320 LYS A N 1
ATOM 2590 C CA . LYS A 1 320 ? -0.779 -4.092 30.671 1.00 90.25 320 LYS A CA 1
ATOM 2591 C C . LYS A 1 320 ? -1.184 -4.626 32.036 1.00 90.25 320 LYS A C 1
ATOM 2593 O O . LYS A 1 320 ? -1.951 -4.000 32.759 1.00 90.25 320 LYS A O 1
ATOM 2598 N N . THR A 1 321 ? -0.621 -5.764 32.432 1.00 92.06 321 THR A N 1
ATOM 2599 C CA . THR A 1 321 ? -0.842 -6.328 33.773 1.00 92.06 321 THR A CA 1
ATOM 2600 C C . THR A 1 321 ? 0.167 -5.758 34.770 1.00 92.06 321 THR A C 1
ATOM 2602 O O . THR A 1 321 ? 1.377 -5.792 34.539 1.00 92.06 321 THR A O 1
ATOM 2605 N N . CYS A 1 322 ? -0.314 -5.238 35.901 1.00 92.38 322 CYS A N 1
ATOM 2606 C CA . CYS A 1 322 ? 0.534 -4.744 36.981 1.00 92.38 322 CYS A CA 1
ATOM 2607 C C . CYS A 1 322 ? 1.282 -5.896 37.664 1.00 92.38 322 CYS A C 1
ATOM 2609 O O . CYS A 1 322 ? 0.659 -6.767 38.268 1.00 92.38 322 CYS A O 1
ATOM 2611 N N . ALA A 1 323 ? 2.615 -5.853 37.679 1.00 91.00 323 ALA A N 1
ATOM 2612 C CA . ALA A 1 323 ? 3.427 -6.878 38.338 1.00 91.00 323 ALA A CA 1
ATOM 2613 C C . ALA A 1 323 ? 3.261 -6.923 39.873 1.00 91.00 323 ALA A C 1
ATOM 2615 O O . ALA A 1 323 ? 3.526 -7.953 40.484 1.00 91.00 323 ALA A O 1
ATOM 2616 N N . ALA A 1 324 ? 2.831 -5.824 40.507 1.00 92.44 324 ALA A N 1
ATOM 2617 C CA . ALA A 1 324 ? 2.704 -5.741 41.965 1.00 92.44 324 ALA A CA 1
ATOM 2618 C C . ALA A 1 324 ? 1.368 -6.284 42.500 1.00 92.44 324 ALA A C 1
ATOM 2620 O O . ALA A 1 324 ? 1.338 -6.865 43.581 1.00 92.44 324 ALA A O 1
ATOM 2621 N N . CYS A 1 325 ? 0.262 -6.084 41.774 1.00 94.25 325 CYS A N 1
ATOM 2622 C CA . CYS A 1 325 ? -1.081 -6.449 42.249 1.00 94.25 325 CYS A CA 1
ATOM 2623 C C . CYS A 1 325 ? -1.920 -7.269 41.256 1.00 94.25 325 CYS A C 1
ATOM 2625 O O . CYS A 1 325 ? -3.028 -7.669 41.599 1.00 94.25 325 CYS A O 1
ATOM 2627 N N . GLY A 1 326 ? -1.431 -7.509 40.035 1.00 93.19 326 GLY A N 1
ATOM 2628 C CA . GLY A 1 326 ? -2.151 -8.250 38.995 1.00 93.19 326 GLY A CA 1
ATOM 2629 C C . GLY A 1 326 ? -3.279 -7.476 38.303 1.00 93.19 326 GLY A C 1
ATOM 2630 O O . GLY A 1 326 ? -3.942 -8.031 37.433 1.00 93.19 326 GLY A O 1
ATOM 2631 N N . ALA A 1 327 ? -3.514 -6.206 38.652 1.00 92.88 327 ALA A N 1
ATOM 2632 C CA . ALA A 1 327 ? -4.551 -5.399 38.009 1.00 92.88 327 ALA A CA 1
ATOM 2633 C C . ALA A 1 327 ? -4.237 -5.140 36.525 1.00 92.88 327 ALA A C 1
ATOM 2635 O O . ALA A 1 327 ? -3.096 -4.829 36.177 1.00 92.88 327 ALA A O 1
ATOM 2636 N N . SER A 1 328 ? -5.257 -5.216 35.666 1.00 91.81 328 SER A N 1
ATOM 2637 C CA . SER A 1 328 ? -5.171 -4.785 34.265 1.00 91.81 328 SER A CA 1
ATOM 2638 C C . SER A 1 328 ? -5.217 -3.260 34.176 1.00 91.81 328 SER A C 1
ATOM 2640 O O . SER A 1 328 ? -6.097 -2.619 34.750 1.00 91.81 328 SER A O 1
ATOM 2642 N N . ILE A 1 329 ? -4.260 -2.676 33.464 1.00 90.56 329 ILE A N 1
ATOM 2643 C CA . ILE A 1 329 ? -4.098 -1.238 33.274 1.00 90.56 329 ILE A CA 1
ATOM 2644 C C . ILE A 1 329 ? -4.256 -0.949 31.784 1.00 90.56 329 ILE A C 1
ATOM 2646 O O . ILE A 1 329 ? -3.508 -1.493 30.974 1.00 90.56 329 ILE A O 1
ATOM 2650 N N . ARG A 1 330 ? -5.206 -0.079 31.428 1.00 89.00 330 ARG A N 1
ATOM 2651 C CA . ARG A 1 330 ? -5.328 0.436 30.060 1.00 89.00 330 ARG A CA 1
ATOM 2652 C C . ARG A 1 330 ? -4.290 1.527 29.819 1.00 89.00 330 ARG A C 1
ATOM 2654 O O . ARG A 1 330 ? -4.236 2.503 30.566 1.00 89.00 330 ARG A O 1
ATOM 2661 N N . THR A 1 331 ? -3.492 1.372 28.773 1.00 88.00 331 THR A N 1
ATOM 2662 C CA . THR A 1 331 ? -2.401 2.277 28.410 1.00 88.00 331 THR A CA 1
ATOM 2663 C C . THR A 1 331 ? -2.696 2.937 27.072 1.00 88.00 331 THR A C 1
ATOM 2665 O O . THR A 1 331 ? -2.138 2.557 26.053 1.00 88.00 331 THR A O 1
ATOM 2668 N N . LEU A 1 332 ? -3.606 3.911 27.054 1.00 88.69 332 LEU A N 1
ATOM 2669 C CA . LEU A 1 332 ? -3.947 4.617 25.819 1.00 88.69 332 LEU A CA 1
ATOM 2670 C C . LEU A 1 332 ? -2.832 5.596 25.442 1.00 88.69 332 LEU A C 1
ATOM 2672 O O . LEU A 1 332 ? -2.569 6.552 26.172 1.00 88.69 332 LEU A O 1
ATOM 2676 N N . HIS A 1 333 ? -2.203 5.366 24.294 1.00 92.00 333 HIS A N 1
ATOM 2677 C CA . HIS A 1 333 ? -1.152 6.212 23.735 1.00 92.00 333 HIS A CA 1
ATOM 2678 C C . HIS A 1 333 ? -1.371 6.396 22.229 1.00 92.00 333 HIS A C 1
ATOM 2680 O O . HIS A 1 333 ? -1.991 5.539 21.598 1.00 92.00 333 HIS A O 1
ATOM 2686 N N . PRO A 1 334 ? -0.867 7.491 21.633 1.00 94.62 334 PRO A N 1
ATOM 2687 C CA . PRO A 1 334 ? -0.856 7.632 20.185 1.00 94.62 334 PRO A CA 1
ATOM 2688 C C . PRO A 1 334 ? -0.121 6.465 19.520 1.00 94.62 334 PRO A C 1
ATOM 2690 O O . PRO A 1 334 ? 0.865 5.961 20.065 1.00 94.62 334 PRO A O 1
ATOM 2693 N N . CYS A 1 335 ? -0.599 6.045 18.353 1.00 96.44 335 CYS A N 1
ATOM 2694 C CA . CYS A 1 335 ? 0.005 4.958 17.590 1.00 96.44 335 CYS A CA 1
ATOM 2695 C C . CYS A 1 335 ? -0.264 5.149 16.094 1.00 96.44 335 CYS A C 1
ATOM 2697 O O . CYS A 1 335 ? -1.413 5.353 15.695 1.00 96.44 335 CYS A O 1
ATOM 2699 N N . LEU A 1 336 ? 0.786 5.096 15.277 1.00 97.44 336 LEU A N 1
ATOM 2700 C CA . LEU A 1 336 ? 0.696 5.029 13.823 1.00 97.44 336 LEU A CA 1
ATOM 2701 C C . LEU A 1 336 ? 0.843 3.573 13.381 1.00 97.44 336 LEU A C 1
ATOM 2703 O O . LEU A 1 336 ? 1.923 3.000 13.477 1.00 97.44 336 LEU A O 1
ATOM 2707 N N . TYR A 1 337 ? -0.236 2.995 12.875 1.00 97.56 337 TYR A N 1
ATOM 2708 C CA . TYR A 1 337 ? -0.231 1.687 12.242 1.00 97.56 337 TYR A CA 1
ATOM 2709 C C . TYR A 1 337 ? 0.033 1.830 10.744 1.00 97.56 337 TYR A C 1
ATOM 2711 O O . TYR A 1 337 ? -0.645 2.600 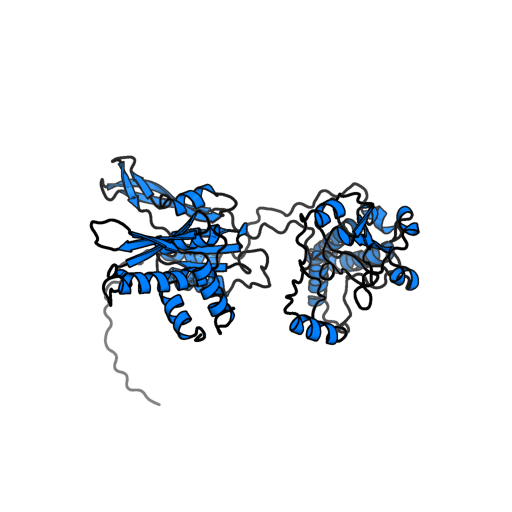10.058 1.00 97.56 337 TYR A O 1
ATOM 2719 N N . LEU A 1 338 ? 1.014 1.085 10.249 1.00 94.81 338 LEU A N 1
ATOM 2720 C CA . LEU A 1 338 ? 1.402 1.007 8.849 1.00 94.81 338 LEU A CA 1
ATOM 2721 C C . LEU A 1 338 ? 1.145 -0.415 8.358 1.00 94.81 338 LEU A C 1
ATOM 2723 O O . LEU A 1 338 ? 1.698 -1.362 8.917 1.00 94.81 338 LEU A O 1
ATOM 2727 N N . SER A 1 339 ? 0.360 -0.558 7.293 1.00 88.75 339 SER A N 1
ATOM 2728 C CA . SER A 1 339 ? 0.208 -1.821 6.565 1.00 88.75 339 SER A CA 1
ATOM 2729 C C . SER A 1 339 ? 0.719 -1.627 5.140 1.00 88.75 339 SER A C 1
ATOM 2731 O O . SER A 1 339 ? -0.036 -1.165 4.284 1.00 88.75 339 SER A O 1
ATOM 2733 N N . PRO A 1 340 ? 2.005 -1.923 4.879 1.00 83.19 340 PRO A N 1
ATOM 2734 C CA . PRO A 1 340 ? 2.598 -1.815 3.548 1.00 83.19 340 PRO A CA 1
ATOM 2735 C C . PRO A 1 340 ? 1.872 -2.682 2.514 1.00 83.19 340 PRO A C 1
ATOM 2737 O O . PRO A 1 340 ? 1.521 -2.190 1.447 1.00 83.19 340 PRO A O 1
ATOM 2740 N N . ASN A 1 341 ? 1.553 -3.932 2.875 1.00 78.75 341 ASN A N 1
ATOM 2741 C CA . ASN A 1 341 ? 0.870 -4.891 1.999 1.00 78.75 341 ASN A CA 1
ATOM 2742 C C . ASN A 1 341 ? -0.505 -4.390 1.536 1.00 78.75 341 ASN A C 1
ATOM 2744 O O . ASN A 1 341 ? -0.838 -4.502 0.363 1.00 78.75 341 ASN A O 1
ATOM 2748 N N . GLN A 1 342 ? -1.297 -3.825 2.453 1.00 81.38 342 GLN A N 1
ATOM 2749 C CA . GLN A 1 342 ? -2.626 -3.289 2.131 1.00 81.38 342 GLN A CA 1
ATOM 2750 C C . GLN A 1 342 ? -2.572 -1.830 1.669 1.00 81.38 342 GLN A C 1
ATOM 2752 O O . GLN A 1 342 ? -3.560 -1.300 1.166 1.00 81.38 342 GLN A O 1
ATOM 2757 N N . ARG A 1 343 ? -1.419 -1.172 1.839 1.00 85.44 343 ARG A N 1
ATOM 2758 C CA . ARG A 1 343 ? -1.168 0.251 1.591 1.00 85.44 343 ARG A CA 1
ATOM 2759 C C . ARG A 1 343 ? -2.045 1.161 2.455 1.00 85.44 343 ARG A C 1
ATOM 2761 O O . ARG A 1 343 ? -2.769 2.015 1.941 1.00 85.44 343 ARG A O 1
ATOM 2768 N N . TRP A 1 344 ? -1.982 0.992 3.779 1.00 92.12 344 TRP A N 1
ATOM 2769 C CA . TRP A 1 344 ? -2.715 1.816 4.755 1.00 92.12 344 TRP A CA 1
ATOM 2770 C C . TRP A 1 344 ? -1.804 2.478 5.787 1.00 92.12 344 TRP A C 1
ATOM 2772 O O . TRP A 1 344 ? -0.849 1.880 6.282 1.00 92.12 344 TRP A O 1
ATOM 2782 N N . CYS A 1 345 ? -2.190 3.690 6.186 1.00 94.56 345 CYS A N 1
ATOM 2783 C CA . CYS A 1 345 ? -1.679 4.398 7.352 1.00 94.56 345 CYS A CA 1
ATOM 2784 C C . CYS A 1 345 ? -2.850 4.796 8.256 1.00 94.56 345 CYS A C 1
ATOM 2786 O O . CYS A 1 345 ? -3.662 5.648 7.887 1.00 94.56 345 CYS A O 1
ATOM 2788 N N . ILE A 1 346 ? -2.922 4.235 9.461 1.00 97.94 346 ILE A N 1
ATOM 2789 C CA . ILE A 1 346 ? -3.973 4.539 10.437 1.00 97.94 346 ILE A CA 1
ATOM 2790 C C . ILE A 1 346 ? -3.315 5.161 11.663 1.00 97.94 346 ILE A C 1
ATOM 2792 O O . ILE A 1 346 ? -2.543 4.510 12.358 1.00 97.94 346 ILE A O 1
ATOM 2796 N N . TYR A 1 347 ? -3.612 6.427 11.945 1.00 97.75 347 TYR A N 1
ATOM 2797 C CA . TYR A 1 347 ? -3.036 7.133 13.084 1.00 97.75 347 TYR A CA 1
ATOM 2798 C C . TYR A 1 347 ? -4.080 7.331 14.184 1.00 97.75 347 TYR A C 1
ATOM 2800 O O . TYR A 1 347 ? -4.991 8.155 14.053 1.00 97.75 347 TYR A O 1
ATOM 2808 N N . PHE A 1 348 ? -3.908 6.620 15.298 1.00 97.75 348 PHE A N 1
ATOM 2809 C CA . PHE A 1 348 ? -4.606 6.894 16.547 1.00 97.75 348 PHE A CA 1
ATOM 2810 C C . PHE A 1 348 ? -4.024 8.118 17.262 1.00 97.75 348 PHE A C 1
ATOM 2812 O O . PHE A 1 348 ? -2.867 8.128 17.687 1.00 97.75 348 PHE A O 1
ATOM 2819 N N . VAL A 1 349 ? -4.842 9.163 17.403 1.00 95.50 349 VAL A N 1
ATOM 2820 C CA . VAL A 1 349 ? -4.483 10.419 18.073 1.00 95.50 349 VAL A CA 1
ATOM 2821 C C . VAL A 1 349 ? -5.287 10.603 19.357 1.00 95.50 349 VAL A C 1
ATOM 2823 O O . VAL A 1 349 ? -6.469 10.282 19.419 1.00 95.50 349 VAL A O 1
ATOM 2826 N N . THR A 1 350 ? -4.663 11.183 20.384 1.00 92.81 350 THR A N 1
ATOM 2827 C CA . THR A 1 350 ? -5.262 11.292 21.729 1.00 92.81 350 THR A CA 1
ATOM 2828 C C . THR A 1 350 ? -5.824 12.677 22.060 1.00 92.81 350 THR A C 1
ATOM 2830 O O . THR A 1 350 ? -6.401 12.867 23.128 1.00 92.81 350 THR A O 1
ATOM 2833 N N . ASN A 1 351 ? -5.647 13.673 21.184 1.00 92.06 351 ASN A N 1
ATOM 2834 C CA . ASN A 1 351 ? -6.175 15.027 21.374 1.00 92.06 351 ASN A CA 1
ATOM 2835 C C . ASN A 1 351 ? -6.307 15.805 20.049 1.00 92.06 351 ASN A C 1
ATOM 2837 O O . ASN A 1 351 ? -5.688 15.467 19.037 1.00 92.06 351 ASN A O 1
ATOM 2841 N N . ASP A 1 352 ? -7.084 16.893 20.074 1.00 89.38 352 ASP A N 1
ATOM 2842 C CA . ASP A 1 352 ? -7.383 17.712 18.890 1.00 89.38 352 ASP A CA 1
ATOM 2843 C C . ASP A 1 352 ? -6.162 18.430 18.301 1.00 89.38 352 ASP A C 1
ATOM 2845 O O . ASP A 1 352 ? -6.084 18.635 17.087 1.00 89.38 352 ASP A O 1
ATOM 2849 N N . GLN A 1 353 ? -5.182 18.796 19.133 1.00 91.62 353 GLN A N 1
ATOM 2850 C CA . GLN A 1 353 ? -3.952 19.427 18.652 1.00 91.62 353 GLN A CA 1
ATOM 2851 C C . GLN A 1 353 ? -3.149 18.451 17.781 1.00 91.62 353 GLN A C 1
ATOM 2853 O O . GLN A 1 353 ? -2.710 18.816 16.689 1.00 91.62 353 GLN A O 1
ATOM 2858 N N . MET A 1 354 ? -3.003 17.203 18.233 1.00 91.44 354 MET A N 1
ATOM 2859 C CA . MET A 1 354 ? -2.374 16.132 17.459 1.00 91.44 354 MET A CA 1
ATOM 2860 C C . MET A 1 354 ? -3.161 15.829 16.190 1.00 91.44 354 MET A C 1
ATOM 2862 O O . MET A 1 354 ? -2.572 15.759 15.118 1.00 91.44 354 MET A O 1
ATOM 2866 N N . LYS A 1 355 ? -4.492 15.737 16.281 1.00 90.31 355 LYS A N 1
ATOM 2867 C CA . LYS A 1 355 ? -5.366 15.541 15.118 1.00 90.31 355 LYS A CA 1
ATOM 2868 C C . LYS A 1 355 ? -5.123 16.586 14.024 1.00 90.31 355 LYS A C 1
ATOM 2870 O O . LYS A 1 355 ? -5.007 16.235 12.852 1.00 90.31 355 LYS A O 1
ATOM 2875 N N . ALA A 1 356 ? -5.018 17.864 14.393 1.00 80.75 356 ALA A N 1
ATOM 2876 C CA . ALA A 1 356 ? -4.732 18.942 13.448 1.00 80.75 356 ALA A CA 1
ATOM 2877 C C . ALA A 1 356 ? -3.322 18.833 12.838 1.00 80.75 356 ALA A C 1
ATOM 2879 O O . ALA A 1 356 ? -3.157 19.043 11.635 1.00 80.75 356 ALA A O 1
ATOM 2880 N N . ALA A 1 357 ? -2.320 18.474 13.647 1.00 83.81 357 ALA A N 1
ATOM 2881 C CA . ALA A 1 357 ? -0.946 18.282 13.185 1.00 83.81 357 ALA A CA 1
ATOM 2882 C C . ALA A 1 357 ? -0.825 17.105 12.202 1.00 83.81 357 ALA A C 1
ATOM 2884 O O . ALA A 1 357 ? -0.278 17.277 11.114 1.00 83.81 357 ALA A O 1
ATOM 2885 N N . VAL A 1 358 ? -1.406 15.949 12.538 1.00 87.56 358 VAL A N 1
ATOM 2886 C CA . VAL A 1 358 ? -1.422 14.756 11.675 1.00 87.56 358 VAL A CA 1
ATOM 2887 C C . VAL A 1 358 ? -2.178 15.031 10.381 1.00 87.56 358 VAL A C 1
ATOM 2889 O O . VAL A 1 358 ? -1.713 14.661 9.309 1.00 87.56 358 VAL A O 1
ATOM 2892 N N . ARG A 1 359 ? -3.298 15.762 10.438 1.00 81.44 359 ARG A N 1
ATOM 2893 C CA . ARG A 1 359 ? -4.008 16.180 9.224 1.00 81.44 359 ARG A CA 1
ATOM 2894 C C . ARG A 1 359 ? -3.107 16.986 8.290 1.00 81.44 359 ARG A C 1
ATOM 2896 O O . ARG A 1 359 ? -3.073 16.697 7.102 1.00 81.44 359 ARG A O 1
ATOM 2903 N N . LYS A 1 360 ? -2.374 17.975 8.811 1.00 79.06 360 LYS A N 1
ATOM 2904 C CA . LYS A 1 360 ? -1.430 18.767 8.007 1.00 79.06 360 LYS A CA 1
ATOM 2905 C C . LYS A 1 360 ? -0.303 17.895 7.445 1.00 79.06 360 LYS A C 1
ATOM 2907 O O . LYS A 1 360 ? 0.043 18.049 6.282 1.00 79.06 360 LYS A O 1
ATOM 2912 N N . MET A 1 361 ? 0.231 16.975 8.250 1.00 83.94 361 MET A N 1
ATOM 2913 C CA . MET A 1 361 ? 1.242 16.008 7.814 1.00 83.94 361 MET A CA 1
ATOM 2914 C C . MET A 1 361 ? 0.735 15.173 6.634 1.00 83.94 361 MET A C 1
ATOM 2916 O O . MET A 1 361 ? 1.387 15.147 5.599 1.00 83.94 361 MET A O 1
ATOM 2920 N N . PHE A 1 362 ? -0.446 14.560 6.747 1.00 82.69 362 PHE A N 1
ATOM 2921 C CA . PHE A 1 362 ? -1.028 13.774 5.659 1.00 82.69 362 PHE A CA 1
ATOM 2922 C C . PHE A 1 362 ? -1.323 14.618 4.416 1.00 82.69 362 PHE A C 1
ATOM 2924 O O . PHE A 1 362 ? -1.072 14.152 3.316 1.00 82.69 362 PHE A O 1
ATOM 2931 N N . MET A 1 363 ? -1.777 15.868 4.551 1.00 75.88 363 MET A N 1
ATOM 2932 C CA . MET A 1 363 ? -1.979 16.752 3.387 1.00 75.88 363 MET A CA 1
ATOM 2933 C C . MET A 1 363 ? -0.680 17.098 2.650 1.00 75.88 363 MET A C 1
ATOM 2935 O O . MET A 1 363 ? -0.729 17.387 1.461 1.00 75.88 363 MET A O 1
ATOM 2939 N N . ASN A 1 364 ? 0.455 17.096 3.348 1.00 76.19 364 ASN A N 1
ATOM 2940 C CA . ASN A 1 364 ? 1.757 17.416 2.769 1.00 76.19 364 ASN A CA 1
ATOM 2941 C C . ASN A 1 364 ? 2.454 16.203 2.133 1.00 76.19 364 ASN A C 1
ATOM 2943 O O . ASN A 1 364 ? 3.473 16.383 1.475 1.00 76.19 364 ASN A O 1
ATOM 2947 N N . LEU A 1 365 ? 1.944 14.986 2.347 1.00 71.88 365 LEU A N 1
ATOM 2948 C CA . LEU A 1 365 ? 2.428 13.790 1.663 1.00 71.88 365 LEU A CA 1
ATOM 2949 C C . LEU A 1 365 ? 1.801 13.746 0.266 1.00 71.88 365 LEU A C 1
ATOM 2951 O O . LEU A 1 365 ? 0.592 13.502 0.140 1.00 71.88 365 LEU A O 1
ATOM 2955 N N . ASN A 1 366 ? 2.619 14.015 -0.751 1.00 64.81 366 ASN A N 1
ATOM 2956 C CA . ASN A 1 366 ? 2.213 13.963 -2.148 1.00 64.81 366 ASN A CA 1
ATOM 2957 C C . ASN A 1 366 ? 2.141 12.503 -2.614 1.00 64.81 366 ASN A C 1
ATOM 2959 O O . ASN A 1 366 ? 3.078 11.738 -2.408 1.00 64.81 366 ASN A O 1
ATOM 2963 N N . ALA A 1 367 ? 1.016 12.113 -3.208 1.00 59.91 367 ALA A N 1
ATOM 2964 C CA . ALA A 1 367 ? 0.811 10.742 -3.664 1.00 59.91 367 ALA A CA 1
ATOM 2965 C C . ALA A 1 367 ? 1.617 10.419 -4.926 1.00 59.91 367 ALA A C 1
ATOM 2967 O O . ALA A 1 367 ? 1.935 9.255 -5.136 1.00 59.91 367 ALA A O 1
ATOM 2968 N N . ASP A 1 368 ? 1.949 11.426 -5.741 1.00 48.78 368 ASP A N 1
ATOM 2969 C CA . ASP A 1 368 ? 2.735 11.232 -6.963 1.00 48.78 368 ASP A CA 1
ATOM 2970 C C . ASP A 1 368 ? 4.231 11.051 -6.677 1.00 48.78 368 ASP A C 1
ATOM 2972 O O . ASP A 1 368 ? 4.864 10.220 -7.320 1.00 48.78 368 ASP A O 1
ATOM 2976 N N . ASP A 1 369 ? 4.763 11.751 -5.670 1.00 47.56 369 ASP A N 1
ATOM 2977 C CA . ASP A 1 369 ? 6.189 11.692 -5.303 1.00 47.56 369 ASP A CA 1
ATOM 2978 C C . ASP A 1 369 ? 6.524 10.477 -4.413 1.00 47.56 369 ASP A C 1
ATOM 2980 O O . ASP A 1 369 ? 7.686 10.123 -4.246 1.00 47.56 369 ASP A O 1
ATOM 2984 N N . ASP A 1 370 ? 5.512 9.850 -3.805 1.00 61.94 370 ASP A N 1
ATOM 2985 C CA . ASP A 1 370 ? 5.651 8.715 -2.882 1.00 61.94 370 ASP A CA 1
ATOM 2986 C C . ASP A 1 370 ? 4.581 7.653 -3.179 1.00 61.94 370 ASP A C 1
ATOM 2988 O O . ASP A 1 370 ? 3.806 7.224 -2.313 1.00 61.94 370 ASP A O 1
ATOM 2992 N N . ARG A 1 371 ? 4.495 7.268 -4.462 1.00 63.00 371 ARG A N 1
ATOM 2993 C CA . ARG A 1 371 ? 3.503 6.296 -4.940 1.00 63.00 371 ARG A CA 1
ATOM 2994 C C . ARG A 1 371 ? 3.634 4.954 -4.263 1.00 63.00 371 ARG A C 1
ATOM 2996 O O . ARG A 1 371 ? 2.611 4.331 -4.033 1.00 63.00 371 ARG A O 1
ATOM 3003 N N . GLU A 1 372 ? 4.833 4.494 -3.935 1.00 63.69 372 GLU A N 1
ATOM 3004 C CA . GLU A 1 372 ? 5.023 3.175 -3.323 1.00 63.69 372 GLU A CA 1
ATOM 3005 C C . GLU A 1 372 ? 4.944 3.194 -1.790 1.00 63.69 372 GLU A C 1
ATOM 3007 O O . GLU A 1 372 ? 4.718 2.144 -1.181 1.00 63.69 372 GLU A O 1
ATOM 3012 N N . GLY A 1 373 ? 5.033 4.373 -1.170 1.00 75.56 373 GLY A N 1
ATOM 3013 C CA . GLY A 1 373 ? 5.006 4.561 0.276 1.00 75.56 373 GLY A CA 1
ATOM 3014 C C . GLY A 1 373 ? 3.716 5.168 0.843 1.00 75.56 373 GLY A C 1
ATOM 3015 O O . GLY A 1 373 ? 2.630 5.055 0.257 1.00 75.56 373 GLY A O 1
ATOM 3016 N N . PRO A 1 374 ? 3.806 5.792 2.035 1.00 77.25 374 PRO A N 1
ATOM 3017 C CA . PRO A 1 374 ? 2.680 6.412 2.734 1.00 77.25 374 PRO A CA 1
ATOM 3018 C C . PRO A 1 374 ? 1.921 7.502 1.957 1.00 77.25 374 PRO A C 1
ATOM 3020 O O . PRO A 1 374 ? 0.769 7.786 2.296 1.00 77.25 374 PRO A O 1
ATOM 3023 N N . GLY A 1 375 ? 2.530 8.157 0.965 1.00 74.94 375 GLY A N 1
ATOM 3024 C CA . GLY A 1 375 ? 1.881 9.178 0.137 1.00 74.94 375 GLY A CA 1
ATOM 3025 C C . GLY A 1 375 ? 0.766 8.613 -0.740 1.00 74.94 375 GLY A C 1
ATOM 3026 O O . GLY A 1 375 ? -0.339 9.165 -0.761 1.00 74.94 375 GLY A O 1
ATOM 3027 N N . GLY A 1 376 ? 1.031 7.483 -1.398 1.00 76.19 376 GLY A N 1
ATOM 3028 C CA . GLY A 1 376 ? 0.087 6.739 -2.235 1.00 76.19 376 GLY A CA 1
ATOM 3029 C C . GLY A 1 376 ? -0.813 5.760 -1.470 1.00 76.19 376 GLY A C 1
ATOM 3030 O O . GLY A 1 376 ? -1.328 4.816 -2.072 1.00 76.19 376 GLY A O 1
ATOM 3031 N N . SER A 1 377 ? -0.957 5.912 -0.150 1.00 83.31 377 SER A N 1
ATOM 3032 C CA . SER A 1 377 ? -1.678 4.976 0.720 1.00 83.31 377 SER A CA 1
ATOM 3033 C C . SER A 1 377 ? -3.039 5.508 1.195 1.00 83.31 377 SER A C 1
ATOM 3035 O O . SER A 1 377 ? -3.319 6.717 1.196 1.00 83.31 377 SER A O 1
ATOM 3037 N N . THR A 1 378 ? -3.899 4.597 1.658 1.00 87.75 378 THR A N 1
ATOM 3038 C CA . THR A 1 378 ? -5.128 4.944 2.378 1.00 87.75 378 THR A CA 1
ATOM 3039 C C . THR A 1 378 ? -4.770 5.491 3.754 1.00 87.75 378 THR A C 1
ATOM 3041 O O . THR A 1 378 ? -4.251 4.783 4.612 1.00 87.75 378 THR A O 1
ATOM 3044 N N . ARG A 1 379 ? -5.075 6.769 3.994 1.00 92.12 379 ARG A N 1
ATOM 3045 C CA . ARG A 1 379 ? -4.699 7.474 5.228 1.00 92.12 379 ARG A CA 1
ATOM 3046 C C . ARG A 1 379 ? -5.917 7.742 6.101 1.00 92.12 379 ARG A C 1
ATOM 3048 O O . ARG A 1 379 ? -6.894 8.336 5.636 1.00 92.12 379 ARG A O 1
ATOM 3055 N N . ARG A 1 380 ? -5.854 7.344 7.372 1.00 96.19 380 ARG A N 1
ATOM 3056 C CA . ARG A 1 380 ? -6.931 7.509 8.357 1.00 96.19 380 ARG A CA 1
ATOM 3057 C C . ARG A 1 380 ? -6.407 8.083 9.667 1.00 96.19 380 ARG A C 1
ATOM 3059 O O . ARG A 1 380 ? -5.318 7.757 10.124 1.00 96.19 380 ARG A O 1
ATOM 3066 N N . ILE A 1 381 ? -7.203 8.955 10.270 1.00 95.56 381 ILE A N 1
ATOM 3067 C CA . ILE A 1 381 ? -6.999 9.502 11.607 1.00 95.56 381 ILE A CA 1
ATOM 3068 C C . ILE A 1 381 ? -8.161 9.004 12.456 1.00 95.56 381 ILE A C 1
ATOM 3070 O O . ILE A 1 381 ? -9.317 9.249 12.119 1.00 95.56 381 ILE A O 1
ATOM 3074 N N . VAL A 1 382 ? -7.856 8.345 13.565 1.00 96.44 382 VAL A N 1
ATOM 3075 C CA . VAL A 1 382 ? -8.850 7.816 14.506 1.00 96.44 382 VAL A CA 1
ATOM 3076 C C . VAL A 1 382 ? -8.632 8.426 15.880 1.00 96.44 382 VAL A C 1
ATOM 3078 O O . VAL A 1 382 ? -7.511 8.785 16.245 1.00 96.44 382 VAL A O 1
ATOM 3081 N N . THR A 1 383 ? -9.715 8.605 16.629 1.00 93.44 383 THR A N 1
ATOM 3082 C CA . THR A 1 383 ? -9.689 9.347 17.902 1.00 93.44 383 THR A CA 1
ATOM 3083 C C . THR A 1 383 ? -10.034 8.495 19.109 1.00 93.44 383 THR A C 1
ATOM 3085 O O . THR A 1 383 ? -9.892 8.952 20.243 1.00 93.44 383 THR A O 1
ATOM 3088 N N . THR A 1 384 ? -10.456 7.255 18.879 1.00 91.19 384 THR A N 1
ATOM 3089 C CA . THR A 1 384 ? -10.758 6.288 19.930 1.00 91.19 384 THR A CA 1
ATOM 3090 C C . THR A 1 384 ? -10.029 4.966 19.666 1.00 91.19 384 THR A C 1
ATOM 3092 O O . THR A 1 384 ? -9.716 4.669 18.511 1.00 91.19 384 THR A O 1
ATOM 3095 N N . PRO A 1 385 ? -9.740 4.173 20.712 1.00 91.00 385 PRO A N 1
ATOM 3096 C CA . PRO A 1 385 ? -9.141 2.848 20.552 1.00 91.00 385 PRO A CA 1
ATOM 3097 C C . PRO A 1 385 ? -10.037 1.902 19.752 1.00 91.00 385 PRO A C 1
ATOM 3099 O O . PRO A 1 385 ? -9.532 1.156 18.924 1.00 91.00 385 PRO A O 1
ATOM 3102 N N . ASP A 1 386 ? -11.353 1.990 19.952 1.00 89.81 386 ASP A N 1
ATOM 3103 C CA . ASP A 1 386 ? -12.322 1.139 19.262 1.00 89.81 386 ASP A CA 1
ATOM 3104 C C . ASP A 1 386 ? -12.320 1.442 17.755 1.00 89.81 386 ASP A C 1
ATOM 3106 O O . ASP A 1 386 ? -12.175 0.528 16.951 1.00 89.81 386 ASP A O 1
ATOM 3110 N N . GLU A 1 387 ? -12.329 2.727 17.359 1.00 92.56 387 GLU A N 1
ATOM 3111 C CA . GLU A 1 387 ? -12.129 3.127 15.954 1.00 92.56 387 GLU A CA 1
ATOM 3112 C C . GLU A 1 387 ? -10.782 2.652 15.400 1.00 92.56 387 GLU A C 1
ATOM 3114 O O . GLU A 1 387 ? -10.681 2.337 14.220 1.00 92.56 387 GLU A O 1
ATOM 3119 N N . PHE A 1 388 ? -9.726 2.625 16.214 1.00 95.56 388 PHE A N 1
ATOM 3120 C CA . PHE A 1 388 ? -8.413 2.186 15.752 1.00 95.56 388 PHE A CA 1
ATOM 3121 C C . PHE A 1 388 ? -8.380 0.693 15.445 1.00 95.56 388 PHE A C 1
ATOM 3123 O O . PHE A 1 388 ? -7.978 0.314 14.347 1.00 95.56 388 PHE A O 1
ATOM 3130 N N . ILE A 1 389 ? -8.842 -0.131 16.384 1.00 94.06 389 ILE A N 1
ATOM 3131 C CA . ILE A 1 389 ? -8.917 -1.588 16.238 1.00 94.06 389 ILE A CA 1
ATOM 3132 C C . ILE A 1 389 ? -9.828 -1.949 15.066 1.00 94.06 389 ILE A C 1
ATOM 3134 O O . ILE A 1 389 ? -9.462 -2.757 14.218 1.00 94.06 389 ILE A O 1
ATOM 3138 N N . ASP A 1 390 ? -10.968 -1.274 14.965 1.00 94.12 390 ASP A N 1
ATOM 3139 C CA . ASP A 1 390 ? -11.919 -1.444 13.879 1.00 94.12 390 ASP A CA 1
ATOM 3140 C C . ASP A 1 390 ? -11.313 -1.135 12.501 1.00 94.12 390 ASP A C 1
ATOM 3142 O O . ASP A 1 390 ? -11.426 -1.939 11.576 1.00 94.12 390 ASP A O 1
ATOM 3146 N N . LYS A 1 391 ? -10.597 -0.010 12.349 1.00 96.19 391 LYS A N 1
ATOM 3147 C CA . LYS A 1 391 ? -9.921 0.309 11.080 1.00 96.19 391 LYS A CA 1
ATOM 3148 C C . LYS A 1 391 ? -8.805 -0.674 10.749 1.00 96.19 391 LYS A C 1
ATOM 3150 O O . LYS A 1 391 ? -8.603 -0.958 9.571 1.00 96.19 391 LYS A O 1
ATOM 3155 N N . VAL A 1 392 ? -8.104 -1.197 11.753 1.00 96.06 392 VAL A N 1
ATOM 3156 C CA . VAL A 1 392 ? -7.110 -2.260 11.552 1.00 96.06 392 VAL A CA 1
ATOM 3157 C C . VAL A 1 392 ? -7.797 -3.539 11.067 1.00 96.06 392 VAL A C 1
ATOM 3159 O O . VAL A 1 392 ? -7.345 -4.115 10.086 1.00 96.06 392 VAL A O 1
ATOM 3162 N N . ALA A 1 393 ? -8.929 -3.938 11.654 1.00 94.62 393 ALA A N 1
ATOM 3163 C CA . ALA A 1 393 ? -9.694 -5.106 11.206 1.00 94.62 393 ALA A CA 1
ATOM 3164 C C . ALA A 1 393 ? -10.182 -4.972 9.754 1.00 94.62 393 ALA A C 1
ATOM 3166 O O . ALA A 1 393 ? -10.085 -5.918 8.974 1.00 94.62 393 ALA A O 1
ATOM 3167 N N . VAL A 1 394 ? -10.664 -3.787 9.369 1.00 95.56 394 VAL A N 1
ATOM 3168 C CA . VAL A 1 394 ? -11.067 -3.499 7.984 1.00 95.56 394 VAL A CA 1
ATOM 3169 C C . VAL A 1 394 ? -9.877 -3.562 7.022 1.00 95.56 394 VAL A C 1
ATOM 3171 O O . VAL A 1 394 ? -9.989 -4.154 5.949 1.00 95.56 394 VAL A O 1
ATOM 3174 N N . CYS A 1 395 ? -8.742 -2.980 7.418 1.00 92.12 395 CYS A N 1
ATOM 3175 C CA . CYS A 1 395 ? -7.503 -3.003 6.647 1.00 92.12 395 CYS A CA 1
ATOM 3176 C C . CYS A 1 395 ? -7.022 -4.440 6.400 1.00 92.12 395 CYS A C 1
ATOM 3178 O O . CYS A 1 395 ? -6.775 -4.810 5.256 1.00 92.12 395 CYS A O 1
ATOM 3180 N N . GLU A 1 396 ? -6.967 -5.271 7.443 1.00 86.62 396 GLU A N 1
ATOM 3181 C CA . GLU A 1 396 ? -6.518 -6.666 7.342 1.00 86.62 396 GLU A CA 1
ATOM 3182 C C . GLU A 1 396 ? -7.474 -7.545 6.523 1.00 86.62 396 GLU A C 1
ATOM 3184 O O . GLU A 1 396 ? -7.041 -8.508 5.893 1.00 86.62 396 GLU A O 1
ATOM 3189 N N . ALA A 1 397 ? -8.761 -7.192 6.475 1.00 86.50 397 ALA A N 1
ATOM 3190 C CA . ALA A 1 397 ? -9.741 -7.837 5.606 1.00 86.50 397 ALA A CA 1
ATOM 3191 C C . ALA A 1 397 ? -9.673 -7.362 4.138 1.00 86.50 397 ALA A C 1
ATOM 3193 O O . ALA A 1 397 ? -10.449 -7.847 3.316 1.00 86.50 397 ALA A O 1
ATOM 3194 N N . ALA A 1 398 ? -8.778 -6.422 3.802 1.00 86.50 398 ALA A N 1
ATOM 3195 C CA . ALA A 1 398 ? -8.668 -5.795 2.482 1.00 86.50 398 ALA A CA 1
ATOM 3196 C C . ALA A 1 398 ? -9.993 -5.168 1.992 1.00 86.50 398 ALA A C 1
ATOM 3198 O O . ALA A 1 398 ? -10.325 -5.212 0.807 1.00 86.50 398 ALA A O 1
ATOM 3199 N N . LEU A 1 399 ? -10.770 -4.591 2.915 1.00 88.75 399 LEU A N 1
ATOM 3200 C CA . LEU A 1 399 ? -12.062 -3.966 2.622 1.00 88.75 399 LEU A CA 1
ATOM 3201 C C . LEU A 1 399 ? -11.949 -2.436 2.610 1.00 88.75 399 LEU A C 1
ATOM 3203 O O . LEU A 1 399 ? -11.174 -1.835 3.351 1.00 88.75 399 LEU A O 1
ATOM 3207 N N . ASP A 1 400 ? -12.778 -1.778 1.800 1.00 90.75 400 ASP A N 1
ATOM 3208 C CA . ASP A 1 400 ? -12.954 -0.322 1.858 1.00 90.75 400 ASP A CA 1
ATOM 3209 C C . ASP A 1 400 ? -13.724 0.093 3.130 1.00 90.75 400 ASP A C 1
ATOM 3211 O O . ASP A 1 400 ? -14.900 -0.250 3.305 1.00 90.75 400 ASP A O 1
ATOM 3215 N N . ASP A 1 401 ? -13.084 0.866 4.016 1.00 95.75 401 ASP A N 1
ATOM 3216 C CA . ASP A 1 401 ? -13.704 1.313 5.267 1.00 95.75 401 ASP A CA 1
ATOM 3217 C C . ASP A 1 401 ? -14.876 2.261 5.072 1.00 95.75 401 ASP A C 1
ATOM 3219 O O . ASP A 1 401 ? -15.754 2.323 5.929 1.00 95.75 401 ASP A O 1
ATOM 3223 N N . ARG A 1 402 ? -14.932 2.974 3.950 1.00 95.19 402 ARG A N 1
ATOM 3224 C CA . ARG A 1 402 ? -16.068 3.831 3.604 1.00 95.19 402 ARG A CA 1
ATOM 3225 C C . ARG A 1 402 ? -17.336 2.995 3.466 1.00 95.19 402 ARG A C 1
ATOM 3227 O O . ARG A 1 402 ? -18.384 3.364 3.991 1.00 95.19 402 ARG A O 1
ATOM 3234 N N . ILE A 1 403 ? -17.220 1.832 2.831 1.00 96.12 403 ILE A N 1
ATOM 3235 C CA . ILE A 1 403 ? -18.332 0.895 2.660 1.00 96.12 403 ILE A CA 1
ATOM 3236 C C . ILE A 1 403 ? -18.709 0.264 3.995 1.00 96.12 403 ILE A C 1
ATOM 3238 O O . ILE A 1 403 ? -19.890 0.202 4.328 1.00 96.12 403 ILE A O 1
ATOM 3242 N N . ILE A 1 404 ? -17.723 -0.121 4.806 1.00 96.75 404 ILE A N 1
ATOM 3243 C CA . ILE A 1 404 ? -17.978 -0.663 6.144 1.00 96.75 404 ILE A CA 1
ATOM 3244 C C . ILE A 1 404 ? -18.731 0.338 7.029 1.00 96.75 404 ILE A C 1
ATOM 3246 O O . ILE A 1 404 ? -19.689 -0.048 7.698 1.00 96.75 404 ILE A O 1
ATOM 3250 N N . GLU A 1 405 ? -18.380 1.625 7.010 1.00 96.12 405 GLU A N 1
ATOM 3251 C CA . GLU A 1 405 ? -19.122 2.630 7.782 1.00 96.12 405 GLU A CA 1
ATOM 3252 C C . GLU A 1 405 ? -20.571 2.818 7.290 1.00 96.12 405 GLU A C 1
ATOM 3254 O O . GLU A 1 405 ? -21.468 3.037 8.108 1.00 96.12 405 GLU A O 1
ATOM 3259 N N . LEU A 1 406 ? -20.831 2.695 5.981 1.00 95.75 406 LEU A N 1
ATOM 3260 C CA . LEU A 1 406 ? -22.193 2.708 5.427 1.00 95.75 406 LEU A CA 1
ATOM 3261 C C . LEU A 1 406 ? -22.988 1.462 5.846 1.00 95.75 406 LEU A C 1
ATOM 3263 O O . LEU A 1 406 ? -24.129 1.580 6.296 1.00 95.75 406 LEU A O 1
ATOM 3267 N N . VAL A 1 407 ? -22.365 0.280 5.797 1.00 96.31 407 VAL A N 1
ATOM 3268 C CA . VAL A 1 407 ? -22.961 -0.971 6.291 1.00 96.31 407 VAL A CA 1
ATOM 3269 C C . VAL A 1 407 ? -23.326 -0.839 7.771 1.00 96.31 407 VAL A C 1
ATOM 3271 O O . VAL A 1 407 ? -24.450 -1.159 8.156 1.00 96.31 407 VAL A O 1
ATOM 3274 N N . LYS A 1 408 ? -22.436 -0.284 8.604 1.00 95.25 408 LYS A N 1
ATOM 3275 C CA . LYS A 1 408 ? -22.708 -0.033 10.029 1.00 95.25 408 LYS A CA 1
ATOM 3276 C C . LYS A 1 408 ? -23.896 0.897 10.259 1.00 95.25 408 LYS A C 1
ATOM 3278 O O . LYS A 1 408 ? -24.658 0.671 11.199 1.00 95.25 408 LYS A O 1
ATOM 3283 N N . LEU A 1 409 ? -24.092 1.918 9.419 1.00 92.75 409 LEU A N 1
ATOM 3284 C CA . LEU A 1 409 ? -25.302 2.746 9.483 1.00 92.75 409 LEU A CA 1
ATOM 3285 C C . LEU A 1 409 ? -26.568 1.936 9.183 1.00 92.75 409 LEU A C 1
ATOM 3287 O O . LEU A 1 409 ? -27.560 2.084 9.898 1.00 92.75 409 LEU A O 1
ATOM 3291 N N . GLY A 1 410 ? -26.523 1.054 8.182 1.00 92.44 410 GLY A N 1
ATOM 3292 C CA . GLY A 1 410 ? -27.615 0.125 7.881 1.00 92.44 410 GLY A CA 1
ATOM 3293 C C . GLY A 1 410 ? -27.929 -0.811 9.053 1.00 92.44 410 GLY A C 1
ATOM 3294 O O . GLY A 1 410 ? -29.092 -0.957 9.435 1.00 92.44 410 GLY A O 1
ATOM 3295 N N . ILE A 1 411 ? -26.895 -1.378 9.688 1.00 93.62 411 ILE A N 1
ATOM 3296 C CA . ILE A 1 411 ? -27.029 -2.215 10.893 1.00 93.62 411 ILE A CA 1
ATOM 3297 C C . ILE A 1 411 ? -27.699 -1.428 12.023 1.00 93.62 411 ILE A C 1
ATOM 3299 O O . ILE A 1 411 ? -28.640 -1.928 12.640 1.00 93.62 411 ILE A O 1
ATOM 3303 N N . ALA A 1 412 ? -27.254 -0.194 12.281 1.00 91.62 412 ALA A N 1
ATOM 3304 C CA . ALA A 1 412 ? -27.840 0.656 13.313 1.00 91.62 412 ALA A CA 1
ATOM 3305 C C . ALA A 1 412 ? -29.336 0.907 13.057 1.00 91.62 412 ALA A C 1
ATOM 3307 O O . ALA A 1 412 ? -30.146 0.733 13.966 1.00 91.62 412 ALA A O 1
ATOM 3308 N N . GLY A 1 413 ? -29.711 1.249 11.819 1.00 90.06 413 GLY A N 1
ATOM 3309 C CA . GLY A 1 413 ? -31.109 1.459 11.433 1.00 90.06 413 GLY A CA 1
ATOM 3310 C C . GLY A 1 413 ? -31.969 0.199 11.578 1.00 90.06 413 GLY A C 1
ATOM 3311 O O . GLY A 1 413 ? -33.068 0.258 12.128 1.00 90.06 413 GLY A O 1
ATOM 3312 N N . SER A 1 414 ? -31.453 -0.962 11.163 1.00 90.25 414 SER A N 1
ATOM 3313 C CA . SER A 1 414 ? -32.129 -2.254 11.349 1.00 90.25 414 SER A CA 1
ATOM 3314 C C . SER A 1 414 ? -32.336 -2.581 12.832 1.00 90.25 414 SER A C 1
ATOM 3316 O O . SER A 1 414 ? -33.438 -2.939 13.251 1.00 90.25 414 SER A O 1
ATOM 3318 N N . ALA A 1 415 ? -31.303 -2.381 13.656 1.00 89.44 415 ALA A N 1
ATOM 3319 C CA . ALA A 1 415 ? -31.370 -2.627 15.091 1.00 89.44 415 ALA A CA 1
ATOM 3320 C C . ALA A 1 415 ? -32.366 -1.696 15.806 1.00 89.44 415 ALA A C 1
ATOM 3322 O O . ALA A 1 415 ? -33.014 -2.129 16.760 1.00 89.44 415 ALA A O 1
ATOM 3323 N N . MET A 1 416 ? -32.522 -0.448 15.347 1.00 89.62 416 MET A N 1
ATOM 3324 C CA . MET A 1 416 ? -33.560 0.470 15.839 1.00 89.62 416 MET A CA 1
ATOM 3325 C C . MET A 1 416 ? -34.961 -0.022 15.461 1.00 89.62 416 MET A C 1
ATOM 3327 O O . MET A 1 416 ? -35.804 -0.212 16.335 1.00 89.62 416 MET A O 1
ATOM 3331 N N . ASN A 1 417 ? -35.180 -0.358 14.186 1.00 88.19 417 ASN A N 1
ATOM 3332 C CA . ASN A 1 417 ? -36.469 -0.860 13.696 1.00 88.19 417 ASN A CA 1
ATOM 3333 C C . ASN A 1 417 ? -36.913 -2.162 14.388 1.00 88.19 417 ASN A C 1
ATOM 3335 O O . ASN A 1 417 ? -38.105 -2.380 14.604 1.00 88.19 417 ASN A O 1
ATOM 3339 N N . ALA A 1 418 ? -35.962 -3.024 14.749 1.00 86.81 418 ALA A N 1
ATOM 3340 C CA . ALA A 1 418 ? -36.212 -4.258 15.491 1.00 86.81 418 ALA A CA 1
ATOM 3341 C C . ALA A 1 418 ? -36.399 -4.043 17.010 1.00 86.81 418 ALA A C 1
ATOM 3343 O O . ALA A 1 418 ? -36.679 -4.996 17.738 1.00 86.81 418 ALA A O 1
ATOM 3344 N N . GLY A 1 419 ? -36.243 -2.812 17.511 1.00 85.25 419 GLY A N 1
ATOM 3345 C CA . GLY A 1 419 ? -36.359 -2.472 18.931 1.00 85.25 419 GLY A CA 1
ATOM 3346 C C . GLY A 1 419 ? -35.162 -2.900 19.788 1.00 85.25 419 GLY A C 1
ATOM 3347 O O . GLY A 1 419 ? -35.244 -2.871 21.017 1.00 85.25 419 GLY A O 1
ATOM 3348 N N . HIS A 1 420 ? -34.045 -3.296 19.171 1.00 84.06 420 HIS A N 1
ATOM 3349 C CA . HIS A 1 420 ? -32.808 -3.640 19.876 1.00 84.06 420 HIS A CA 1
ATOM 3350 C C . HIS A 1 420 ? -32.018 -2.395 20.301 1.00 84.06 420 HIS A C 1
ATOM 3352 O O . HIS A 1 420 ? -31.370 -2.395 21.354 1.00 84.06 420 HIS A O 1
ATOM 3358 N N . LEU A 1 421 ? -32.113 -1.318 19.519 1.00 84.31 421 LEU A N 1
ATOM 3359 C CA . LEU A 1 421 ? -31.655 0.019 19.887 1.00 84.31 421 LEU A CA 1
ATOM 3360 C C . LEU A 1 421 ? -32.866 0.949 20.077 1.00 84.31 421 LEU A C 1
ATOM 3362 O O . LEU A 1 421 ? -33.797 0.886 19.281 1.00 84.31 421 LEU A O 1
ATOM 3366 N N . PRO A 1 422 ? -32.890 1.803 21.118 1.00 82.50 422 PRO A N 1
ATOM 3367 C CA . PRO A 1 422 ? -33.944 2.799 21.276 1.00 82.50 422 PRO A CA 1
ATOM 3368 C C . PRO A 1 422 ? -33.963 3.786 20.106 1.00 82.50 422 PRO A C 1
ATOM 3370 O O . PRO A 1 422 ? -32.908 4.277 19.697 1.00 82.50 422 PRO A O 1
ATOM 3373 N N . ASP A 1 423 ? -35.159 4.144 19.642 1.00 78.69 423 ASP A N 1
ATOM 3374 C CA . ASP A 1 423 ? -35.330 5.248 18.700 1.00 78.69 423 ASP A CA 1
ATOM 3375 C C . ASP A 1 423 ? -34.741 6.539 19.279 1.00 78.69 423 ASP A C 1
ATOM 3377 O O . ASP A 1 423 ? -35.021 6.920 20.419 1.00 78.69 423 ASP A O 1
ATOM 3381 N N . GLY A 1 424 ? -33.911 7.216 18.484 1.00 78.56 424 GLY A N 1
ATOM 3382 C CA . GLY A 1 424 ? -33.261 8.462 18.889 1.00 78.56 424 GLY A CA 1
ATOM 3383 C C . GLY A 1 424 ? -32.177 8.300 19.959 1.00 78.56 424 GLY A C 1
ATOM 3384 O O . GLY A 1 424 ? -31.838 9.290 20.603 1.00 78.56 424 GLY A O 1
ATOM 3385 N N . ILE A 1 425 ? -31.641 7.089 20.172 1.00 84.31 425 ILE A N 1
ATOM 3386 C CA . ILE A 1 425 ? -30.461 6.893 21.024 1.00 84.31 425 ILE A CA 1
ATOM 3387 C C . ILE A 1 425 ? -29.301 7.783 20.554 1.00 84.31 425 ILE A C 1
ATOM 3389 O O . ILE A 1 425 ? -28.983 7.833 19.364 1.00 84.31 425 ILE A O 1
ATOM 3393 N N . ASP A 1 426 ? -28.661 8.470 21.503 1.00 82.19 426 ASP A N 1
ATOM 3394 C CA . ASP A 1 426 ? -27.505 9.308 21.201 1.00 82.19 426 ASP A CA 1
ATOM 3395 C C . ASP A 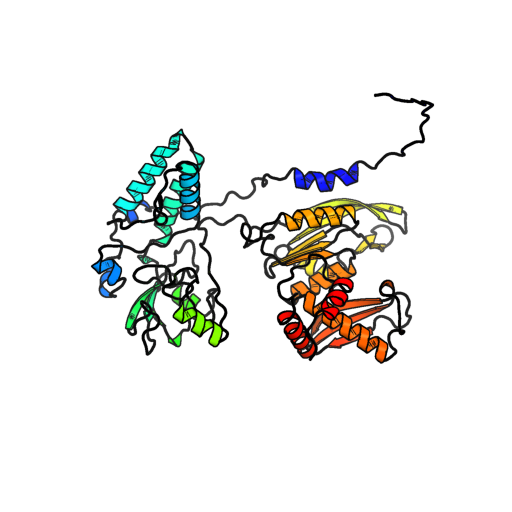1 426 ? -26.351 8.455 20.644 1.00 82.19 426 ASP A C 1
ATOM 3397 O O . ASP A 1 426 ? -26.074 7.345 21.113 1.00 82.19 426 ASP A O 1
ATOM 3401 N N . ASP A 1 427 ? -25.650 8.994 19.643 1.00 76.75 427 ASP A N 1
ATOM 3402 C CA . ASP A 1 427 ? -24.576 8.288 18.936 1.00 76.75 427 ASP A CA 1
ATOM 3403 C C . ASP A 1 427 ? -23.409 7.878 19.860 1.00 76.75 427 ASP A C 1
ATOM 3405 O O . ASP A 1 427 ? -22.700 6.926 19.546 1.00 76.75 427 ASP A O 1
ATOM 3409 N N . ASP A 1 428 ? -23.232 8.536 21.009 1.00 79.75 428 ASP A N 1
ATOM 3410 C CA . ASP A 1 428 ? -22.204 8.223 22.012 1.00 79.75 428 ASP A CA 1
ATOM 3411 C C . ASP A 1 428 ? -22.577 7.049 22.941 1.00 79.75 428 ASP A C 1
ATOM 3413 O O . ASP A 1 428 ? -21.760 6.630 23.761 1.00 79.75 428 ASP A O 1
ATOM 3417 N N . LYS A 1 429 ? -23.804 6.515 22.853 1.00 84.81 429 LYS A N 1
ATOM 3418 C CA . LYS A 1 429 ? -24.288 5.423 23.724 1.00 84.81 429 LYS A CA 1
ATOM 3419 C C . LYS A 1 429 ? -24.104 4.033 23.137 1.00 84.81 429 LYS A C 1
ATOM 3421 O O . LYS A 1 429 ? -24.302 3.045 23.854 1.00 84.81 429 LYS A O 1
ATOM 3426 N N . TYR A 1 430 ? -23.753 3.947 21.857 1.00 87.75 430 TYR A N 1
ATOM 3427 C CA . TYR A 1 430 ? -23.501 2.682 21.183 1.00 87.75 430 TYR A CA 1
ATOM 3428 C C . TYR A 1 430 ? -22.396 2.801 20.135 1.00 87.75 430 TYR A C 1
ATOM 3430 O O . TYR A 1 430 ? -22.282 3.799 19.416 1.00 87.75 430 TYR A O 1
ATOM 3438 N N . TYR A 1 431 ? -21.632 1.728 19.994 1.00 88.81 431 TYR A N 1
ATOM 3439 C CA . TYR A 1 431 ? -20.605 1.574 18.978 1.00 88.81 431 TYR A CA 1
ATOM 3440 C C . TYR A 1 431 ? -20.839 0.265 18.219 1.00 88.81 431 TYR A C 1
ATOM 3442 O O . TYR A 1 431 ? -21.358 -0.692 18.788 1.00 88.81 431 TYR A O 1
ATOM 3450 N N . ILE A 1 432 ? -20.542 0.258 16.919 1.00 92.69 432 ILE A N 1
ATOM 3451 C CA . ILE A 1 432 ? -20.645 -0.940 16.079 1.00 92.69 432 ILE A CA 1
ATOM 3452 C C . ILE A 1 432 ? -19.240 -1.232 15.561 1.00 92.69 432 ILE A C 1
ATOM 3454 O O . ILE A 1 432 ? -18.717 -0.463 14.748 1.00 92.69 432 ILE A O 1
ATOM 3458 N N . CYS A 1 433 ? -18.645 -2.316 16.046 1.00 92.19 433 CYS A N 1
ATOM 3459 C CA . CYS A 1 433 ? -17.331 -2.801 15.634 1.00 92.19 433 CYS A CA 1
ATOM 3460 C C . CYS A 1 433 ? -17.490 -3.752 14.452 1.00 92.19 433 CYS A C 1
ATOM 3462 O O . CYS A 1 433 ? -18.416 -4.561 14.439 1.00 92.19 433 CYS A O 1
ATOM 3464 N N . PHE A 1 434 ? -16.590 -3.684 13.481 1.00 94.88 434 PHE A N 1
ATOM 3465 C CA . PHE A 1 434 ? -16.351 -4.760 12.533 1.00 94.88 434 PHE A CA 1
ATOM 3466 C C . PHE A 1 434 ? -15.341 -5.733 13.146 1.00 94.88 434 PHE A C 1
ATOM 3468 O O . PHE A 1 434 ? -14.274 -5.327 13.601 1.00 94.88 434 PHE A O 1
ATOM 3475 N N . CYS A 1 435 ? -15.687 -7.016 13.162 1.00 90.12 435 CYS A N 1
ATOM 3476 C CA . CYS A 1 435 ? -14.911 -8.070 13.819 1.00 90.12 435 CYS A CA 1
ATOM 3477 C C . CYS A 1 435 ? -14.172 -8.973 12.819 1.00 90.12 435 CYS A C 1
ATOM 3479 O O . CYS A 1 435 ? -13.542 -9.947 13.222 1.00 90.12 435 CYS A O 1
ATOM 3481 N N . GLY A 1 436 ? -14.256 -8.668 11.521 1.00 88.56 436 GLY A N 1
ATOM 3482 C CA . GLY A 1 436 ? -13.669 -9.467 10.451 1.00 88.56 436 GLY A CA 1
ATOM 3483 C C . GLY A 1 436 ? -14.706 -10.230 9.629 1.00 88.56 436 GLY A C 1
ATOM 3484 O O . GLY A 1 436 ? -15.914 -9.997 9.703 1.00 88.56 436 GLY A O 1
ATOM 3485 N N . GLU A 1 437 ? -14.204 -11.148 8.813 1.00 86.94 437 GLU A N 1
ATOM 3486 C CA . GLU A 1 437 ? -15.002 -12.021 7.959 1.00 86.94 437 GLU A CA 1
ATOM 3487 C C . GLU A 1 437 ? -14.893 -13.471 8.438 1.00 86.94 437 GLU A C 1
ATOM 3489 O O . GLU A 1 437 ? -13.797 -13.960 8.716 1.00 86.94 437 GLU A O 1
ATOM 3494 N N . HIS A 1 438 ? -16.026 -14.169 8.505 1.00 84.69 438 HIS A N 1
ATOM 3495 C CA . HIS A 1 438 ? -16.086 -15.590 8.836 1.00 84.69 438 HIS A CA 1
ATOM 3496 C C . HIS A 1 438 ? -17.106 -16.285 7.930 1.00 84.69 438 HIS A C 1
ATOM 3498 O O . HIS A 1 438 ? -18.219 -15.791 7.773 1.00 84.69 438 HIS A O 1
ATOM 3504 N N . ASP A 1 439 ? -16.725 -17.411 7.318 1.00 84.12 439 ASP A N 1
ATOM 3505 C CA . ASP A 1 439 ? -17.562 -18.193 6.390 1.00 84.12 439 ASP A CA 1
ATOM 3506 C C . ASP A 1 439 ? -18.212 -17.372 5.252 1.00 84.12 439 ASP A C 1
ATOM 3508 O O . ASP A 1 439 ? -19.310 -17.672 4.789 1.00 84.12 439 ASP A O 1
ATOM 3512 N N . GLY A 1 440 ? -17.519 -16.333 4.770 1.00 82.38 440 GLY A N 1
ATOM 3513 C CA . GLY A 1 440 ? -17.995 -15.471 3.682 1.00 82.38 440 GLY A CA 1
ATOM 3514 C C . GLY A 1 440 ? -18.946 -14.350 4.114 1.00 82.38 440 GLY A C 1
ATOM 3515 O O . GLY A 1 440 ? -19.364 -13.562 3.264 1.00 82.38 440 GLY A O 1
ATOM 3516 N N . ALA A 1 441 ? -19.257 -14.242 5.408 1.00 91.06 441 ALA A N 1
ATOM 3517 C CA . ALA A 1 441 ? -20.094 -13.189 5.967 1.00 91.06 441 ALA A CA 1
ATOM 3518 C C . ALA A 1 441 ? -19.286 -12.199 6.818 1.00 91.06 441 ALA A C 1
ATOM 3520 O O . ALA A 1 441 ? -18.306 -12.552 7.481 1.00 91.06 441 ALA A O 1
ATOM 3521 N N . LEU A 1 442 ? -19.715 -10.937 6.802 1.00 94.88 442 LEU A N 1
ATOM 3522 C CA . LEU A 1 442 ? -19.119 -9.857 7.580 1.00 94.88 442 LEU A CA 1
ATOM 3523 C C . LEU A 1 442 ? -19.682 -9.876 9.002 1.00 94.88 442 LEU A C 1
ATOM 3525 O O . LEU A 1 442 ? -20.898 -9.816 9.195 1.00 94.88 442 LEU A O 1
ATOM 3529 N N . GLN A 1 443 ? -18.799 -9.937 9.994 1.00 94.94 443 GLN A N 1
ATOM 3530 C CA . GLN A 1 443 ? -19.165 -10.032 11.403 1.00 94.94 443 GLN A CA 1
ATOM 3531 C C . GLN A 1 443 ? -19.070 -8.662 12.072 1.00 94.94 443 GLN A C 1
ATOM 3533 O O . GLN A 1 443 ? -18.080 -7.942 11.921 1.00 94.94 443 GLN A O 1
ATOM 3538 N N . PHE A 1 444 ? -20.100 -8.309 12.833 1.00 95.00 444 PHE A N 1
ATOM 3539 C CA . PHE A 1 444 ? -20.177 -7.052 13.563 1.00 95.00 444 PHE A CA 1
ATOM 3540 C C . PHE A 1 444 ? -20.627 -7.265 15.002 1.00 95.00 444 PHE A C 1
ATOM 3542 O O . PHE A 1 444 ? -21.450 -8.132 15.299 1.00 95.00 444 PHE A O 1
ATOM 3549 N N . GLU A 1 445 ? -20.160 -6.390 15.882 1.00 92.31 445 GLU A N 1
ATOM 3550 C CA . GLU A 1 445 ? -20.547 -6.360 17.285 1.00 92.31 445 GLU A CA 1
ATOM 3551 C C . GLU A 1 445 ? -21.149 -4.999 17.643 1.00 92.31 445 GLU A C 1
ATOM 3553 O O . GLU A 1 445 ? -20.550 -3.954 17.398 1.00 92.31 445 GLU A O 1
ATOM 3558 N N . ILE A 1 446 ? -22.342 -4.998 18.238 1.00 90.81 446 ILE A N 1
ATOM 3559 C CA . ILE A 1 446 ? -23.003 -3.796 18.749 1.00 90.81 446 ILE A CA 1
ATOM 3560 C C . ILE A 1 446 ? -22.741 -3.704 20.251 1.00 90.81 446 ILE A C 1
ATOM 3562 O O . ILE A 1 446 ? -23.360 -4.409 21.058 1.00 90.81 446 ILE A O 1
ATOM 3566 N N . GLN A 1 447 ? -21.856 -2.784 20.624 1.00 85.44 447 GLN A N 1
ATOM 3567 C CA . GLN A 1 447 ? -21.518 -2.468 22.005 1.00 85.44 447 GLN A CA 1
ATOM 3568 C C . GLN A 1 447 ? -22.392 -1.327 22.526 1.00 85.44 447 GLN A C 1
ATOM 3570 O O . GLN A 1 447 ? -22.598 -0.314 21.856 1.00 85.44 447 GLN A O 1
ATOM 3575 N N . ARG A 1 448 ? -22.908 -1.472 23.751 1.00 80.56 448 ARG A N 1
ATOM 3576 C CA . ARG A 1 448 ? -23.755 -0.471 24.420 1.00 80.56 448 ARG A CA 1
ATOM 3577 C C . ARG A 1 448 ? -23.133 -0.078 25.748 1.00 80.56 448 ARG A C 1
ATOM 3579 O O . ARG A 1 448 ? -22.694 -0.935 26.507 1.00 80.56 448 ARG A O 1
ATOM 3586 N N . SER A 1 449 ? -23.179 1.209 26.085 1.00 63.41 449 SER A N 1
ATOM 3587 C CA . SER A 1 449 ? -22.492 1.733 27.274 1.00 63.41 449 SER A CA 1
ATOM 3588 C C . SER A 1 449 ? -23.063 1.257 28.627 1.00 63.41 449 SER A C 1
ATOM 3590 O O . SER A 1 449 ? -22.540 1.665 29.663 1.00 63.41 449 SER A O 1
ATOM 3592 N N . ALA A 1 450 ? -24.161 0.480 28.664 1.00 55.22 450 ALA A N 1
ATOM 3593 C CA . ALA A 1 450 ? -24.881 0.171 29.909 1.00 55.22 450 ALA A CA 1
ATOM 3594 C C . ALA A 1 450 ? -25.850 -1.044 29.877 1.00 55.22 450 ALA A C 1
ATOM 3596 O O . ALA A 1 450 ? -26.879 -0.990 30.554 1.00 55.22 450 ALA A O 1
ATOM 3597 N N . THR A 1 451 ? -25.600 -2.125 29.122 1.00 52.56 451 THR A N 1
ATOM 3598 C CA . THR A 1 451 ? -26.510 -3.301 29.120 1.00 52.56 451 THR A CA 1
ATOM 3599 C C . THR A 1 451 ? -25.981 -4.506 29.913 1.00 52.56 451 THR A C 1
ATOM 3601 O O . THR A 1 451 ? -24.804 -4.835 29.791 1.00 52.56 451 THR A O 1
ATOM 3604 N N . PRO A 1 452 ? -26.838 -5.208 30.690 1.00 56.69 452 PRO A N 1
ATOM 3605 C CA . PRO A 1 452 ? -26.481 -6.465 31.362 1.00 56.69 452 PRO A CA 1
ATOM 3606 C C . PRO A 1 452 ? -26.211 -7.629 30.398 1.00 56.69 452 PRO A C 1
ATOM 3608 O O . PRO A 1 452 ? -25.478 -8.548 30.746 1.00 56.69 452 PRO A O 1
ATOM 3611 N N . ASP A 1 453 ? -26.806 -7.585 29.203 1.00 64.00 453 ASP A N 1
ATOM 3612 C CA . ASP A 1 453 ? -26.889 -8.722 28.275 1.00 64.00 453 ASP A CA 1
ATOM 3613 C C . ASP A 1 453 ? -25.654 -8.888 27.370 1.00 64.00 453 ASP A C 1
ATOM 3615 O O . ASP A 1 453 ? -25.665 -9.693 26.443 1.00 64.00 453 ASP A O 1
ATOM 3619 N N . GLY A 1 454 ? -24.576 -8.147 27.649 1.00 70.50 454 GLY A N 1
ATOM 3620 C CA . GLY A 1 454 ? -23.358 -8.174 26.843 1.00 70.50 454 GLY A CA 1
ATOM 3621 C C . GLY A 1 454 ? -23.541 -7.562 25.446 1.00 70.50 454 GLY A C 1
ATOM 3622 O O . GLY A 1 454 ? -24.560 -6.916 25.171 1.00 70.50 454 GLY A O 1
ATOM 3623 N N . PRO A 1 455 ? -22.527 -7.696 24.580 1.00 81.88 455 PRO A N 1
ATOM 3624 C CA . PRO A 1 455 ? -22.587 -7.192 23.218 1.00 81.88 455 PRO A CA 1
ATOM 3625 C C . PRO A 1 455 ? -23.441 -8.076 22.302 1.00 81.88 455 PRO A C 1
ATOM 3627 O O . PRO A 1 455 ? -23.442 -9.305 22.404 1.00 81.88 455 PRO A O 1
ATOM 3630 N N . MET A 1 456 ? -24.155 -7.450 21.364 1.00 86.50 456 MET A N 1
ATOM 3631 C CA . MET A 1 456 ? -24.953 -8.180 20.374 1.00 86.50 456 MET A CA 1
ATOM 3632 C C . MET A 1 456 ? -24.126 -8.436 19.121 1.00 86.50 456 MET A C 1
ATOM 3634 O O . MET A 1 456 ? -23.500 -7.515 18.606 1.00 86.50 456 MET A O 1
ATOM 3638 N N . HIS A 1 457 ? -24.171 -9.660 18.608 1.00 90.38 457 HIS A N 1
ATOM 3639 C CA . HIS A 1 457 ? -23.456 -10.040 17.393 1.00 90.38 457 HIS A CA 1
ATOM 3640 C C . HIS A 1 457 ? -24.403 -9.984 16.195 1.00 90.38 457 HIS A C 1
ATOM 3642 O O . HIS A 1 457 ? -25.576 -10.353 16.304 1.00 90.38 457 HIS A O 1
ATOM 3648 N N . CYS A 1 458 ? -23.900 -9.503 15.065 1.00 90.56 458 CYS A N 1
ATOM 3649 C CA . CYS A 1 458 ? -24.637 -9.361 13.822 1.00 90.56 458 CYS A CA 1
ATOM 3650 C C . CYS A 1 458 ? -23.797 -9.918 12.674 1.00 90.56 458 CYS A C 1
ATOM 3652 O O . CYS A 1 458 ? -22.635 -9.550 12.520 1.00 90.56 458 CYS A O 1
ATOM 3654 N N . GLU A 1 459 ? -24.411 -10.768 11.861 1.00 93.19 459 GLU A N 1
ATOM 3655 C CA . GLU A 1 459 ? -23.809 -11.311 10.652 1.00 93.19 459 GLU A CA 1
ATOM 3656 C C . GLU A 1 459 ? -24.485 -10.681 9.438 1.00 93.19 459 GLU A C 1
ATOM 3658 O O . GLU A 1 459 ? -25.715 -10.674 9.328 1.00 93.19 459 GLU A O 1
ATOM 3663 N N . ILE A 1 460 ? -23.676 -10.126 8.542 1.00 94.12 460 ILE A N 1
ATOM 3664 C CA . ILE A 1 460 ? -24.134 -9.434 7.345 1.00 94.12 460 ILE A CA 1
ATOM 3665 C C . ILE A 1 460 ? -23.562 -10.127 6.114 1.00 94.12 460 ILE A C 1
ATOM 3667 O O . ILE A 1 460 ? -22.349 -10.270 5.963 1.00 94.12 460 ILE A O 1
ATOM 3671 N N . ASP A 1 461 ? -24.453 -10.518 5.208 1.00 90.62 461 ASP A N 1
ATOM 3672 C CA . ASP A 1 461 ? -24.077 -11.058 3.907 1.00 90.62 461 ASP A CA 1
ATOM 3673 C C . ASP A 1 461 ? -23.288 -10.026 3.082 1.00 90.62 461 ASP A C 1
ATOM 3675 O O . ASP A 1 461 ? -23.607 -8.829 3.070 1.00 90.62 461 ASP A O 1
ATOM 3679 N N . LYS A 1 462 ? -22.275 -10.491 2.341 1.00 88.00 462 LYS A N 1
ATOM 3680 C CA . LYS A 1 462 ? -21.443 -9.634 1.479 1.00 88.00 462 LYS A CA 1
ATOM 3681 C C . LYS A 1 462 ? -22.233 -8.903 0.390 1.00 88.00 462 LYS A C 1
ATOM 3683 O O . LYS A 1 462 ? -21.755 -7.887 -0.112 1.00 88.00 462 LYS A O 1
ATOM 3688 N N . GLY A 1 463 ? -23.445 -9.337 0.054 1.00 89.50 463 GLY A N 1
ATOM 3689 C CA . GLY A 1 463 ? -24.355 -8.604 -0.822 1.00 89.50 463 GLY A CA 1
ATOM 3690 C C . GLY A 1 463 ? -24.667 -7.194 -0.314 1.00 89.50 463 GLY A C 1
ATOM 3691 O O . GLY A 1 463 ? -24.735 -6.267 -1.118 1.00 89.50 463 GLY A O 1
ATOM 3692 N N . ALA A 1 464 ? -24.760 -6.986 1.006 1.00 90.81 464 ALA A N 1
ATOM 3693 C CA . ALA A 1 464 ? -24.944 -5.646 1.571 1.00 90.81 464 ALA A CA 1
ATOM 3694 C C . ALA A 1 464 ? -23.709 -4.756 1.354 1.00 90.81 464 ALA A C 1
ATOM 3696 O O . ALA A 1 464 ? -23.844 -3.569 1.059 1.00 90.81 464 ALA A O 1
ATOM 3697 N N . TYR A 1 465 ? -22.506 -5.331 1.453 1.00 93.06 465 TYR A N 1
ATOM 3698 C CA . TYR A 1 465 ? -21.265 -4.634 1.115 1.00 93.06 465 TYR A CA 1
ATOM 3699 C C . TYR A 1 465 ? -21.246 -4.239 -0.366 1.00 93.06 465 TYR A C 1
ATOM 3701 O O . TYR A 1 465 ? -21.024 -3.074 -0.684 1.00 93.06 465 TYR A O 1
ATOM 3709 N N . GLY A 1 466 ? -21.545 -5.186 -1.263 1.00 92.81 466 GLY A N 1
ATOM 3710 C CA . GLY A 1 466 ? -21.600 -4.939 -2.707 1.00 92.81 466 GLY A CA 1
ATOM 3711 C C . GLY A 1 466 ? -22.620 -3.863 -3.091 1.00 92.81 466 GLY A C 1
ATOM 3712 O O . GLY A 1 466 ? -22.325 -3.008 -3.920 1.00 92.81 466 GLY A O 1
ATOM 3713 N N . PHE A 1 467 ? -23.780 -3.846 -2.433 1.00 93.94 467 PHE A N 1
ATOM 3714 C CA . PHE A 1 467 ? -24.802 -2.817 -2.623 1.00 93.94 467 PHE A CA 1
ATOM 3715 C C . PHE A 1 467 ? -24.287 -1.409 -2.290 1.00 93.94 467 PHE A C 1
ATOM 3717 O O . PHE A 1 467 ? -24.385 -0.501 -3.114 1.00 93.94 467 PHE A O 1
ATOM 3724 N N . PHE A 1 468 ? -23.692 -1.213 -1.109 1.00 94.94 468 PHE A N 1
ATOM 3725 C CA . PHE A 1 468 ? -23.145 0.098 -0.744 1.00 94.94 468 PHE A CA 1
ATOM 3726 C C . PHE A 1 468 ? -21.912 0.476 -1.571 1.00 94.94 468 PHE A C 1
ATOM 3728 O O . PHE A 1 468 ? -21.704 1.663 -1.820 1.00 94.94 468 PHE A O 1
ATOM 3735 N N . ALA A 1 469 ? -21.117 -0.503 -2.014 1.00 92.12 469 ALA A N 1
ATOM 3736 C CA . ALA A 1 469 ? -19.999 -0.273 -2.925 1.00 92.12 469 ALA A CA 1
ATOM 3737 C C . ALA A 1 469 ? -20.470 0.305 -4.267 1.00 92.12 469 ALA A C 1
ATOM 3739 O O . ALA A 1 469 ? -19.908 1.298 -4.730 1.00 92.12 469 ALA A O 1
ATOM 3740 N N . ASP A 1 470 ? -21.540 -0.252 -4.840 1.00 92.38 470 ASP A N 1
ATOM 3741 C CA . ASP A 1 470 ? -22.160 0.257 -6.067 1.00 92.38 470 ASP A CA 1
ATOM 3742 C C . ASP A 1 470 ? -22.788 1.650 -5.883 1.00 92.38 470 ASP A C 1
ATOM 3744 O O . ASP A 1 470 ? -22.620 2.538 -6.719 1.00 92.38 470 ASP A O 1
ATOM 3748 N N . LEU A 1 471 ? -23.475 1.894 -4.763 1.00 93.38 471 LEU A N 1
ATOM 3749 C CA . LEU A 1 471 ? -24.016 3.227 -4.487 1.00 93.38 471 LEU A CA 1
ATOM 3750 C C . LEU A 1 471 ? -22.910 4.276 -4.324 1.00 93.38 471 LEU A C 1
ATOM 3752 O O . LEU A 1 471 ? -23.035 5.387 -4.844 1.00 93.38 471 LEU A O 1
ATOM 3756 N N . LEU A 1 472 ? -21.829 3.946 -3.605 1.00 89.62 472 LEU A N 1
ATOM 3757 C CA . LEU A 1 472 ? -20.728 4.882 -3.386 1.00 89.62 472 LEU A CA 1
ATOM 3758 C C . LEU A 1 472 ? -19.988 5.182 -4.694 1.00 89.62 472 LEU A C 1
ATOM 3760 O O . LEU A 1 472 ? -19.661 6.349 -4.925 1.00 89.62 472 LEU A O 1
ATOM 3764 N N . SER A 1 473 ? -19.760 4.180 -5.551 1.00 90.19 473 SER A N 1
ATOM 3765 C CA . SER A 1 473 ? -19.060 4.352 -6.835 1.00 90.19 473 SER A CA 1
ATOM 3766 C C . SER A 1 473 ? -19.814 5.275 -7.800 1.00 90.19 473 SER A C 1
ATOM 3768 O O . SER A 1 473 ? -19.192 6.016 -8.557 1.00 90.19 473 SER A O 1
ATOM 3770 N N . ARG A 1 474 ? -21.151 5.300 -7.724 1.00 88.88 474 ARG A N 1
ATOM 3771 C CA . ARG A 1 474 ? -22.020 6.195 -8.508 1.00 88.88 474 ARG A CA 1
ATOM 3772 C C . ARG A 1 474 ? -22.260 7.559 -7.853 1.00 88.88 474 ARG A C 1
ATOM 3774 O O . ARG A 1 474 ? -22.990 8.386 -8.402 1.00 88.88 474 ARG A O 1
ATOM 3781 N N . SER A 1 475 ? -21.677 7.808 -6.682 1.00 86.31 475 SER A N 1
ATOM 3782 C CA . SER A 1 475 ? -21.845 9.062 -5.946 1.00 86.31 475 SER A CA 1
ATOM 3783 C C . SER A 1 475 ? -20.728 10.071 -6.251 1.00 86.31 475 SER A C 1
ATOM 3785 O O . SER A 1 475 ? -19.614 9.685 -6.612 1.00 86.31 475 SER A O 1
ATOM 3787 N N . PRO A 1 476 ? -20.939 11.372 -5.975 1.00 82.62 476 PRO A N 1
ATOM 3788 C CA . PRO A 1 476 ? -19.871 12.378 -6.015 1.00 82.62 476 PRO A CA 1
ATOM 3789 C C . PRO A 1 476 ? -18.716 12.124 -5.029 1.00 82.62 476 PRO A C 1
ATOM 3791 O O . PRO A 1 476 ? -17.738 12.869 -5.023 1.00 82.62 476 PRO A O 1
ATOM 3794 N N . MET A 1 477 ? -18.844 11.125 -4.149 1.00 79.94 477 MET A N 1
ATOM 3795 C CA . MET A 1 477 ? -17.853 10.762 -3.139 1.00 79.94 477 MET A CA 1
ATOM 3796 C C . MET A 1 477 ? -17.022 9.525 -3.513 1.00 79.94 477 MET A C 1
ATOM 3798 O O . MET A 1 477 ? -16.199 9.113 -2.694 1.00 79.94 477 MET A O 1
ATOM 3802 N N . ALA A 1 478 ? -17.186 8.963 -4.719 1.00 77.56 478 ALA A N 1
ATOM 3803 C CA . ALA A 1 478 ? -16.470 7.767 -5.178 1.00 77.56 478 ALA A CA 1
ATOM 3804 C C . ALA A 1 478 ? -14.946 7.867 -4.967 1.00 77.56 478 ALA A C 1
ATOM 3806 O O . ALA A 1 478 ? -14.342 6.999 -4.329 1.00 77.56 478 ALA A O 1
ATOM 3807 N N . ASP A 1 479 ? -14.349 8.994 -5.362 1.00 76.94 479 ASP A N 1
ATOM 3808 C CA . ASP A 1 479 ? -12.902 9.239 -5.253 1.00 76.94 479 ASP A CA 1
ATOM 3809 C C . ASP A 1 479 ? -12.499 9.977 -3.965 1.00 76.94 479 ASP A C 1
ATOM 3811 O O . ASP A 1 479 ? -11.331 10.310 -3.745 1.00 76.94 479 ASP A O 1
ATOM 3815 N N . ALA A 1 480 ? -13.452 10.265 -3.074 1.00 75.50 480 ALA A N 1
ATOM 3816 C CA . ALA A 1 480 ? -13.177 11.047 -1.877 1.00 75.50 480 ALA A CA 1
ATOM 3817 C C . ALA A 1 480 ? -12.344 10.243 -0.863 1.00 75.50 480 ALA A C 1
ATOM 3819 O O . ALA A 1 480 ? -12.837 9.314 -0.217 1.00 75.50 480 ALA A O 1
ATOM 3820 N N . GLN A 1 481 ? -11.097 10.671 -0.650 1.00 78.25 481 GLN A N 1
ATOM 3821 C CA . GLN A 1 481 ? -10.175 10.109 0.343 1.00 78.25 481 GLN A CA 1
ATOM 3822 C C . GLN A 1 481 ? -10.145 10.955 1.621 1.00 78.25 481 GLN A C 1
ATOM 3824 O O . GLN A 1 481 ? -9.214 11.712 1.899 1.00 78.25 481 GLN A O 1
ATOM 3829 N N . SER A 1 482 ? -11.213 10.856 2.413 1.00 85.62 482 SER A N 1
ATOM 3830 C CA . SER A 1 482 ? -11.285 11.543 3.706 1.00 85.62 482 SER A CA 1
ATOM 3831 C C . SER A 1 482 ? -10.345 10.903 4.731 1.00 85.62 482 SER A C 1
ATOM 3833 O O . SER A 1 482 ? -10.347 9.694 4.909 1.00 85.62 482 SER A O 1
ATOM 3835 N N . PHE A 1 483 ? -9.604 11.710 5.498 1.00 89.06 483 PHE A N 1
ATOM 3836 C CA . PHE A 1 483 ? -8.808 11.180 6.618 1.00 89.06 483 PHE A CA 1
ATOM 3837 C C . PHE A 1 483 ? -9.662 10.744 7.812 1.00 89.06 483 PHE A C 1
ATOM 3839 O O . PHE A 1 483 ? -9.196 10.001 8.664 1.00 89.06 483 PHE A O 1
ATOM 3846 N N . LEU A 1 484 ? -10.893 11.244 7.912 1.00 89.88 484 LEU A N 1
ATOM 3847 C CA . LEU A 1 484 ? -11.820 10.950 9.000 1.00 89.88 484 LEU A CA 1
ATOM 3848 C C . LEU A 1 484 ? -13.019 10.216 8.408 1.00 89.88 484 LEU A C 1
ATOM 3850 O O . LEU A 1 484 ? -13.966 10.857 7.957 1.00 89.88 484 LEU A O 1
ATOM 3854 N N . VAL A 1 485 ? -12.949 8.889 8.393 1.00 90.94 485 VAL A N 1
ATOM 3855 C CA . VAL A 1 485 ? -14.023 8.008 7.925 1.00 90.94 485 VAL A CA 1
ATOM 3856 C C . VAL A 1 485 ? -14.562 7.273 9.142 1.00 90.94 485 VAL A C 1
ATOM 3858 O O . VAL A 1 485 ? -13.877 6.457 9.743 1.00 90.94 485 VAL A O 1
ATOM 3861 N N . GLY A 1 486 ? -15.777 7.616 9.537 1.00 89.81 486 GLY A N 1
ATOM 3862 C CA . GLY A 1 486 ? -16.483 7.067 10.690 1.00 89.81 486 GLY A CA 1
ATOM 3863 C C . GLY A 1 486 ? -17.970 7.378 10.558 1.00 89.81 486 GLY A C 1
ATOM 3864 O O . GLY A 1 486 ? -18.392 7.951 9.549 1.00 89.81 486 GLY A O 1
ATOM 3865 N N . ARG A 1 487 ? -18.766 7.127 11.600 1.00 88.62 487 ARG A N 1
ATOM 3866 C CA . ARG A 1 487 ? -20.228 7.331 11.563 1.00 88.62 487 ARG A CA 1
ATOM 3867 C C . ARG A 1 487 ? -20.666 8.698 11.022 1.00 88.62 487 ARG A C 1
ATOM 3869 O O . ARG A 1 487 ? -21.590 8.781 10.219 1.00 88.62 487 ARG A O 1
ATOM 3876 N N . ARG A 1 488 ? -19.998 9.786 11.428 1.00 87.69 488 ARG A N 1
ATOM 3877 C CA . ARG A 1 488 ? -20.321 11.138 10.936 1.00 87.69 488 ARG A CA 1
ATOM 3878 C C . ARG A 1 488 ? -20.079 11.282 9.433 1.00 87.69 488 ARG A C 1
ATOM 3880 O O . ARG A 1 488 ? -20.875 11.930 8.766 1.00 87.69 488 ARG A O 1
ATOM 3887 N N . TRP A 1 489 ? -18.988 10.712 8.924 1.00 91.38 489 TRP A N 1
ATOM 3888 C CA . TRP A 1 489 ? -18.706 10.698 7.489 1.00 91.38 489 TRP A CA 1
ATOM 3889 C C . TRP A 1 489 ? -19.779 9.898 6.750 1.00 91.38 489 TRP A C 1
ATOM 3891 O O . TRP A 1 489 ? -20.317 10.394 5.769 1.00 91.38 489 TRP A O 1
ATOM 3901 N N . ALA A 1 490 ? -20.160 8.731 7.274 1.00 91.56 490 ALA A N 1
ATOM 3902 C CA . ALA A 1 490 ? -21.151 7.875 6.634 1.00 91.56 490 ALA A CA 1
ATOM 3903 C C . ALA A 1 490 ? -22.538 8.530 6.567 1.00 91.56 490 ALA A C 1
ATOM 3905 O O . ALA A 1 490 ? -23.208 8.395 5.552 1.00 91.56 490 ALA A O 1
ATOM 3906 N N . ARG A 1 491 ? -22.946 9.298 7.594 1.00 87.25 491 ARG A N 1
ATOM 3907 C CA . ARG A 1 491 ? -24.210 10.062 7.563 1.00 87.25 491 ARG A CA 1
ATOM 3908 C C . ARG A 1 491 ? -24.179 11.135 6.473 1.00 87.25 491 ARG A C 1
ATOM 3910 O O . ARG A 1 491 ? -25.123 11.268 5.709 1.00 87.25 491 ARG A O 1
ATOM 3917 N N . SER A 1 492 ? -23.074 11.874 6.372 1.00 85.56 492 SER A N 1
ATOM 3918 C CA . SER A 1 492 ? -22.908 12.851 5.292 1.00 85.56 492 SER A CA 1
ATOM 3919 C C . SER A 1 492 ? -22.873 12.189 3.913 1.00 85.56 492 SER A C 1
ATOM 3921 O O . SER A 1 492 ? -23.363 12.769 2.952 1.00 85.56 492 SER A O 1
ATOM 3923 N N . ALA A 1 493 ? -22.277 10.998 3.811 1.00 87.81 493 ALA A N 1
ATOM 3924 C CA . ALA A 1 493 ? -22.224 10.243 2.568 1.00 87.81 493 ALA A CA 1
ATOM 3925 C C . ALA A 1 493 ? -23.615 9.744 2.164 1.00 87.81 493 ALA A C 1
ATOM 3927 O O . ALA A 1 493 ? -23.988 9.912 1.009 1.00 87.81 493 ALA A O 1
ATOM 3928 N N . SER A 1 494 ? -24.414 9.225 3.106 1.00 87.44 494 SER A N 1
ATOM 3929 C CA . SER A 1 494 ? -25.771 8.740 2.822 1.00 87.44 494 SER A CA 1
ATOM 3930 C C . SER A 1 494 ? -26.701 9.817 2.263 1.00 87.44 494 SER A C 1
ATOM 3932 O O . SER A 1 494 ? -27.580 9.487 1.478 1.00 87.44 494 SER A O 1
ATOM 3934 N N . ASP A 1 495 ? -26.484 11.091 2.606 1.00 86.56 495 ASP A N 1
ATOM 3935 C CA . ASP A 1 495 ? -27.283 12.216 2.095 1.00 86.56 495 ASP A CA 1
ATOM 3936 C C . ASP A 1 495 ? -27.032 12.519 0.604 1.00 86.56 495 ASP A C 1
ATOM 3938 O O . ASP A 1 495 ? -27.802 13.251 -0.018 1.00 86.56 495 ASP A O 1
ATOM 3942 N N . VAL A 1 496 ? -25.935 12.007 0.034 1.00 84.81 496 VAL A N 1
ATOM 3943 C CA . VAL A 1 496 ? -25.522 12.256 -1.360 1.00 84.81 496 VAL A CA 1
ATOM 3944 C C . VAL A 1 496 ? -25.397 10.979 -2.190 1.00 84.81 496 VAL A C 1
ATOM 3946 O O . VAL A 1 496 ? -24.966 11.044 -3.345 1.00 84.81 496 VAL A O 1
ATOM 3949 N N . LEU A 1 497 ? -25.751 9.823 -1.619 1.00 84.81 497 LEU A N 1
ATOM 3950 C CA . LEU A 1 497 ? -25.882 8.587 -2.383 1.00 84.81 497 LEU A CA 1
ATOM 3951 C C . LEU A 1 497 ? -27.088 8.699 -3.333 1.00 84.81 497 LEU A C 1
ATOM 3953 O O . LEU A 1 497 ? -28.094 9.314 -2.971 1.00 84.81 497 LEU A O 1
ATOM 3957 N N . PRO A 1 498 ? -27.000 8.139 -4.550 1.00 78.50 498 PRO A N 1
ATOM 3958 C CA . PRO A 1 498 ? -28.120 8.145 -5.483 1.00 78.50 498 PRO A CA 1
ATOM 3959 C C . PRO A 1 498 ? -29.321 7.371 -4.915 1.00 78.50 498 PRO A C 1
ATOM 3961 O O . PRO A 1 498 ? -29.150 6.327 -4.285 1.00 78.50 498 PRO A O 1
ATOM 3964 N N . GLU A 1 499 ? -30.532 7.887 -5.152 1.00 74.06 499 GLU A N 1
ATOM 3965 C CA . GLU A 1 499 ? -31.772 7.130 -4.931 1.00 74.06 499 GLU A CA 1
ATOM 3966 C C . GLU A 1 499 ? -31.867 5.982 -5.954 1.00 74.06 499 GLU A C 1
ATOM 3968 O O . GLU A 1 499 ? -31.328 6.093 -7.060 1.00 74.06 499 GLU A O 1
ATOM 3973 N N . GLU A 1 500 ? -32.516 4.880 -5.563 1.00 58.28 500 GLU A N 1
ATOM 3974 C CA . GLU A 1 500 ? -32.701 3.681 -6.403 1.00 58.28 500 GLU A CA 1
ATOM 3975 C C . GLU A 1 500 ? -33.453 3.938 -7.717 1.00 58.28 500 GLU A C 1
ATOM 3977 O O . GLU A 1 500 ? -34.479 4.662 -7.709 1.00 58.28 500 GLU A O 1
#

Secondary structure (DSSP, 8-state):
---------------PPP-GGGGHHHHHHHT--S-------PPP---S-SGGGGGS-SS-GGGGGGT--HHHHHHT-------HHHHHHHHHHHHH------TT--SSS--S-SSHHHHHHHHHHHHHHHTTT-HHHHHHHHHHHHHHHHHT-GGGSEEEEE--SS--SSS---TT-EEEE---SSS-S----B-SSSB-TTT----GGGEEEEE-TTSHHHHHHTT-S---SS----TT-GGGHHHHHHHHHHT--PPPPPP--SS----SSPPPEEEEEEEE-TTT--EEEEEEEEEEETTT-HHHHHHHHTT-TTEEE-TTT--EEE----EEEEETTTTEEEEE-SSHHHHHHHHHHHHHS-TTTTSSSGGGSEEEEESSHHHHHHHHHHHHTT--HHHHHHHHHHHHHHHHHTTSS-TT--GGGEEEEEEEEETTEEEEEEEETT-TT-PEEEEEEHHHHHHHHHHHHTSTTTT---S--SHHHHHHHHTTSPP-

pLDDT: mean 75.47, std 21.1, range [24.12, 97.94]

Organism: NCBI:txid1393034

Radius of gyration: 29.86 Å; chains: 1; bounding box: 70×82×85 Å